Protein AF-A0A6L3A4C7-F1 (afdb_monomer_lite)

Foldseek 3Di:
DDDDDDDDDDDDDDDDDDDDDDDDDDDDDDPDDPPPPPPPPPVFPFDPDFDPLLVQQLVCLLVVFQWKKFKKKKQFPDPLDPDRIWIWIWIHQRLKIKIKTAAPPPQPQAQFLLGARAGQHIKMWMQASQFWIKIDGALALEIEIEHQVFFQPFFDQAQSQAQVALARDGHRGSLCNRNCSVVCVVCPVFFPTWGWADPDQQWIKIKGQTPQRKIKIFTFGVVQSGHTQKIKIWGDDPPPHTWIKMKGFDWDAEPNHIGTQKIFIDTPNHTRMMMGTPDMHHPDPPTHNGDAPCVSNVNAWQRWYHYHDDPPDDQIWTDQRRDTHHPVVSVVCVVVVNGDCPVSVVSVVVQVVDSNYHHQNYPVSVVCSSVSLQDLVSVVSSLVVLCVLLVADPVLSVQLVVQSVVLSVVSVVLCVVCVVVVVVLVVLLVVLVVQLPPPPHDPVSNVVSVVSNVVSVVSVVVSSVVSSCSVPVRSVVSSVVSHDPVSVVVSVVVVPPPDD

pLDDT: mean 76.85, std 19.38, range [28.17, 98.31]

Sequence (500 aa):
MSGAGGRRLEFTGDQDRVERPLTWIPSSGGFEMPVILIVFMAVQESSSSMPVELQRALMNRHSLFTTAVVEWELDSTTPHQSFPVSRFSSQYAGEDYLFVEHPPEDPAVVADRMGKPWAFSEYRKLIKGGGDRWSHVPGSVIGKVQDDSCPDPFHVKDVRSIGLLPGFHEAGSAAELNPIALVSRRLEGTVTYWESTPVSKSVHKVTAHLVDGGRWTWELDPAHDFEPVACESVLPFGESGEFVQRAQTVYEEVDGRRFPAAVEFLAQGVRRSRVNILHAEFDQPHHEQVFSVGEALRMIPGTNIVRGTDQGWSSPRIFDGEQDRAVEDAVALEKSGLLDTREFLSRVIRWESDPKYSLPKSVSDFESQVEVRRSPRLWEEYTRKFIREFDLSRTQTDRAWKHLRSCQKDAYAYLDAQAKAFSDIREQRAKARSTANDAAGPEAQRAEAKAQLSLLDERESALLERIDLIFEKRLKPGFRELLTPAQVEAAAKRASVPSK

Structure (mmCIF, N/CA/C/O backbone):
data_AF-A0A6L3A4C7-F1
#
_entry.id   AF-A0A6L3A4C7-F1
#
loop_
_atom_site.group_PDB
_atom_site.id
_atom_site.type_symbol
_atom_site.label_atom_id
_atom_site.label_alt_id
_atom_site.label_comp_id
_atom_site.label_asym_id
_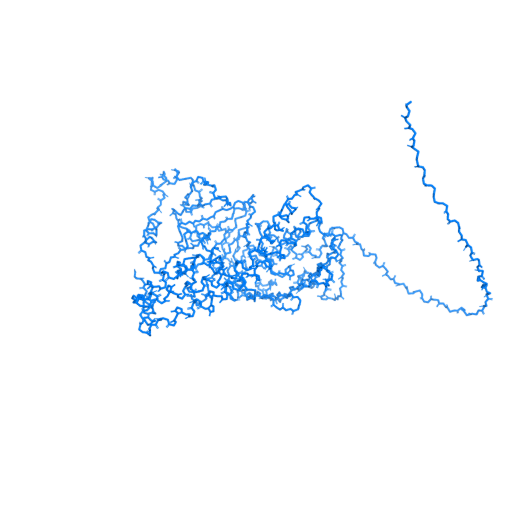atom_site.label_entity_id
_atom_site.label_seq_id
_atom_site.pdbx_PDB_ins_code
_atom_site.Cartn_x
_atom_site.Cartn_y
_atom_site.Cartn_z
_atom_site.occupancy
_atom_site.B_iso_or_equiv
_atom_site.auth_seq_id
_atom_site.auth_comp_id
_atom_site.auth_asym_id
_atom_site.auth_atom_id
_atom_site.pdbx_PDB_model_num
ATOM 1 N N . MET A 1 1 ? 45.120 62.214 -24.909 1.00 36.75 1 MET A N 1
ATOM 2 C CA . MET A 1 1 ? 44.464 61.340 -23.913 1.00 36.75 1 MET A CA 1
ATOM 3 C C . MET A 1 1 ? 43.833 60.200 -24.708 1.00 36.75 1 MET A C 1
ATOM 5 O O . MET A 1 1 ? 42.851 60.445 -25.386 1.00 36.75 1 MET A O 1
ATOM 9 N N . SER A 1 2 ? 44.612 59.161 -25.045 1.00 32.75 2 SER A N 1
ATOM 10 C CA . SER A 1 2 ? 44.878 57.924 -24.260 1.00 32.75 2 SER A CA 1
ATOM 11 C C . SER A 1 2 ? 43.696 56.951 -24.353 1.00 32.75 2 SER A C 1
ATOM 13 O O . SER A 1 2 ? 42.613 57.332 -23.938 1.00 32.75 2 SER A O 1
ATOM 15 N N . GLY A 1 3 ? 43.770 55.709 -24.837 1.00 30.58 3 GLY A N 1
ATOM 16 C CA . GLY A 1 3 ? 44.812 54.796 -25.348 1.00 30.58 3 GLY A CA 1
ATOM 17 C C . GLY A 1 3 ? 44.087 53.448 -25.603 1.00 30.58 3 GLY A C 1
ATOM 18 O O . GLY A 1 3 ? 43.138 53.148 -24.892 1.00 30.58 3 GLY A O 1
ATOM 19 N N . ALA A 1 4 ? 44.244 52.784 -26.751 1.00 38.31 4 ALA A N 1
ATOM 20 C CA . ALA A 1 4 ? 45.216 51.720 -27.054 1.00 38.31 4 ALA A CA 1
ATOM 21 C C . ALA A 1 4 ? 45.050 50.390 -26.268 1.00 38.31 4 ALA A C 1
ATOM 23 O O . ALA A 1 4 ? 45.137 50.374 -25.046 1.00 38.31 4 ALA A O 1
ATOM 24 N N . GLY A 1 5 ? 44.940 49.275 -27.016 1.00 28.17 5 GLY A N 1
ATOM 25 C CA . GLY A 1 5 ? 45.135 47.878 -26.575 1.00 28.17 5 GLY A CA 1
ATOM 26 C C . GLY A 1 5 ? 43.967 46.963 -26.98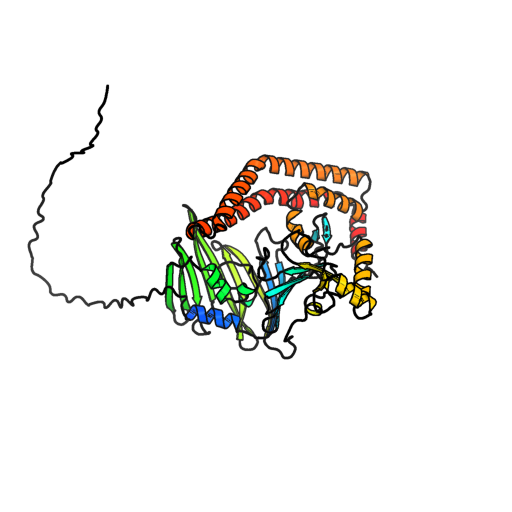7 1.00 28.17 5 GLY A C 1
ATOM 27 O O . GLY A 1 5 ? 42.883 47.104 -26.451 1.00 28.17 5 GLY A O 1
ATOM 28 N N . GLY A 1 6 ? 44.040 46.027 -27.938 1.00 35.00 6 GLY A N 1
ATOM 29 C CA . GLY A 1 6 ? 45.180 45.338 -28.533 1.00 35.00 6 GLY A CA 1
ATOM 30 C C . GLY A 1 6 ? 45.569 44.113 -27.703 1.00 35.00 6 GLY A C 1
ATOM 31 O O . GLY A 1 6 ? 46.325 44.273 -26.753 1.00 35.00 6 GLY A O 1
ATOM 32 N N . ARG A 1 7 ? 45.090 42.912 -28.074 1.00 34.22 7 ARG A N 1
ATOM 33 C CA . ARG A 1 7 ? 45.814 41.636 -27.896 1.00 34.22 7 ARG A CA 1
ATOM 34 C C . ARG A 1 7 ? 45.194 40.497 -28.713 1.00 34.22 7 ARG A C 1
ATOM 36 O O . ARG A 1 7 ? 44.130 39.973 -28.411 1.00 34.22 7 ARG A O 1
ATOM 43 N N . ARG A 1 8 ? 45.944 40.162 -29.760 1.00 35.22 8 ARG A N 1
ATOM 44 C CA . ARG A 1 8 ? 45.992 38.915 -30.520 1.00 35.22 8 ARG A CA 1
ATOM 45 C C . ARG A 1 8 ? 46.765 37.899 -29.667 1.00 35.22 8 ARG A C 1
ATOM 47 O O . ARG A 1 8 ? 47.770 38.282 -29.071 1.00 35.22 8 ARG A O 1
ATOM 54 N N . LEU A 1 9 ? 46.337 36.642 -29.625 1.00 32.72 9 LEU A N 1
ATOM 55 C CA . LEU A 1 9 ? 47.196 35.526 -29.226 1.00 32.72 9 LEU A CA 1
ATOM 56 C C . LEU A 1 9 ? 47.253 34.557 -30.402 1.00 32.72 9 LEU A C 1
ATOM 58 O O . LEU A 1 9 ? 46.334 33.785 -30.652 1.00 32.72 9 LEU A O 1
ATOM 62 N N . GLU A 1 10 ? 48.337 34.696 -31.155 1.00 34.06 10 GLU A N 1
ATOM 63 C CA . GLU A 1 10 ? 48.911 33.640 -31.973 1.00 34.06 10 GLU A CA 1
ATOM 64 C C . GLU A 1 10 ? 49.588 32.647 -31.021 1.00 34.06 10 GLU A C 1
ATOM 66 O O . GLU A 1 10 ? 50.330 33.058 -30.128 1.00 34.06 10 GLU A O 1
ATOM 71 N N . PHE A 1 11 ? 49.353 31.353 -31.223 1.00 30.95 11 PHE A N 1
ATOM 72 C CA . PHE A 1 11 ? 50.280 30.318 -30.785 1.00 30.95 11 PHE A CA 1
ATOM 73 C C . PHE A 1 11 ? 50.744 29.559 -32.022 1.00 30.95 11 PHE A C 1
ATOM 75 O O . PHE A 1 11 ? 50.033 28.746 -32.605 1.00 30.95 11 PHE A O 1
ATOM 82 N N . THR A 1 12 ? 51.949 29.926 -32.436 1.00 36.66 12 THR A N 1
ATOM 83 C CA . THR A 1 12 ? 52.870 29.164 -33.270 1.00 36.66 12 THR A CA 1
ATOM 84 C C . THR A 1 12 ? 53.395 27.966 -32.482 1.00 36.66 12 THR A C 1
ATOM 86 O O . THR A 1 12 ? 53.729 28.111 -31.306 1.00 36.66 12 THR A O 1
ATOM 89 N N . GLY A 1 13 ? 53.529 26.813 -33.130 1.00 31.98 13 GLY A N 1
ATOM 90 C CA . GLY A 1 13 ? 54.112 25.621 -32.518 1.00 31.98 13 GLY A CA 1
ATOM 91 C C . GLY A 1 13 ? 54.190 24.454 -33.490 1.00 31.98 13 GLY A C 1
ATOM 92 O O . GLY A 1 13 ? 53.592 23.414 -33.257 1.00 31.98 13 GLY A O 1
ATOM 93 N N . ASP A 1 14 ? 54.876 24.692 -34.601 1.00 37.72 14 ASP A N 1
ATOM 94 C CA . ASP A 1 14 ? 55.364 23.699 -35.554 1.00 37.72 14 ASP A CA 1
ATOM 95 C C . ASP A 1 14 ? 56.522 22.924 -34.899 1.00 37.72 14 ASP A C 1
ATOM 97 O O . ASP A 1 14 ? 57.416 23.574 -34.354 1.00 37.72 14 ASP A O 1
ATOM 101 N N . GLN A 1 15 ? 56.503 21.584 -34.916 1.00 35.47 15 GLN A N 1
ATOM 102 C CA . GLN A 1 15 ? 57.717 20.751 -34.918 1.00 35.47 15 GLN A CA 1
ATOM 103 C C . GLN A 1 15 ? 57.424 19.261 -35.209 1.00 35.47 15 GLN A C 1
ATOM 105 O O . GLN A 1 15 ? 56.779 18.553 -34.440 1.00 35.47 15 GLN A O 1
ATOM 110 N N . ASP A 1 16 ? 57.990 18.825 -36.337 1.00 37.59 16 ASP A N 1
ATOM 111 C CA . ASP A 1 16 ? 58.673 17.548 -36.575 1.00 37.59 16 ASP A CA 1
ATOM 112 C C . ASP A 1 16 ? 57.877 16.244 -36.764 1.00 37.59 16 ASP A C 1
ATOM 114 O O . ASP A 1 16 ? 57.808 15.337 -35.938 1.00 37.59 16 ASP A O 1
ATOM 118 N N . ARG A 1 17 ? 57.402 16.113 -38.008 1.00 37.06 17 ARG A N 1
ATOM 119 C CA . ARG A 1 17 ? 57.772 15.061 -38.980 1.00 37.06 17 ARG A CA 1
ATOM 120 C C . ARG A 1 17 ? 58.753 13.974 -38.471 1.00 37.06 17 ARG A C 1
ATOM 122 O O . ARG A 1 17 ? 59.953 14.209 -38.358 1.00 37.06 17 ARG A O 1
ATOM 129 N N . VAL A 1 18 ? 58.277 12.729 -38.380 1.00 38.34 18 VAL A N 1
ATOM 130 C CA . VAL A 1 18 ? 59.094 11.533 -38.660 1.00 38.34 18 VAL A CA 1
ATOM 131 C C . VAL A 1 18 ? 58.332 10.649 -39.640 1.00 38.34 18 VAL A C 1
ATOM 133 O O . VAL A 1 18 ? 57.382 9.953 -39.293 1.00 38.34 18 VAL A O 1
ATOM 136 N N . GLU A 1 19 ? 58.773 10.701 -40.891 1.00 37.88 19 GLU A N 1
ATOM 137 C CA . GLU A 1 19 ? 58.417 9.756 -41.940 1.00 37.88 19 GLU A CA 1
ATOM 138 C C . GLU A 1 19 ? 59.095 8.406 -41.654 1.00 37.88 19 GLU A C 1
ATOM 140 O O . GLU A 1 19 ? 60.312 8.330 -41.474 1.00 37.88 19 GLU A O 1
ATOM 145 N N . ARG A 1 20 ? 58.320 7.317 -41.656 1.00 40.19 20 ARG A N 1
ATOM 146 C CA . ARG A 1 20 ? 58.831 5.971 -41.942 1.00 40.19 20 ARG A CA 1
ATOM 147 C C . ARG A 1 20 ? 57.872 5.265 -42.901 1.00 40.19 20 ARG A C 1
ATOM 149 O O . ARG A 1 20 ? 56.713 5.071 -42.538 1.00 40.19 20 ARG A O 1
ATOM 156 N N . PRO A 1 21 ? 58.327 4.852 -44.094 1.00 42.25 21 PRO A N 1
ATOM 157 C CA . PRO A 1 21 ? 57.551 3.987 -44.963 1.00 42.25 21 PRO A CA 1
ATOM 158 C C . PRO A 1 21 ? 57.710 2.538 -44.488 1.00 42.25 21 PRO A C 1
ATOM 160 O O . PRO A 1 21 ? 58.823 2.015 -44.430 1.00 42.25 21 PRO A O 1
ATOM 163 N N . LEU A 1 22 ? 56.602 1.879 -44.152 1.00 36.69 22 LEU A N 1
ATOM 164 C CA . LEU A 1 22 ? 56.572 0.423 -44.066 1.00 36.69 22 LEU A CA 1
ATOM 165 C C . LEU A 1 22 ? 56.342 -0.127 -45.472 1.00 36.69 22 LEU A C 1
ATOM 167 O O . LEU A 1 22 ? 55.260 -0.030 -46.045 1.00 36.69 22 LEU A O 1
ATOM 171 N N . THR A 1 23 ? 57.416 -0.674 -46.024 1.00 36.97 23 THR A N 1
ATOM 172 C CA . THR A 1 23 ? 57.427 -1.570 -47.171 1.00 36.97 23 THR A CA 1
ATOM 173 C C . THR A 1 23 ? 56.610 -2.824 -46.859 1.00 36.97 23 THR A C 1
ATOM 175 O O . THR A 1 23 ? 56.883 -3.523 -45.885 1.00 36.97 23 THR A O 1
ATOM 178 N N . TRP A 1 24 ? 55.636 -3.141 -47.712 1.00 37.81 24 TRP A N 1
ATOM 179 C CA . TRP A 1 24 ? 55.008 -4.461 -47.758 1.00 37.81 24 TRP A CA 1
ATOM 180 C C . TRP A 1 24 ? 55.297 -5.085 -49.124 1.00 37.81 24 TRP A C 1
ATOM 182 O O . TRP A 1 24 ? 54.947 -4.530 -50.164 1.00 37.81 24 TRP A O 1
ATOM 192 N N . ILE A 1 25 ? 56.004 -6.213 -49.103 1.00 46.59 25 ILE A N 1
ATOM 193 C CA . ILE A 1 25 ? 56.299 -7.065 -50.259 1.00 46.59 25 ILE A CA 1
ATOM 194 C C . ILE A 1 25 ? 55.209 -8.145 -50.305 1.00 46.59 25 ILE A C 1
ATOM 196 O O . ILE A 1 25 ? 54.927 -8.736 -49.261 1.00 46.59 25 ILE A O 1
ATOM 200 N N . PRO A 1 26 ? 54.606 -8.449 -51.468 1.00 43.28 26 PRO A N 1
ATOM 201 C CA . PRO A 1 26 ? 53.636 -9.526 -51.576 1.00 43.28 26 PRO A CA 1
ATOM 202 C C . PRO A 1 26 ? 54.371 -10.862 -51.739 1.00 43.28 26 PRO A C 1
ATOM 204 O O . PRO A 1 26 ? 55.125 -11.044 -52.695 1.00 43.28 26 PRO A O 1
ATOM 207 N N . SER A 1 27 ? 54.129 -11.820 -50.844 1.00 39.84 27 SER A N 1
ATOM 208 C CA . SER A 1 27 ? 54.432 -13.229 -51.105 1.00 39.84 27 SER A CA 1
ATOM 209 C C . SER A 1 27 ? 53.140 -14.028 -51.221 1.00 39.84 27 SER A C 1
ATOM 211 O O . SER A 1 27 ? 52.379 -14.193 -50.273 1.00 39.84 27 SER A O 1
ATOM 213 N N . SER A 1 28 ? 52.936 -14.499 -52.442 1.00 43.97 28 SER A N 1
ATOM 214 C CA . SER A 1 28 ? 52.022 -15.534 -52.902 1.00 43.97 28 SER A CA 1
ATOM 215 C C . SER A 1 28 ? 51.975 -16.771 -52.000 1.00 43.97 28 SER A C 1
ATOM 217 O O . SER A 1 28 ? 53.018 -17.366 -51.730 1.00 43.97 28 SER A O 1
ATOM 219 N N . GLY A 1 29 ? 50.769 -17.234 -51.666 1.00 37.44 29 GLY A N 1
ATOM 220 C CA . GLY A 1 29 ? 50.553 -18.602 -51.196 1.00 37.44 29 GLY A CA 1
ATOM 221 C C . GLY A 1 29 ? 49.221 -18.802 -50.478 1.00 37.44 29 GLY A C 1
ATOM 222 O O . GLY A 1 29 ? 49.012 -18.228 -49.420 1.00 37.44 29 GLY A O 1
ATOM 223 N N . GLY A 1 30 ? 48.365 -19.666 -51.031 1.00 35.22 30 GLY A N 1
ATOM 224 C CA . GLY A 1 30 ? 47.284 -20.319 -50.285 1.00 35.22 30 GLY A CA 1
ATOM 225 C C . GLY A 1 30 ? 45.905 -19.678 -50.420 1.00 35.22 30 GLY A C 1
ATOM 226 O O . GLY A 1 30 ? 45.489 -18.884 -49.587 1.00 35.22 30 GLY A O 1
ATOM 227 N N . PHE A 1 31 ? 45.167 -20.082 -51.455 1.00 42.06 31 PHE A N 1
ATOM 228 C CA . PHE A 1 31 ? 43.709 -19.973 -51.491 1.00 42.06 31 PHE A CA 1
ATOM 229 C C . PHE A 1 31 ? 43.128 -20.951 -50.452 1.00 42.06 31 PHE A C 1
ATOM 231 O O . PHE A 1 31 ? 42.919 -22.124 -50.751 1.00 42.06 31 PHE A O 1
ATOM 238 N N . GLU A 1 32 ? 42.875 -20.477 -49.235 1.00 39.34 32 GLU A N 1
ATOM 239 C CA . GLU A 1 32 ? 41.893 -21.085 -48.336 1.00 39.34 32 GLU A CA 1
ATOM 240 C C . GLU A 1 32 ? 40.630 -20.226 -48.395 1.00 39.34 32 GLU A C 1
ATOM 242 O O . GLU A 1 32 ? 40.657 -19.025 -48.127 1.00 39.34 32 GLU A O 1
ATOM 247 N N . MET A 1 33 ? 39.526 -20.829 -48.842 1.00 36.00 33 MET A N 1
ATOM 248 C CA . MET A 1 33 ? 38.228 -20.165 -48.891 1.00 36.00 33 MET A CA 1
ATOM 249 C C . MET A 1 33 ? 37.831 -19.734 -47.474 1.00 36.00 33 MET A C 1
ATOM 251 O O . MET A 1 33 ? 37.711 -20.605 -46.608 1.00 36.00 33 MET A O 1
ATOM 255 N N . PRO A 1 34 ? 37.559 -18.444 -47.212 1.00 43.06 34 PRO A N 1
ATOM 256 C CA . PRO A 1 34 ? 36.887 -18.081 -45.984 1.00 43.06 34 PRO A CA 1
ATOM 257 C C . PRO A 1 34 ? 35.484 -18.681 -46.056 1.00 43.06 34 PRO A C 1
ATOM 259 O O . PRO A 1 34 ? 34.670 -18.312 -46.906 1.00 43.06 34 PRO A O 1
ATOM 262 N N . VAL A 1 35 ? 35.206 -19.629 -45.162 1.00 37.66 35 VAL A N 1
ATOM 263 C CA . VAL A 1 35 ? 33.843 -19.929 -44.737 1.00 37.66 35 VAL A CA 1
ATOM 264 C C . VAL A 1 35 ? 33.276 -18.595 -44.272 1.00 37.66 35 VAL A C 1
ATOM 266 O O . VAL A 1 35 ? 33.633 -18.096 -43.206 1.00 37.66 35 VAL A O 1
ATOM 269 N N . ILE A 1 36 ? 32.462 -17.972 -45.124 1.00 38.06 36 ILE A N 1
ATOM 270 C CA . ILE A 1 36 ? 31.653 -16.816 -44.765 1.00 38.06 36 ILE A CA 1
ATOM 271 C C . ILE A 1 36 ? 30.706 -17.332 -43.689 1.00 38.06 36 ILE A C 1
ATOM 273 O O . ILE A 1 36 ? 29.670 -17.931 -43.972 1.00 38.06 36 ILE A O 1
ATOM 277 N N . LEU A 1 37 ? 31.118 -17.159 -42.435 1.00 35.84 37 LEU A N 1
ATOM 278 C CA . LEU A 1 37 ? 30.239 -17.209 -41.291 1.00 35.84 37 LEU A CA 1
ATOM 279 C C . LEU A 1 37 ? 29.244 -16.074 -41.531 1.00 35.84 37 LEU A C 1
ATOM 281 O O . LEU A 1 37 ? 29.545 -14.906 -41.286 1.00 35.84 37 LEU A O 1
ATOM 285 N N . ILE A 1 38 ? 28.086 -16.407 -42.103 1.00 40.34 38 ILE A N 1
ATOM 286 C CA . ILE A 1 38 ? 26.922 -15.529 -42.104 1.00 40.34 38 ILE A CA 1
ATOM 287 C C . ILE A 1 38 ? 26.521 -15.426 -40.635 1.00 40.34 38 ILE A C 1
ATOM 289 O O . ILE A 1 38 ? 25.692 -16.180 -40.132 1.00 40.34 38 ILE A O 1
ATOM 293 N N . VAL A 1 39 ? 27.184 -14.521 -39.918 1.00 37.41 39 VAL A N 1
ATOM 294 C CA . VAL A 1 39 ? 26.634 -13.937 -38.709 1.00 37.41 39 VAL A CA 1
ATOM 295 C C . VAL A 1 39 ? 25.379 -13.243 -39.206 1.00 37.41 39 VAL A C 1
ATOM 297 O O . VAL A 1 39 ? 25.451 -12.192 -39.841 1.00 37.41 39 VAL A O 1
ATOM 300 N N . PHE A 1 40 ? 24.229 -13.885 -38.998 1.00 38.66 40 PHE A N 1
ATOM 301 C CA . PHE A 1 40 ? 22.955 -13.192 -38.974 1.00 38.66 40 PHE A CA 1
ATOM 302 C C . PHE A 1 40 ? 23.100 -12.115 -37.897 1.00 38.66 40 PHE A C 1
ATOM 304 O O . PHE A 1 40 ? 22.818 -12.346 -36.725 1.00 38.66 40 PHE A O 1
ATOM 311 N N . MET A 1 41 ? 23.591 -10.938 -38.286 1.00 40.62 41 MET A N 1
ATOM 312 C CA . MET A 1 41 ? 23.289 -9.712 -37.577 1.00 40.62 41 MET A CA 1
ATOM 313 C C . MET A 1 41 ? 21.800 -9.504 -37.815 1.00 40.62 41 MET A C 1
ATOM 315 O O . MET A 1 41 ? 21.389 -8.825 -38.753 1.00 40.62 41 MET A O 1
ATOM 319 N N . ALA A 1 42 ? 20.992 -10.208 -37.017 1.00 47.78 42 ALA A N 1
ATOM 320 C CA . ALA A 1 42 ? 19.638 -9.795 -36.743 1.00 47.78 42 ALA A CA 1
ATOM 321 C C . ALA A 1 42 ? 19.782 -8.357 -36.259 1.00 47.78 42 ALA A C 1
ATOM 323 O O . ALA A 1 42 ? 20.296 -8.108 -35.169 1.00 47.78 42 ALA A O 1
ATOM 324 N N . VAL A 1 43 ? 19.470 -7.416 -37.145 1.00 46.38 43 VAL A N 1
ATOM 325 C CA . VAL A 1 43 ? 19.330 -6.013 -36.796 1.00 46.38 43 VAL A CA 1
ATOM 326 C C . VAL A 1 43 ? 18.216 -6.006 -35.760 1.00 46.38 43 VAL A C 1
ATOM 328 O O . VAL A 1 43 ? 17.048 -6.140 -36.110 1.00 46.38 43 VAL A O 1
ATOM 331 N N . GLN A 1 44 ? 18.593 -5.999 -34.481 1.00 56.16 44 GLN A N 1
ATOM 332 C CA . GLN A 1 44 ? 17.663 -5.794 -33.383 1.00 56.16 44 GLN A CA 1
ATOM 333 C C . GLN A 1 44 ? 17.023 -4.438 -33.652 1.00 56.16 44 GLN A C 1
ATOM 335 O O . GLN A 1 44 ? 17.700 -3.410 -33.625 1.00 56.16 44 GLN A O 1
ATOM 340 N N . GLU A 1 45 ? 15.739 -4.449 -33.997 1.00 57.00 45 GLU A N 1
ATOM 341 C CA . GLU A 1 45 ? 14.947 -3.236 -34.123 1.00 57.00 45 GLU A CA 1
ATOM 342 C C . GLU A 1 45 ? 14.885 -2.586 -32.740 1.00 57.00 45 GLU A C 1
ATOM 344 O O . GLU A 1 45 ? 14.076 -2.945 -31.886 1.00 57.00 45 GLU A O 1
ATOM 349 N N . SER A 1 46 ? 15.791 -1.642 -32.495 1.00 61.31 46 SER A N 1
ATOM 350 C CA . SER A 1 46 ? 15.724 -0.762 -31.340 1.00 61.31 46 SER A CA 1
ATOM 351 C C . SER A 1 46 ? 14.486 0.114 -31.512 1.00 61.31 46 SER A C 1
ATOM 353 O O . SER A 1 46 ? 14.498 1.075 -32.285 1.00 61.31 46 SER A O 1
ATOM 355 N N . SER A 1 47 ? 13.397 -0.248 -30.838 1.00 73.38 47 SER A N 1
ATOM 356 C CA . SER A 1 47 ? 12.176 0.554 -30.816 1.00 73.38 47 SER A CA 1
ATOM 357 C C . SER A 1 47 ? 12.168 1.468 -29.590 1.00 73.38 47 SER A C 1
ATOM 359 O O . SER A 1 47 ? 12.693 1.125 -28.528 1.00 73.38 47 SER A O 1
ATOM 361 N N . SER A 1 48 ? 11.590 2.659 -29.743 1.00 78.62 48 SER A N 1
ATOM 362 C CA . SER A 1 48 ? 11.345 3.591 -28.635 1.00 78.62 48 SER A CA 1
ATOM 363 C C . SER A 1 48 ? 10.090 3.228 -27.833 1.00 78.62 48 SER A C 1
ATOM 365 O O . SER A 1 48 ? 9.884 3.737 -26.734 1.00 78.62 48 SER A O 1
ATOM 367 N N . SER A 1 49 ? 9.251 2.336 -28.361 1.00 88.75 49 SER A N 1
ATOM 368 C CA . SER A 1 49 ? 8.031 1.850 -27.720 1.00 88.75 49 SER A CA 1
ATOM 369 C C . SER A 1 49 ? 8.281 0.588 -26.898 1.00 88.75 49 SER A C 1
ATOM 371 O O . SER A 1 49 ? 9.088 -0.254 -27.278 1.00 88.75 49 SER A O 1
ATOM 373 N N . MET A 1 50 ? 7.521 0.412 -25.816 1.00 92.69 50 MET A N 1
ATOM 374 C CA . MET A 1 50 ? 7.523 -0.827 -25.032 1.00 92.69 50 MET A CA 1
ATOM 375 C C . MET A 1 50 ? 7.259 -2.052 -25.935 1.00 92.69 50 MET A C 1
ATOM 377 O O . MET A 1 50 ? 6.295 -2.011 -26.702 1.00 92.69 50 MET A O 1
ATOM 381 N N . PRO A 1 51 ? 8.046 -3.141 -25.858 1.00 95.50 51 PRO A N 1
ATOM 382 C CA . PRO A 1 51 ? 7.819 -4.340 -26.662 1.00 95.50 51 PRO A CA 1
ATOM 383 C C . PRO A 1 51 ? 6.457 -4.984 -26.404 1.00 95.50 51 PRO A C 1
ATOM 385 O O . PRO A 1 51 ? 5.956 -4.981 -25.275 1.00 95.50 51 PRO A O 1
ATOM 388 N N . VAL A 1 52 ? 5.864 -5.558 -27.454 1.00 95.06 52 VAL A N 1
ATOM 389 C CA . VAL A 1 52 ? 4.511 -6.136 -27.414 1.00 95.06 52 VAL A CA 1
ATOM 390 C C . VAL A 1 52 ? 4.399 -7.291 -26.419 1.00 95.06 52 VAL A C 1
ATOM 392 O O . VAL A 1 52 ? 3.349 -7.467 -25.810 1.00 95.06 52 VAL A O 1
ATOM 395 N N . GLU A 1 53 ? 5.478 -8.047 -26.203 1.00 96.00 53 GLU A N 1
ATOM 396 C CA . GLU A 1 53 ? 5.510 -9.150 -25.240 1.00 96.00 53 GLU A CA 1
ATOM 397 C C . GLU A 1 53 ? 5.309 -8.642 -23.811 1.00 96.00 53 GLU A C 1
ATOM 399 O O . GLU A 1 53 ? 4.495 -9.189 -23.070 1.00 96.00 53 GLU A O 1
ATOM 404 N N . LEU A 1 54 ? 5.992 -7.550 -23.444 1.00 95.00 54 LEU A N 1
ATOM 405 C CA . LEU A 1 54 ? 5.821 -6.926 -22.134 1.00 95.00 54 LEU A CA 1
ATOM 406 C C . LEU A 1 54 ? 4.447 -6.258 -22.021 1.00 95.00 54 LEU A C 1
ATOM 408 O O . LEU A 1 54 ? 3.783 -6.425 -21.004 1.00 95.00 54 LEU A O 1
ATOM 412 N N . GLN A 1 55 ? 3.973 -5.567 -23.064 1.00 93.88 55 GLN A N 1
ATOM 413 C CA . GLN A 1 55 ? 2.614 -5.010 -23.061 1.00 93.88 55 GLN A CA 1
ATOM 414 C C . GLN A 1 55 ? 1.565 -6.103 -22.818 1.00 93.88 55 GLN A C 1
ATOM 416 O O . GLN A 1 55 ? 0.690 -5.933 -21.972 1.00 93.88 55 GLN A O 1
ATOM 421 N N . ARG A 1 56 ? 1.688 -7.248 -23.501 1.00 93.69 56 ARG A N 1
ATOM 422 C CA . ARG A 1 56 ? 0.802 -8.405 -23.329 1.00 93.69 56 ARG A CA 1
ATOM 423 C C . ARG A 1 56 ? 0.878 -8.962 -21.911 1.00 93.69 56 ARG A C 1
ATOM 425 O O . ARG A 1 56 ? -0.165 -9.160 -21.300 1.00 93.69 56 ARG A O 1
ATOM 432 N N . ALA A 1 57 ? 2.080 -9.128 -21.361 1.00 93.56 57 ALA A N 1
ATOM 433 C CA . ALA A 1 57 ? 2.276 -9.568 -19.981 1.00 93.56 57 ALA A CA 1
ATOM 434 C C . ALA A 1 57 ? 1.550 -8.658 -18.968 1.00 93.56 57 ALA A C 1
ATOM 436 O O . ALA A 1 57 ? 0.859 -9.136 -18.066 1.00 93.56 57 ALA A O 1
ATOM 437 N N . LEU A 1 58 ? 1.668 -7.336 -19.141 1.00 91.12 58 LEU A N 1
ATOM 438 C CA . LEU A 1 58 ? 1.029 -6.338 -18.278 1.00 91.12 58 LEU A CA 1
ATOM 439 C C . LEU A 1 58 ? -0.497 -6.301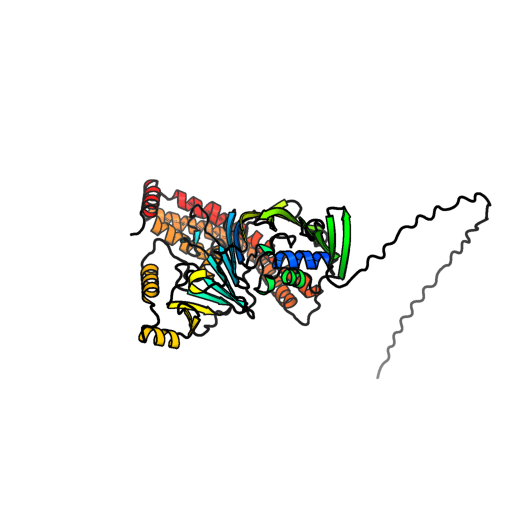 -18.463 1.00 91.12 58 LEU A C 1
ATOM 441 O O . LEU A 1 58 ? -1.227 -6.217 -17.474 1.00 91.12 58 LEU A O 1
ATOM 445 N N . MET A 1 59 ? -0.982 -6.408 -19.706 1.00 90.31 59 MET A N 1
ATOM 446 C CA . MET A 1 59 ? -2.413 -6.511 -20.016 1.00 90.31 59 MET A CA 1
ATOM 447 C C . MET A 1 59 ? -3.030 -7.759 -19.385 1.00 90.31 59 MET A C 1
ATOM 449 O O . MET A 1 59 ? -4.055 -7.644 -18.721 1.00 90.31 59 MET A O 1
ATOM 453 N N . ASN A 1 60 ? -2.376 -8.916 -19.515 1.00 90.06 60 ASN A N 1
ATOM 454 C CA . ASN A 1 60 ? -2.859 -10.180 -18.962 1.00 90.06 60 ASN A CA 1
ATOM 455 C C . ASN A 1 60 ? -3.021 -10.119 -17.443 1.00 90.06 60 ASN A C 1
ATOM 457 O O . ASN A 1 60 ? -4.012 -10.613 -16.915 1.00 90.06 60 ASN A O 1
ATOM 461 N N . ARG A 1 61 ? -2.085 -9.473 -16.729 1.00 88.25 61 ARG A N 1
ATOM 462 C CA . ARG A 1 61 ? -2.222 -9.267 -15.278 1.00 88.25 61 ARG A CA 1
ATOM 463 C C . ARG A 1 61 ? -3.385 -8.358 -14.911 1.00 88.25 61 ARG A C 1
ATOM 465 O O . ARG A 1 61 ? -4.028 -8.590 -13.892 1.00 88.25 61 ARG A O 1
ATOM 472 N N . HIS A 1 62 ? -3.643 -7.327 -15.710 1.00 85.56 62 HIS A N 1
ATOM 473 C CA . HIS A 1 62 ? -4.747 -6.407 -15.463 1.00 85.56 62 HIS A CA 1
ATOM 474 C C . HIS A 1 62 ? -6.108 -7.065 -15.705 1.00 85.56 62 HIS A C 1
ATOM 476 O O . HIS A 1 62 ? -7.010 -6.910 -14.888 1.00 85.56 62 HIS A O 1
ATOM 482 N N . SER A 1 63 ? -6.235 -7.823 -16.797 1.00 88.44 63 SER A N 1
ATOM 483 C CA . SER A 1 63 ? -7.470 -8.496 -17.207 1.00 88.44 63 SER A CA 1
ATOM 484 C C . SER A 1 63 ? -7.622 -9.903 -16.630 1.00 88.44 63 SER A C 1
ATOM 486 O O . SER A 1 63 ? -8.432 -10.678 -17.138 1.00 88.44 63 SER A O 1
ATOM 488 N N . LEU A 1 64 ? -6.817 -10.270 -15.627 1.00 90.88 64 LEU A N 1
ATOM 489 C CA . LEU A 1 64 ? -6.791 -11.637 -15.114 1.00 90.88 64 LEU A CA 1
ATOM 490 C C . LEU A 1 64 ? -8.132 -12.042 -14.507 1.00 90.88 64 LEU A C 1
ATOM 492 O O . LEU A 1 64 ? -8.471 -13.214 -14.556 1.00 90.88 64 LEU A O 1
ATOM 496 N N . PHE A 1 65 ? -8.873 -11.094 -13.941 1.00 94.69 65 PHE A N 1
ATOM 497 C CA . PHE A 1 65 ? -10.184 -11.286 -13.332 1.00 94.69 65 PHE A CA 1
ATOM 498 C C . PHE A 1 65 ? -10.978 -9.977 -13.369 1.00 94.69 65 PHE A C 1
ATOM 500 O O . PHE A 1 65 ? -10.396 -8.894 -13.432 1.00 94.69 65 PHE A O 1
ATOM 507 N N . THR A 1 66 ? -12.307 -10.080 -13.320 1.00 95.19 66 THR A N 1
ATOM 508 C CA . THR A 1 66 ? -13.204 -8.924 -13.137 1.00 95.19 66 THR A CA 1
ATOM 509 C C . THR A 1 66 ? -13.491 -8.705 -11.656 1.00 95.19 66 THR A C 1
ATOM 511 O O . THR A 1 66 ? -13.541 -7.572 -11.184 1.00 95.19 66 THR A O 1
ATOM 514 N N . THR A 1 67 ? -13.645 -9.798 -10.912 1.00 97.56 67 THR A N 1
ATOM 515 C CA . THR A 1 67 ? -13.794 -9.785 -9.459 1.00 97.56 67 THR A CA 1
ATOM 516 C C . THR A 1 67 ? -12.836 -10.779 -8.830 1.00 97.56 67 THR A C 1
ATOM 518 O O . THR A 1 67 ? -12.550 -11.829 -9.407 1.00 97.56 67 THR A O 1
ATOM 521 N N . ALA A 1 68 ? -12.331 -10.467 -7.646 1.00 97.81 68 ALA A N 1
ATOM 522 C CA . ALA A 1 68 ? -11.426 -11.363 -6.944 1.00 97.81 68 ALA A CA 1
ATOM 523 C C . ALA A 1 68 ? -11.409 -11.074 -5.451 1.00 97.81 68 ALA A C 1
ATOM 525 O O . ALA A 1 68 ? -11.636 -9.938 -5.036 1.00 97.81 68 ALA A O 1
ATOM 526 N N . VAL A 1 69 ? -11.062 -12.092 -4.673 1.00 97.69 69 VAL A N 1
ATOM 527 C CA . VAL A 1 69 ? -10.694 -11.976 -3.263 1.00 97.69 69 VAL A CA 1
ATOM 528 C C . VAL A 1 69 ? -9.333 -12.635 -3.103 1.00 97.69 69 VAL A C 1
ATOM 530 O O . VAL A 1 69 ? -9.163 -13.798 -3.456 1.00 97.69 69 VAL A O 1
ATOM 533 N N . VAL A 1 70 ? -8.349 -11.880 -2.621 1.00 97.88 70 VAL A N 1
ATOM 534 C CA . VAL A 1 70 ? -6.971 -12.351 -2.467 1.00 97.88 70 VAL A CA 1
ATOM 535 C C . VAL A 1 70 ? -6.461 -12.005 -1.078 1.00 97.88 70 VAL A C 1
ATOM 537 O O . VAL A 1 70 ? -6.302 -10.833 -0.747 1.00 97.88 70 VAL A O 1
ATOM 540 N N . GLU A 1 71 ? -6.154 -13.024 -0.288 1.00 96.88 71 GLU A N 1
ATOM 541 C CA . GLU A 1 71 ? -5.494 -12.902 1.010 1.00 96.88 71 GLU A CA 1
ATOM 542 C C . GLU A 1 71 ? -3.999 -13.136 0.832 1.00 96.88 71 GLU A C 1
ATOM 544 O O . GLU A 1 71 ? -3.574 -14.104 0.192 1.00 96.88 71 GLU A O 1
ATOM 549 N N . TRP A 1 72 ? -3.177 -12.268 1.406 1.00 95.81 72 TRP A N 1
ATOM 550 C CA . TRP A 1 72 ? -1.734 -12.338 1.234 1.00 95.81 72 TRP A CA 1
ATOM 551 C C . TRP A 1 72 ? -0.976 -11.731 2.407 1.00 95.81 72 TRP A C 1
ATOM 553 O O . TRP A 1 72 ? -1.502 -10.967 3.213 1.00 95.81 72 TRP A O 1
ATOM 563 N N . GLU A 1 73 ? 0.298 -12.079 2.512 1.00 93.75 73 GLU A N 1
ATOM 564 C CA . GLU A 1 73 ? 1.192 -11.555 3.535 1.00 93.75 73 GLU A CA 1
ATOM 565 C C . GLU A 1 73 ? 2.473 -10.989 2.933 1.00 93.75 73 GLU A C 1
ATOM 567 O O . GLU A 1 73 ? 2.927 -11.404 1.866 1.00 93.75 73 GLU A O 1
ATOM 572 N N . LEU A 1 74 ? 3.062 -10.037 3.650 1.00 91.06 74 LEU A N 1
ATOM 573 C CA . LEU A 1 74 ? 4.373 -9.470 3.382 1.00 91.06 74 LEU A CA 1
ATOM 574 C C . LEU A 1 74 ? 5.283 -9.771 4.570 1.00 91.06 74 LEU A C 1
ATOM 576 O O . LEU A 1 74 ? 5.127 -9.167 5.632 1.00 91.06 74 LEU A O 1
ATOM 580 N N . ASP A 1 75 ? 6.237 -10.674 4.371 1.00 90.50 75 ASP A N 1
ATOM 581 C CA . ASP A 1 75 ? 7.394 -10.870 5.247 1.00 90.50 75 ASP A CA 1
ATOM 582 C C . ASP A 1 75 ? 8.469 -9.863 4.828 1.00 90.50 75 ASP A C 1
ATOM 584 O O . ASP A 1 75 ? 8.999 -9.948 3.717 1.00 90.50 75 ASP A O 1
ATOM 588 N N . SER A 1 76 ? 8.771 -8.879 5.674 1.00 83.69 76 SER A N 1
ATOM 589 C CA . SER A 1 76 ? 9.756 -7.840 5.375 1.00 83.69 76 SER A CA 1
ATOM 590 C C . SER A 1 76 ? 10.860 -7.785 6.417 1.00 83.69 76 SER A C 1
ATOM 592 O O . SER A 1 76 ? 10.622 -7.741 7.623 1.00 83.69 76 SER A O 1
ATOM 594 N N . THR A 1 77 ? 12.099 -7.690 5.940 1.00 75.62 77 THR A N 1
ATOM 595 C CA . THR A 1 77 ? 13.280 -7.469 6.783 1.00 75.62 77 THR A CA 1
ATOM 596 C C . THR A 1 77 ? 13.660 -5.990 6.874 1.00 75.62 77 THR A C 1
ATOM 598 O O . THR A 1 77 ? 14.656 -5.649 7.516 1.00 75.62 77 THR A O 1
ATOM 601 N N . THR A 1 78 ? 12.896 -5.085 6.244 1.00 66.06 78 THR A N 1
ATOM 602 C CA . THR A 1 78 ? 13.187 -3.648 6.296 1.00 66.06 78 THR A CA 1
ATOM 603 C C . THR A 1 78 ? 12.882 -3.048 7.677 1.00 66.06 78 THR A C 1
ATOM 605 O O . THR A 1 78 ? 11.789 -3.247 8.208 1.00 66.06 78 THR A O 1
ATOM 608 N N . PRO A 1 79 ? 13.793 -2.235 8.251 1.00 47.38 79 PRO A N 1
ATOM 609 C CA . PRO A 1 79 ? 13.648 -1.684 9.607 1.00 47.38 79 PRO A CA 1
ATOM 610 C C . PRO A 1 79 ? 12.443 -0.752 9.822 1.00 47.38 79 PRO A C 1
ATOM 612 O O . PRO A 1 79 ? 12.190 -0.332 10.949 1.00 47.38 79 PRO A O 1
ATOM 615 N N . HIS A 1 80 ? 11.747 -0.346 8.756 1.00 49.50 80 HIS A N 1
ATOM 616 C CA . HIS A 1 80 ? 10.675 0.657 8.805 1.00 49.50 80 HIS A CA 1
ATOM 617 C C . HIS A 1 80 ? 9.280 0.064 8.949 1.00 49.50 80 HIS A C 1
ATOM 619 O O . HIS A 1 80 ? 8.351 0.810 9.247 1.00 49.50 80 HIS A O 1
ATOM 625 N N . GLN A 1 81 ? 9.120 -1.250 8.779 1.00 54.22 81 GLN A N 1
ATOM 626 C CA . GLN A 1 81 ? 7.829 -1.874 9.027 1.00 54.22 81 GLN A CA 1
ATOM 627 C C . GLN A 1 81 ? 7.623 -2.117 10.520 1.00 54.22 81 GLN A C 1
ATOM 629 O O . GLN A 1 81 ? 8.497 -2.607 11.237 1.00 54.22 81 GLN A O 1
ATOM 634 N N . SER A 1 82 ? 6.431 -1.752 10.992 1.00 50.69 82 SER A N 1
ATOM 635 C CA . SER A 1 82 ? 6.010 -1.935 12.382 1.00 50.69 82 SER A CA 1
ATOM 636 C C . SER A 1 82 ? 6.006 -3.407 12.800 1.00 50.69 82 SER A C 1
ATOM 638 O O . SER A 1 82 ? 6.195 -3.687 13.987 1.00 50.69 82 SER A O 1
ATOM 640 N N . PHE A 1 83 ? 5.843 -4.317 11.831 1.00 63.34 83 PHE A N 1
ATOM 641 C CA . PHE A 1 83 ? 5.766 -5.761 12.023 1.00 63.34 83 PHE A CA 1
ATOM 642 C C . PHE A 1 83 ? 6.622 -6.504 10.991 1.00 63.34 83 PHE A C 1
ATOM 644 O O . PHE A 1 83 ? 6.660 -6.087 9.835 1.00 63.34 83 PHE A O 1
ATOM 651 N N . PRO A 1 84 ? 7.277 -7.612 11.386 1.00 69.94 84 PRO A N 1
ATOM 652 C CA . PRO A 1 84 ? 8.048 -8.442 10.463 1.00 69.94 84 PRO A CA 1
ATOM 653 C C . PRO A 1 84 ? 7.162 -9.145 9.427 1.00 69.94 84 PRO A C 1
ATOM 655 O O . PRO A 1 84 ? 7.604 -9.366 8.307 1.00 69.94 84 PRO A O 1
ATOM 658 N N . VAL A 1 85 ? 5.912 -9.460 9.785 1.00 82.62 85 VAL A N 1
ATOM 659 C CA . VAL A 1 85 ? 4.910 -10.021 8.874 1.00 82.62 85 VAL A CA 1
ATOM 660 C C . VAL A 1 85 ? 3.644 -9.183 8.974 1.00 82.62 85 VAL A C 1
ATOM 662 O O . VAL A 1 85 ? 3.134 -8.963 10.074 1.00 82.62 85 VAL A O 1
ATOM 665 N N . SER A 1 86 ? 3.158 -8.709 7.831 1.00 84.69 86 SER A N 1
ATOM 666 C CA . SER A 1 86 ? 1.898 -7.966 7.708 1.00 84.69 86 SER A CA 1
ATOM 667 C C . SER A 1 86 ? 0.938 -8.740 6.809 1.00 84.69 86 SER A C 1
ATOM 669 O O . SER A 1 86 ? 1.381 -9.286 5.801 1.00 84.69 86 SER A O 1
ATOM 671 N N . ARG A 1 87 ? -0.352 -8.793 7.157 1.00 90.31 87 ARG A N 1
ATOM 672 C CA . ARG A 1 87 ? -1.382 -9.500 6.380 1.00 90.31 87 ARG A CA 1
ATOM 673 C C . ARG A 1 87 ? -2.359 -8.537 5.735 1.00 90.31 87 ARG A C 1
ATOM 675 O O . ARG A 1 87 ? -2.718 -7.520 6.328 1.00 90.31 87 ARG A O 1
ATOM 682 N N . PHE A 1 88 ? -2.809 -8.892 4.542 1.00 92.94 88 PHE A N 1
ATOM 683 C CA . PHE A 1 88 ? -3.641 -8.049 3.706 1.00 92.94 88 PHE A CA 1
ATOM 684 C C . PHE A 1 88 ? -4.708 -8.868 2.981 1.00 92.94 88 PHE A C 1
ATOM 686 O O . PHE A 1 88 ? -4.446 -9.993 2.568 1.00 92.94 88 PHE A O 1
ATOM 693 N N . SER A 1 89 ? -5.856 -8.241 2.749 1.00 95.62 89 SER A N 1
ATOM 694 C CA . SER A 1 89 ? -6.877 -8.686 1.806 1.00 95.62 89 SER A CA 1
ATOM 695 C C . SER A 1 89 ? -6.983 -7.662 0.680 1.00 95.62 89 SER A C 1
ATOM 697 O O . SER A 1 89 ? -7.143 -6.464 0.919 1.00 95.62 89 SER A O 1
ATOM 699 N N . SER A 1 90 ? -6.961 -8.140 -0.555 1.00 95.62 90 SER A N 1
ATOM 700 C CA . SER A 1 90 ? -7.174 -7.376 -1.779 1.00 95.62 90 SER A CA 1
ATOM 701 C C . SER A 1 90 ? -8.428 -7.909 -2.465 1.00 95.62 90 SER A C 1
ATOM 703 O O . SER A 1 90 ? -8.458 -9.067 -2.870 1.00 95.62 90 SER A O 1
ATOM 705 N N . GLN A 1 91 ? -9.461 -7.079 -2.593 1.00 97.00 91 GLN A N 1
ATOM 706 C CA . GLN A 1 91 ? -10.728 -7.454 -3.217 1.00 97.00 91 GLN A CA 1
ATOM 707 C C . GLN A 1 91 ? -11.044 -6.543 -4.396 1.00 97.00 91 GLN A C 1
ATOM 709 O O . GLN A 1 91 ? -10.821 -5.334 -4.332 1.00 97.00 91 GLN A O 1
ATOM 714 N N . TYR A 1 92 ? -11.586 -7.121 -5.458 1.00 96.12 92 TYR A N 1
ATOM 715 C CA . TYR A 1 92 ? -11.854 -6.439 -6.719 1.00 96.12 92 TYR A CA 1
ATOM 716 C C . TYR A 1 92 ? -13.310 -6.638 -7.111 1.00 96.12 92 TYR A C 1
ATOM 718 O O . TYR A 1 92 ? -13.822 -7.755 -7.026 1.00 96.12 92 TYR A O 1
ATOM 726 N N . ALA A 1 93 ? -13.942 -5.556 -7.554 1.00 96.31 93 ALA A N 1
ATOM 727 C CA . ALA A 1 93 ? -15.331 -5.516 -7.985 1.00 96.31 93 ALA A CA 1
ATOM 728 C C . ALA A 1 93 ? -15.428 -4.632 -9.240 1.00 96.31 93 ALA A C 1
ATOM 730 O O . ALA A 1 93 ? -15.697 -3.430 -9.165 1.00 96.31 93 ALA A O 1
ATOM 731 N N . GLY A 1 94 ? -15.089 -5.210 -10.398 1.00 93.00 94 GLY A N 1
ATOM 732 C CA . GLY A 1 94 ? -14.936 -4.467 -11.646 1.00 93.00 94 GLY A CA 1
ATOM 733 C C . GLY A 1 94 ? -13.767 -3.484 -11.571 1.00 93.00 94 GLY A C 1
ATOM 734 O O . GLY A 1 94 ? -12.609 -3.882 -11.452 1.00 93.00 94 GLY A O 1
ATOM 735 N N . GLU A 1 95 ? -14.071 -2.189 -11.644 1.00 90.06 95 GLU A N 1
ATOM 736 C CA . GLU A 1 95 ? -13.075 -1.115 -11.519 1.00 90.06 95 GLU A CA 1
ATOM 737 C C . GLU A 1 95 ? -12.808 -0.706 -10.063 1.00 90.06 95 GLU A C 1
ATOM 739 O O . GLU A 1 95 ? -11.847 0.017 -9.797 1.00 90.06 95 GLU A O 1
ATOM 744 N N . ASP A 1 96 ? -13.633 -1.160 -9.114 1.00 93.62 96 ASP A N 1
ATOM 745 C CA . ASP A 1 96 ? -13.413 -0.869 -7.705 1.00 93.62 96 ASP A CA 1
ATOM 746 C C . ASP A 1 96 ? -12.364 -1.813 -7.100 1.00 93.62 96 ASP A C 1
ATOM 748 O O . ASP A 1 96 ? -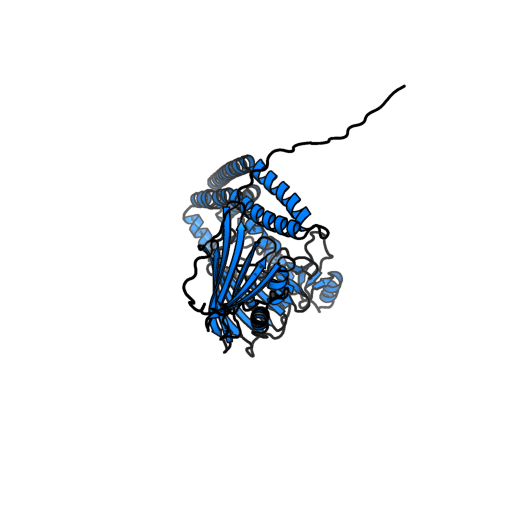12.325 -3.015 -7.382 1.00 93.62 96 ASP A O 1
ATOM 752 N N . TYR A 1 97 ? -11.550 -1.271 -6.196 1.00 93.94 97 TYR A N 1
ATOM 753 C CA . TYR A 1 97 ? -10.525 -2.012 -5.473 1.00 93.94 97 TYR A CA 1
ATOM 754 C C . TYR A 1 97 ? -10.578 -1.721 -3.973 1.00 93.94 97 TYR A C 1
ATOM 756 O O . TYR A 1 97 ? -10.376 -0.586 -3.542 1.00 93.94 97 TYR A O 1
ATOM 764 N N . LEU A 1 98 ? -10.813 -2.756 -3.168 1.00 95.12 98 LEU A N 1
ATOM 765 C CA . LEU A 1 98 ? -10.771 -2.702 -1.713 1.00 95.12 98 LEU A CA 1
ATOM 766 C C . LEU A 1 98 ? -9.492 -3.374 -1.206 1.00 95.12 98 LEU A C 1
ATOM 768 O O . LEU A 1 98 ? -9.281 -4.571 -1.375 1.00 95.12 98 LEU A O 1
ATOM 772 N N . PHE A 1 99 ? -8.666 -2.602 -0.519 1.00 93.94 99 PHE A N 1
ATOM 773 C CA . PHE A 1 99 ? -7.496 -3.070 0.205 1.00 93.94 99 PHE A CA 1
ATOM 774 C C . PHE A 1 99 ? -7.767 -3.027 1.708 1.00 93.94 99 PHE A C 1
ATOM 776 O O . PHE A 1 99 ? -8.217 -2.012 2.244 1.00 93.94 99 PHE A O 1
ATOM 783 N N . VAL A 1 100 ? -7.466 -4.118 2.401 1.00 93.12 100 VAL A N 1
ATOM 784 C CA . VAL A 1 100 ? -7.602 -4.245 3.850 1.00 93.12 100 VAL A CA 1
ATOM 785 C C . VAL A 1 100 ? -6.267 -4.688 4.420 1.00 93.12 100 VAL A C 1
ATOM 787 O O . VAL A 1 100 ? -5.738 -5.720 4.035 1.00 93.12 100 VAL A O 1
ATOM 790 N N . GLU A 1 101 ? -5.722 -3.921 5.352 1.00 89.38 101 GLU A N 1
ATOM 791 C CA . GLU A 1 101 ? -4.586 -4.317 6.174 1.00 89.38 101 GLU A CA 1
ATOM 792 C C . GLU A 1 101 ? -5.103 -4.865 7.503 1.00 89.38 101 GLU A C 1
ATOM 794 O O . GLU A 1 101 ? -5.795 -4.177 8.265 1.00 89.38 101 GLU A O 1
ATOM 799 N N . HIS A 1 102 ? -4.780 -6.127 7.761 1.00 87.44 102 HIS A N 1
ATOM 800 C CA . HIS A 1 102 ? -5.176 -6.826 8.969 1.00 87.44 102 HIS A CA 1
ATOM 801 C C . HIS A 1 102 ? -4.155 -6.585 10.084 1.00 87.44 102 HIS A C 1
ATOM 803 O O . HIS A 1 102 ? -2.952 -6.470 9.828 1.00 87.44 102 HIS A O 1
ATOM 809 N N . PRO A 1 103 ? -4.608 -6.537 11.343 1.00 76.19 103 PRO A N 1
ATOM 810 C CA . PRO A 1 103 ? -3.712 -6.517 12.476 1.00 76.19 103 PRO A CA 1
ATOM 811 C C . PRO A 1 103 ? -2.974 -7.863 12.553 1.00 76.19 103 PRO A C 1
ATOM 813 O O . PRO A 1 103 ? -3.446 -8.872 12.019 1.00 76.19 103 PRO A O 1
ATOM 816 N N . PRO A 1 104 ? -1.828 -7.914 13.244 1.00 70.25 104 PRO A N 1
ATOM 817 C CA . PRO A 1 104 ? -1.149 -9.177 13.506 1.00 70.25 104 PRO A CA 1
ATOM 818 C C . PRO A 1 104 ? -2.070 -10.168 14.253 1.00 70.25 104 PRO A C 1
ATOM 820 O O . PRO A 1 104 ? -2.883 -9.751 15.078 1.00 70.25 104 PRO A O 1
ATOM 823 N N . GLU A 1 105 ? -1.934 -11.476 13.978 1.00 58.84 105 GLU A N 1
ATOM 824 C CA . GLU A 1 105 ? -2.769 -12.547 14.574 1.00 58.84 105 GLU A CA 1
ATOM 825 C C . GLU A 1 105 ? -2.723 -12.586 16.104 1.00 58.84 105 GLU A C 1
ATOM 827 O O . GLU A 1 105 ? -3.717 -12.898 16.759 1.00 58.84 105 GLU A O 1
ATOM 832 N N . ASP A 1 106 ? -1.566 -12.266 16.675 1.00 50.66 106 ASP A N 1
ATOM 833 C CA . ASP A 1 106 ? -1.456 -11.925 18.083 1.00 50.66 106 ASP A CA 1
ATOM 834 C C . ASP A 1 106 ? -1.703 -10.416 18.145 1.00 50.66 106 ASP A C 1
ATOM 836 O O . ASP A 1 106 ? -0.896 -9.695 17.548 1.00 50.66 106 ASP A O 1
ATOM 840 N N . PRO A 1 107 ? -2.792 -9.907 18.765 1.00 44.41 107 PRO A N 1
ATOM 841 C CA . PRO A 1 107 ? -3.055 -8.480 18.866 1.00 44.41 107 PRO A CA 1
ATOM 842 C C . PRO A 1 107 ? -1.984 -7.874 19.767 1.00 44.41 107 PRO A C 1
ATOM 844 O O . PRO A 1 107 ? -2.195 -7.582 20.947 1.00 44.41 107 PRO A O 1
ATOM 847 N N . ALA A 1 108 ? -0.796 -7.701 19.200 1.00 41.12 108 ALA A N 1
ATOM 848 C CA . ALA A 1 108 ? 0.289 -6.947 19.745 1.00 41.12 108 ALA A CA 1
ATOM 849 C C . ALA A 1 108 ? -0.239 -5.528 19.756 1.00 41.12 108 ALA A C 1
ATOM 851 O O . ALA A 1 108 ? -0.158 -4.799 18.775 1.00 41.12 108 ALA A O 1
ATOM 852 N N . VAL A 1 109 ? -0.863 -5.203 20.879 1.00 49.47 109 VAL A N 1
ATOM 853 C CA . VAL A 1 109 ? -1.200 -3.875 21.333 1.00 49.47 109 VAL A CA 1
ATOM 854 C C . VAL A 1 109 ? -0.037 -2.967 20.944 1.00 49.47 109 VAL A C 1
ATOM 856 O O . VAL A 1 109 ? 1.026 -2.975 21.573 1.00 49.47 109 VAL A O 1
ATOM 859 N N . VAL A 1 110 ? -0.210 -2.240 19.845 1.00 48.31 110 VAL A N 1
ATOM 860 C CA . VAL A 1 110 ? 0.821 -1.335 19.355 1.00 48.31 110 VAL A CA 1
ATOM 861 C C . VAL A 1 110 ? 0.762 -0.125 20.263 1.00 48.31 110 VAL A C 1
ATOM 863 O O . VAL A 1 110 ? -0.288 0.220 20.794 1.00 48.31 110 VAL A O 1
ATOM 866 N N . ALA A 1 111 ? 1.891 0.501 20.528 1.00 45.09 111 ALA A N 1
ATOM 867 C CA . ALA A 1 111 ? 1.878 1.744 21.270 1.00 45.09 111 ALA A CA 1
ATOM 868 C C . ALA A 1 111 ? 1.558 2.874 20.282 1.00 45.09 111 ALA A C 1
ATOM 870 O O . ALA A 1 111 ? 2.307 3.051 19.323 1.00 45.09 111 ALA A O 1
ATOM 871 N N . ASP A 1 112 ? 0.480 3.625 20.513 1.00 46.53 112 ASP A N 1
ATOM 872 C CA . ASP A 1 112 ? 0.201 4.837 19.746 1.00 46.53 112 ASP A CA 1
ATOM 873 C C . ASP A 1 112 ? 1.250 5.918 19.963 1.00 46.53 112 ASP A C 1
ATOM 875 O O . ASP A 1 112 ? 2.230 5.751 20.697 1.00 46.53 112 ASP A O 1
ATOM 879 N N . ARG A 1 113 ? 1.016 7.075 19.340 1.00 41.12 113 ARG A N 1
ATOM 880 C CA . ARG A 1 113 ? 1.914 8.211 19.475 1.00 41.12 113 ARG A CA 1
ATOM 881 C C . ARG A 1 113 ? 2.111 8.739 20.899 1.00 41.12 113 ARG A C 1
ATOM 883 O O . ARG A 1 113 ? 3.109 9.368 21.223 1.00 41.12 113 ARG A O 1
ATOM 890 N N . MET A 1 114 ? 1.166 8.422 21.764 1.00 40.56 114 MET A N 1
ATOM 891 C CA . MET A 1 114 ? 1.155 8.742 23.182 1.00 40.56 114 MET A CA 1
ATOM 892 C C . MET A 1 114 ? 1.590 7.537 24.025 1.00 40.56 114 MET A C 1
ATOM 894 O O . MET A 1 114 ? 1.426 7.537 25.247 1.00 40.56 114 MET A O 1
ATOM 898 N N . GLY A 1 115 ? 2.055 6.465 23.387 1.00 41.00 115 GLY A N 1
ATOM 899 C CA . GLY A 1 115 ? 2.409 5.214 24.015 1.00 41.00 115 GLY A CA 1
ATOM 900 C C . GLY A 1 115 ? 1.250 4.360 24.513 1.00 41.00 115 GLY A C 1
ATOM 901 O O . GLY A 1 115 ? 1.447 3.484 25.358 1.00 41.00 115 GLY A O 1
ATOM 902 N N . LYS A 1 116 ? 0.031 4.636 24.050 1.00 45.91 116 LYS A N 1
ATOM 903 C CA . LYS A 1 116 ? -1.161 3.895 24.425 1.00 45.91 116 LYS A CA 1
ATOM 904 C C . LYS A 1 116 ? -1.237 2.558 23.733 1.00 45.91 116 LYS A C 1
ATOM 906 O O . LYS A 1 116 ? -1.145 2.545 22.520 1.00 45.91 116 LYS A O 1
ATOM 911 N N . PRO A 1 117 ? -1.570 1.485 24.485 1.00 41.97 117 PRO A N 1
ATOM 912 C CA . PRO A 1 117 ? -2.286 0.364 23.959 1.00 41.97 117 PRO A CA 1
ATOM 913 C C . PRO A 1 117 ? -3.271 0.738 22.872 1.00 41.97 117 PRO A C 1
ATOM 915 O O . PRO A 1 117 ? -4.289 1.382 23.136 1.00 41.97 117 PRO A O 1
ATOM 918 N N . TRP A 1 118 ? -2.889 0.366 21.664 1.00 48.97 118 TRP A N 1
ATOM 919 C CA . TRP A 1 118 ? -3.577 0.633 20.433 1.00 48.97 118 TRP A CA 1
ATOM 920 C C . TRP A 1 118 ? -3.910 -0.705 19.811 1.00 48.97 118 TRP A C 1
ATOM 922 O O . TRP A 1 118 ? -3.032 -1.491 19.457 1.00 48.97 118 TRP A O 1
ATOM 932 N N . ALA A 1 119 ? -5.203 -0.967 19.734 1.00 53.03 119 ALA A N 1
ATOM 933 C CA . ALA A 1 119 ? -5.737 -2.002 18.884 1.00 53.03 119 ALA A CA 1
ATOM 934 C C . ALA A 1 119 ? -6.336 -1.260 17.693 1.00 53.03 119 ALA A C 1
ATOM 936 O O . ALA A 1 119 ? -7.281 -0.489 17.873 1.00 53.03 119 ALA A O 1
ATOM 937 N N . PHE A 1 120 ? -5.769 -1.431 16.504 1.00 63.12 120 PHE A N 1
ATOM 938 C CA . PHE A 1 120 ? -6.527 -1.151 15.294 1.00 63.12 120 PHE A CA 1
ATOM 939 C C . PHE A 1 120 ? -7.165 -2.467 14.861 1.00 63.12 120 PHE A C 1
ATOM 941 O O . PHE A 1 120 ? -6.548 -3.525 14.965 1.00 63.12 120 PHE A O 1
ATOM 948 N N . SER A 1 121 ? -8.440 -2.402 14.492 1.00 68.06 121 SER A N 1
ATOM 949 C CA . SER A 1 121 ? -9.212 -3.574 14.094 1.00 68.06 121 SER A CA 1
ATOM 950 C C . SER A 1 121 ? -8.740 -4.059 12.736 1.00 68.06 121 SER A C 1
ATOM 952 O O . SER A 1 121 ? -8.358 -5.206 12.633 1.00 68.06 121 SER A O 1
ATOM 954 N N . GLU A 1 122 ? -8.740 -3.175 11.743 1.00 84.94 122 GLU A N 1
ATOM 955 C CA . GLU A 1 122 ? -8.237 -3.326 10.376 1.00 84.94 122 GLU A CA 1
ATOM 956 C C . GLU A 1 122 ? -8.032 -1.906 9.820 1.00 84.94 122 GLU A C 1
ATOM 958 O O . GLU A 1 122 ? -8.648 -0.953 10.306 1.00 84.94 122 GLU A O 1
ATOM 963 N N . TYR A 1 123 ? -7.216 -1.732 8.790 1.00 86.62 123 TYR A N 1
ATOM 964 C CA . TYR A 1 123 ? -7.180 -0.486 8.027 1.00 86.62 123 TYR A CA 1
ATOM 965 C C . TYR A 1 123 ? -7.694 -0.742 6.614 1.00 86.62 123 TYR A C 1
ATOM 967 O O . TYR A 1 123 ? -7.200 -1.625 5.924 1.00 86.62 123 TYR A O 1
ATOM 975 N N . ARG A 1 124 ? -8.730 -0.009 6.196 1.00 92.25 124 ARG A N 1
ATOM 976 C CA . ARG A 1 124 ? -9.435 -0.246 4.933 1.00 92.25 124 ARG A CA 1
ATOM 977 C C . ARG A 1 124 ? -9.249 0.934 3.991 1.00 92.25 124 ARG A C 1
ATOM 979 O O . ARG A 1 124 ? -9.441 2.081 4.398 1.00 92.25 124 ARG A O 1
ATOM 986 N N . LYS A 1 125 ? -8.916 0.648 2.734 1.00 92.12 125 LYS A N 1
ATOM 987 C CA . LYS A 1 125 ? -8.828 1.598 1.622 1.00 92.12 125 LYS A CA 1
ATOM 988 C C . LYS A 1 125 ? -9.700 1.111 0.470 1.00 92.12 125 LYS A C 1
ATOM 990 O O . LYS A 1 125 ? -9.516 -0.008 0.016 1.00 92.12 125 LYS A O 1
ATOM 995 N N . LEU A 1 126 ? -10.603 1.946 -0.023 1.00 93.56 126 LEU A N 1
ATOM 996 C CA . LEU A 1 126 ? -11.435 1.667 -1.190 1.00 93.56 126 LEU A CA 1
ATOM 997 C C . LEU A 1 126 ? -11.104 2.672 -2.289 1.00 93.56 126 LEU A C 1
ATOM 999 O O . LEU A 1 126 ? -11.219 3.876 -2.080 1.00 93.56 126 LEU A O 1
ATOM 1003 N N . ILE A 1 127 ? -10.725 2.178 -3.457 1.00 91.44 127 ILE A N 1
ATOM 1004 C CA . ILE A 1 127 ? -10.536 2.964 -4.671 1.00 91.44 127 ILE A CA 1
ATOM 1005 C C . ILE A 1 127 ? -11.735 2.682 -5.568 1.00 91.44 127 ILE A C 1
ATOM 1007 O O . ILE A 1 127 ? -11.957 1.534 -5.942 1.00 91.44 127 ILE A O 1
ATOM 1011 N N . LYS A 1 128 ? -12.528 3.709 -5.874 1.00 90.62 128 LYS A N 1
ATOM 1012 C CA . LYS A 1 128 ? -13.663 3.596 -6.798 1.00 90.62 128 LYS A CA 1
ATOM 1013 C C . LYS A 1 128 ? -13.184 3.769 -8.239 1.00 90.62 128 LYS A C 1
ATOM 1015 O O . LYS A 1 128 ? -12.258 4.543 -8.472 1.00 90.62 128 LYS A O 1
ATOM 1020 N N . GLY A 1 129 ? -13.869 3.155 -9.207 1.00 81.94 129 GLY A N 1
ATOM 1021 C CA . GLY A 1 129 ? -13.544 3.309 -10.641 1.00 81.94 129 GLY A CA 1
ATOM 1022 C C . GLY A 1 129 ? -13.494 4.766 -11.143 1.00 81.94 129 GLY A C 1
ATOM 1023 O O . GLY A 1 129 ? -12.781 5.084 -12.087 1.00 81.94 129 GLY A O 1
ATOM 1024 N N . GLY A 1 130 ? -14.174 5.690 -10.454 1.00 76.06 130 GLY A N 1
ATOM 1025 C CA . GLY A 1 130 ? -14.127 7.133 -10.726 1.00 76.06 130 GLY A CA 1
ATOM 1026 C C . GLY A 1 130 ? -12.924 7.894 -10.144 1.00 76.06 130 GLY A C 1
ATOM 1027 O O . GLY A 1 130 ? -12.920 9.119 -10.227 1.00 76.06 130 GLY A O 1
ATOM 1028 N N . GLY A 1 131 ? -11.957 7.213 -9.519 1.00 80.56 131 GLY A N 1
ATOM 1029 C CA . GLY A 1 131 ? -10.729 7.818 -8.979 1.00 80.56 131 GLY A CA 1
ATOM 1030 C C . GLY A 1 131 ? -10.788 8.238 -7.507 1.00 80.56 131 GLY A C 1
ATOM 1031 O O . GLY A 1 131 ? -9.756 8.439 -6.866 1.00 80.56 131 GLY A O 1
ATOM 1032 N N . ASP A 1 132 ? -11.983 8.324 -6.918 1.00 87.25 132 ASP A N 1
ATOM 1033 C CA . ASP A 1 132 ? -12.124 8.640 -5.495 1.00 87.25 132 ASP A CA 1
ATOM 1034 C C . ASP A 1 132 ? -11.526 7.527 -4.620 1.00 87.25 132 ASP A C 1
ATOM 1036 O O . ASP A 1 132 ? -11.871 6.344 -4.731 1.00 87.25 132 ASP A O 1
ATOM 1040 N N . ARG A 1 133 ? -10.653 7.931 -3.696 1.00 88.56 133 ARG A N 1
ATOM 1041 C CA . ARG A 1 133 ? -9.949 7.048 -2.766 1.00 88.56 133 ARG A CA 1
ATOM 1042 C C . ARG A 1 133 ? -10.420 7.309 -1.356 1.00 88.56 133 ARG A C 1
ATOM 1044 O O . ARG A 1 133 ? -10.183 8.370 -0.784 1.00 88.56 133 ARG A O 1
ATOM 1051 N N . TRP A 1 134 ? -11.067 6.318 -0.782 1.00 92.06 134 TRP A N 1
ATOM 1052 C CA . TRP A 1 134 ? -11.617 6.360 0.555 1.00 92.06 134 TRP A CA 1
ATOM 1053 C C . TRP A 1 134 ? -10.750 5.537 1.493 1.00 92.06 134 TRP A C 1
ATOM 1055 O O . TRP A 1 134 ? -10.244 4.483 1.120 1.00 92.06 134 TRP A O 1
ATOM 1065 N N . SER A 1 135 ? -10.596 5.983 2.732 1.00 91.31 135 SER A N 1
ATOM 1066 C CA . SER A 1 135 ? -9.919 5.199 3.759 1.00 91.31 135 SER A CA 1
ATOM 1067 C C . SER A 1 135 ? -10.556 5.381 5.126 1.00 91.31 135 SER A C 1
ATOM 1069 O O . SER A 1 135 ? -11.057 6.455 5.471 1.00 91.31 135 SER A O 1
ATOM 1071 N N . HIS A 1 136 ? -10.562 4.301 5.900 1.00 90.94 136 HIS A N 1
ATOM 1072 C CA . HIS A 1 136 ? -11.217 4.252 7.197 1.00 90.94 136 HIS A CA 1
ATOM 1073 C C . HIS A 1 136 ? -10.622 3.140 8.065 1.00 90.94 136 HIS A C 1
ATOM 1075 O O . HIS A 1 136 ? -10.252 2.070 7.580 1.00 90.94 136 HIS A O 1
ATOM 1081 N N . VAL A 1 137 ? -10.566 3.387 9.371 1.00 87.12 137 VAL A N 1
ATOM 1082 C CA . VAL A 1 137 ? -10.301 2.351 10.374 1.00 87.12 137 VAL A CA 1
ATOM 1083 C C . VAL A 1 137 ? -11.640 2.004 11.023 1.00 87.12 137 VAL A C 1
ATOM 1085 O O . VAL A 1 137 ? -12.223 2.885 11.659 1.00 87.12 137 VAL A O 1
ATOM 1088 N N . PRO A 1 138 ? -12.157 0.766 10.906 1.00 85.69 138 PRO A N 1
A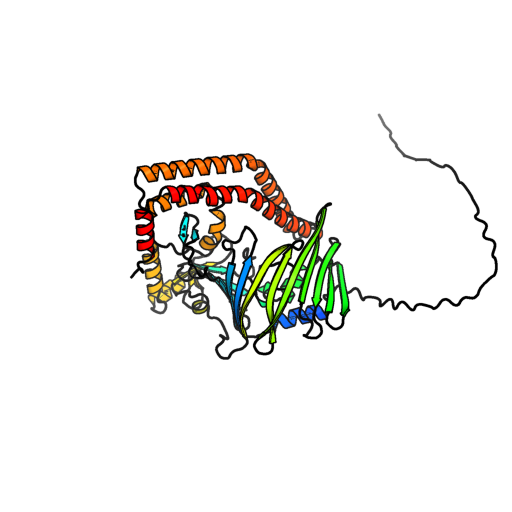TOM 1089 C CA . PRO A 1 138 ? -13.443 0.398 11.483 1.00 85.69 138 PRO A CA 1
ATOM 1090 C C . PRO A 1 138 ? -13.514 0.705 12.982 1.00 85.69 138 PRO A C 1
ATOM 1092 O O . PRO A 1 138 ? -12.690 0.245 13.775 1.00 85.69 138 PRO A O 1
ATOM 1095 N N . GLY A 1 139 ? -14.523 1.490 13.360 1.00 80.00 139 GLY A N 1
ATOM 1096 C CA . GLY A 1 139 ? -14.702 1.998 14.723 1.00 80.00 139 GLY A CA 1
ATOM 1097 C C . GLY A 1 139 ? -14.206 3.432 14.931 1.00 80.00 139 GLY A C 1
ATOM 1098 O O . GLY A 1 139 ? -14.544 4.029 15.951 1.00 80.00 139 GLY A O 1
ATOM 1099 N N . SER A 1 140 ? -13.463 4.003 13.979 1.00 81.94 140 SER A N 1
ATOM 1100 C CA . SER A 1 140 ? -13.136 5.427 13.982 1.00 81.94 140 SER A CA 1
ATOM 1101 C C . SER A 1 140 ? -14.377 6.282 13.713 1.00 81.94 140 SER A C 1
ATOM 1103 O O . SER A 1 140 ? -15.367 5.834 13.135 1.00 81.94 140 SER A O 1
ATOM 1105 N N . VAL A 1 141 ? -14.312 7.534 14.159 1.00 84.06 141 VAL A N 1
ATOM 1106 C CA . VAL A 1 141 ? -15.339 8.563 13.932 1.00 84.06 141 VAL A CA 1
ATOM 1107 C C . VAL A 1 141 ? -14.975 9.475 12.756 1.00 84.06 141 VAL A C 1
ATOM 1109 O O . VAL A 1 141 ? -15.712 10.418 12.461 1.00 84.06 141 VAL A O 1
ATOM 1112 N N . ILE A 1 142 ? -13.839 9.203 12.099 1.00 86.06 142 ILE A N 1
ATOM 1113 C CA . ILE A 1 142 ? -13.330 9.947 10.948 1.00 86.06 142 ILE A CA 1
ATOM 1114 C C . ILE A 1 142 ? -12.974 8.978 9.814 1.00 86.06 142 ILE A C 1
ATOM 1116 O O . ILE A 1 142 ? -12.159 8.072 9.986 1.00 86.06 142 ILE A O 1
ATOM 1120 N N . GLY A 1 143 ? -13.543 9.220 8.638 1.00 89.88 143 GLY A N 1
ATOM 1121 C CA . GLY A 1 143 ? -13.099 8.688 7.354 1.00 89.88 143 GLY A CA 1
ATOM 1122 C C . GLY A 1 143 ? -12.349 9.753 6.553 1.00 89.88 143 GLY A C 1
ATOM 1123 O O . GLY A 1 143 ? -12.463 10.956 6.806 1.00 89.88 143 GLY A O 1
ATOM 1124 N N . LYS A 1 144 ? -11.561 9.316 5.575 1.00 88.75 144 LYS A N 1
ATOM 1125 C CA . LYS A 1 144 ? -10.798 10.203 4.693 1.00 88.75 144 LYS A CA 1
ATOM 1126 C C . LYS A 1 144 ? -11.125 9.896 3.240 1.00 88.75 144 LYS A C 1
ATOM 1128 O O . LYS A 1 144 ? -11.234 8.728 2.875 1.00 88.75 144 LYS A O 1
ATOM 1133 N N . VAL A 1 145 ? -11.233 10.944 2.431 1.00 89.44 145 VAL A N 1
ATOM 1134 C CA . VAL A 1 145 ? -11.422 10.868 0.981 1.00 89.44 145 VAL A CA 1
ATOM 1135 C C . VAL A 1 145 ? -10.348 11.695 0.286 1.00 89.44 145 VAL A C 1
ATOM 1137 O O . VAL A 1 145 ? -10.060 12.826 0.676 1.00 89.44 145 VAL A O 1
ATOM 1140 N N . GLN A 1 146 ? -9.738 11.137 -0.747 1.00 84.69 146 GLN A N 1
ATOM 1141 C CA . GLN A 1 146 ? -8.782 11.813 -1.614 1.00 84.69 146 GLN A CA 1
ATOM 1142 C C . GLN A 1 146 ? -9.267 11.678 -3.054 1.00 84.69 146 GLN A C 1
ATOM 1144 O O . GLN A 1 146 ? -9.562 10.573 -3.503 1.00 84.69 146 GLN A O 1
ATOM 1149 N N . ASP A 1 147 ? -9.333 12.798 -3.765 1.00 80.31 147 ASP A N 1
ATOM 1150 C CA . ASP A 1 147 ? -9.536 12.793 -5.213 1.00 80.31 147 ASP A CA 1
ATOM 1151 C C . ASP A 1 147 ? -8.228 12.450 -5.946 1.00 80.31 147 ASP A C 1
ATOM 1153 O O . ASP A 1 147 ? -7.149 12.420 -5.345 1.00 80.31 147 ASP A O 1
ATOM 1157 N N . ASP A 1 148 ? -8.310 12.196 -7.251 1.00 67.69 148 ASP A N 1
ATOM 1158 C CA . ASP A 1 148 ? -7.155 11.884 -8.106 1.00 67.69 148 ASP A CA 1
ATOM 1159 C C . ASP A 1 148 ? -6.180 13.054 -8.304 1.00 67.69 148 ASP A C 1
ATOM 1161 O O . ASP A 1 148 ? -5.014 12.841 -8.643 1.00 67.69 148 ASP A O 1
ATOM 1165 N N . SER A 1 149 ? -6.630 14.295 -8.094 1.00 64.44 149 SER A N 1
ATOM 1166 C CA . SER A 1 149 ? -5.793 15.488 -8.276 1.00 64.44 149 SER A CA 1
ATOM 1167 C C . SER A 1 149 ? -4.772 15.658 -7.152 1.00 64.44 149 SER A C 1
ATOM 1169 O O . SER A 1 149 ? -3.725 16.285 -7.323 1.00 64.44 149 SER A O 1
ATOM 1171 N N . CYS A 1 150 ? -5.065 15.061 -6.002 1.00 57.59 150 CYS A N 1
ATOM 1172 C CA . CYS A 1 150 ? -4.203 15.050 -4.849 1.00 57.59 150 CYS A CA 1
ATOM 1173 C C . CYS A 1 150 ? -3.206 13.883 -4.977 1.00 57.59 150 CYS A C 1
ATOM 1175 O O . CYS A 1 150 ? -3.630 12.724 -4.926 1.00 57.59 150 CYS A O 1
ATOM 1177 N N . PRO A 1 151 ? -1.889 14.121 -5.154 1.00 53.53 151 PRO A N 1
ATOM 1178 C CA . PRO A 1 151 ? -0.922 13.031 -5.096 1.00 53.53 151 PRO A CA 1
ATOM 1179 C C . PRO A 1 151 ? -1.093 12.367 -3.736 1.00 53.53 151 PRO A C 1
ATOM 1181 O O . PRO A 1 151 ? -0.993 13.045 -2.715 1.00 53.53 151 PRO A O 1
ATOM 1184 N N . ASP A 1 152 ? -1.424 11.077 -3.714 1.00 52.91 152 ASP A N 1
ATOM 1185 C CA . ASP A 1 152 ? -1.535 10.398 -2.433 1.00 52.91 152 ASP A CA 1
ATOM 1186 C C . ASP A 1 152 ? -0.108 10.229 -1.930 1.00 52.91 152 ASP A C 1
ATOM 1188 O O . ASP A 1 152 ? 0.700 9.572 -2.592 1.00 52.91 152 ASP A O 1
ATOM 1192 N N . PRO A 1 153 ? 0.257 10.873 -0.808 1.00 43.53 153 PRO A N 1
ATOM 1193 C CA . PRO A 1 153 ? 1.561 10.626 -0.218 1.00 43.53 153 PRO A CA 1
ATOM 1194 C C . PRO A 1 153 ? 1.683 9.171 0.253 1.00 43.53 153 PRO A C 1
ATOM 1196 O O . PRO A 1 153 ? 2.778 8.747 0.614 1.00 43.53 153 PRO A O 1
ATOM 1199 N N . PHE A 1 154 ? 0.579 8.417 0.260 1.00 51.78 154 PHE A N 1
ATOM 1200 C CA . PHE A 1 154 ? 0.522 7.049 0.719 1.00 51.78 154 PHE A CA 1
ATOM 1201 C C . PHE A 1 154 ? 0.180 6.111 -0.418 1.00 51.78 154 PHE A C 1
ATOM 1203 O O . PHE A 1 154 ? -0.727 6.316 -1.213 1.00 51.78 154 PHE A O 1
ATOM 1210 N N . HIS A 1 155 ? 0.914 5.023 -0.477 1.00 62.66 155 HIS A N 1
ATOM 1211 C CA . HIS A 1 155 ? 0.781 4.092 -1.560 1.00 62.66 155 HIS A CA 1
ATOM 1212 C C . HIS A 1 155 ? -0.227 2.978 -1.213 1.00 62.66 155 HIS A C 1
ATOM 1214 O O . HIS A 1 155 ? -0.441 2.635 -0.045 1.00 62.66 155 HIS A O 1
ATOM 1220 N N . VAL A 1 156 ? -0.887 2.414 -2.220 1.00 61.12 156 VAL A N 1
ATOM 1221 C CA . VAL A 1 156 ? -1.716 1.212 -2.121 1.00 61.12 156 VAL A CA 1
ATOM 1222 C C . VAL A 1 156 ? -0.947 0.043 -2.721 1.00 61.12 156 VAL A C 1
ATOM 1224 O O . VAL A 1 156 ? -0.277 0.170 -3.742 1.00 61.12 156 VAL A O 1
ATOM 1227 N N . LYS A 1 157 ? -1.005 -1.112 -2.067 1.00 79.44 157 LYS A N 1
ATOM 1228 C CA . LYS A 1 157 ? -0.373 -2.335 -2.561 1.00 79.44 157 LYS A CA 1
ATOM 1229 C C . LYS A 1 157 ? -1.401 -3.064 -3.425 1.00 79.44 157 LYS A C 1
ATOM 1231 O O . LYS A 1 157 ? -2.426 -3.475 -2.893 1.00 79.44 157 LYS A O 1
ATOM 1236 N N . ASP A 1 158 ? -1.178 -3.174 -4.733 1.00 85.88 158 ASP A N 1
ATOM 1237 C CA . ASP A 1 158 ? -2.046 -3.934 -5.651 1.00 85.88 158 ASP A CA 1
ATOM 1238 C C . ASP A 1 158 ? -1.408 -5.294 -5.946 1.00 85.88 158 ASP A C 1
ATOM 1240 O O . ASP A 1 158 ? -0.309 -5.346 -6.506 1.00 85.88 158 ASP A O 1
ATOM 1244 N N . VAL A 1 159 ? -2.095 -6.390 -5.609 1.00 88.31 159 VAL A N 1
ATOM 1245 C CA . VAL A 1 159 ? -1.562 -7.748 -5.792 1.00 88.31 159 VAL A CA 1
ATOM 1246 C C . VAL A 1 159 ? -1.302 -8.094 -7.265 1.00 88.31 159 VAL A C 1
ATOM 1248 O O . VAL A 1 159 ? -0.370 -8.839 -7.570 1.00 88.31 159 VAL A O 1
ATOM 1251 N N . ARG A 1 160 ? -2.031 -7.476 -8.207 1.00 87.88 160 ARG A N 1
ATOM 1252 C CA . ARG A 1 160 ? -1.821 -7.656 -9.657 1.00 87.88 160 ARG A CA 1
ATOM 1253 C C . ARG A 1 160 ? -0.469 -7.123 -10.121 1.00 87.88 160 ARG A C 1
ATOM 1255 O O . ARG A 1 160 ? 0.056 -7.585 -11.131 1.00 87.88 160 ARG A O 1
ATOM 1262 N N . SER A 1 161 ? 0.084 -6.156 -9.388 1.00 85.50 161 SER A N 1
ATOM 1263 C CA . SER A 1 161 ? 1.349 -5.498 -9.721 1.00 85.50 161 SER A CA 1
ATOM 1264 C C . SER A 1 161 ? 2.586 -6.206 -9.152 1.00 85.50 161 SER A C 1
ATOM 1266 O O . SER A 1 161 ? 3.716 -5.915 -9.552 1.00 85.50 161 SER A O 1
ATOM 1268 N N . ILE A 1 162 ? 2.397 -7.148 -8.223 1.00 87.06 162 ILE A N 1
ATOM 1269 C CA . ILE A 1 162 ? 3.501 -7.795 -7.513 1.00 87.06 162 ILE A CA 1
ATOM 1270 C C . ILE A 1 162 ? 4.270 -8.709 -8.477 1.00 87.06 162 ILE A C 1
ATOM 1272 O O . ILE A 1 162 ? 3.690 -9.522 -9.199 1.00 87.06 162 ILE A O 1
ATOM 1276 N N . GLY A 1 163 ? 5.597 -8.554 -8.492 1.00 87.75 163 GLY A N 1
ATOM 1277 C CA . GLY A 1 163 ? 6.497 -9.285 -9.390 1.00 87.75 163 GLY A CA 1
ATOM 1278 C C . GLY A 1 163 ? 6.694 -8.637 -10.765 1.00 87.75 163 GLY A C 1
ATOM 1279 O O . GLY A 1 163 ? 7.503 -9.129 -11.547 1.00 87.75 163 GLY A O 1
ATOM 1280 N N . LEU A 1 164 ? 6.009 -7.524 -11.060 1.00 89.44 164 LEU A N 1
ATOM 1281 C CA . LEU A 1 164 ? 6.208 -6.758 -12.301 1.00 89.44 164 LEU A CA 1
ATOM 1282 C C . LEU A 1 164 ? 7.368 -5.764 -12.223 1.00 89.44 164 LEU A C 1
ATOM 1284 O O . LEU A 1 164 ? 7.868 -5.315 -13.254 1.00 89.44 164 LEU A O 1
ATOM 1288 N N . LEU A 1 165 ? 7.764 -5.406 -11.004 1.00 88.94 165 LEU A N 1
ATOM 1289 C CA . LEU A 1 165 ? 8.824 -4.456 -10.704 1.00 88.94 165 LEU A CA 1
ATOM 1290 C C . LEU A 1 165 ? 9.918 -5.135 -9.867 1.00 88.94 165 LEU A C 1
ATOM 1292 O O . LEU A 1 165 ? 9.617 -6.064 -9.115 1.00 88.94 165 LEU A O 1
ATOM 1296 N N . PRO A 1 166 ? 11.174 -4.668 -9.956 1.00 83.69 166 PRO A N 1
ATOM 1297 C CA . PRO A 1 166 ? 12.324 -5.334 -9.341 1.00 83.69 166 PRO A CA 1
ATOM 1298 C C . PRO A 1 166 ? 12.415 -5.136 -7.818 1.00 83.69 166 PRO A C 1
ATOM 1300 O O . PRO A 1 166 ? 13.104 -5.895 -7.137 1.00 83.69 166 PRO A O 1
ATOM 1303 N N . GLY A 1 167 ? 11.715 -4.140 -7.269 1.00 79.44 167 GLY A N 1
ATOM 1304 C CA . GLY A 1 167 ? 11.549 -3.920 -5.834 1.00 79.44 167 GLY A CA 1
ATOM 1305 C C . GLY A 1 167 ? 10.095 -4.076 -5.393 1.00 79.44 167 GLY A C 1
ATOM 1306 O O . GLY A 1 167 ? 9.169 -3.972 -6.202 1.00 79.44 167 GLY A O 1
ATOM 1307 N N . PHE A 1 168 ? 9.882 -4.301 -4.092 1.00 64.62 168 PHE A N 1
ATOM 1308 C CA . PHE A 1 168 ? 8.544 -4.193 -3.520 1.00 64.62 168 PHE A CA 1
ATOM 1309 C C . PHE A 1 168 ? 8.176 -2.714 -3.499 1.00 64.62 168 PHE A C 1
ATOM 1311 O O . PHE A 1 168 ? 8.663 -1.948 -2.664 1.00 64.62 168 PHE A O 1
ATOM 1318 N N . HIS A 1 169 ? 7.371 -2.315 -4.475 1.00 63.22 169 HIS A N 1
ATOM 1319 C CA . HIS A 1 169 ? 6.900 -0.954 -4.599 1.00 63.22 169 HIS A CA 1
ATOM 1320 C C . HIS A 1 169 ? 5.441 -0.866 -4.216 1.00 63.22 169 HIS A C 1
ATOM 1322 O O . HIS A 1 169 ? 4.636 -1.781 -4.359 1.00 63.22 169 HIS A O 1
ATOM 1328 N N . GLU A 1 170 ? 5.141 0.307 -3.721 1.00 55.03 170 GLU A N 1
ATOM 1329 C CA . GLU A 1 170 ? 3.867 0.699 -3.198 1.00 55.03 170 GLU A CA 1
ATOM 1330 C C . GLU A 1 170 ? 3.298 1.632 -4.306 1.00 55.03 170 GLU A C 1
ATOM 1332 O O . GLU A 1 170 ? 4.002 2.530 -4.781 1.00 55.03 170 GLU A O 1
ATOM 1337 N N . ALA A 1 171 ? 2.080 1.387 -4.812 1.00 52.06 171 ALA A N 1
ATOM 1338 C CA . ALA A 1 171 ? 1.487 2.166 -5.911 1.00 52.06 171 ALA A CA 1
ATOM 1339 C C . ALA A 1 171 ? 0.928 3.500 -5.385 1.00 52.06 171 ALA A C 1
ATOM 1341 O O . ALA A 1 171 ? 0.086 3.511 -4.502 1.00 52.06 171 ALA A O 1
ATOM 1342 N N . GLY A 1 172 ? 1.390 4.647 -5.878 1.00 45.69 172 GLY A N 1
ATOM 1343 C CA . GLY A 1 172 ? 1.050 5.982 -5.358 1.00 45.69 172 GLY A CA 1
ATOM 1344 C C . GLY A 1 172 ? -0.255 6.600 -5.866 1.00 45.69 172 GLY A C 1
ATOM 1345 O O . GLY A 1 172 ? -0.613 7.695 -5.438 1.00 45.69 172 GLY A O 1
ATOM 1346 N N . SER A 1 173 ? -0.974 5.964 -6.797 1.00 54.00 173 SER A N 1
ATOM 1347 C CA . SER A 1 173 ? -2.242 6.510 -7.314 1.00 54.00 173 SER A CA 1
ATOM 1348 C C . SER A 1 173 ? -3.198 5.438 -7.834 1.00 54.00 173 SER A C 1
ATOM 1350 O O . SER A 1 173 ? -2.771 4.325 -8.130 1.00 54.00 173 SER A O 1
ATOM 1352 N N . ALA A 1 174 ? -4.485 5.783 -7.981 1.00 54.75 174 ALA A N 1
ATOM 1353 C CA . ALA A 1 174 ? -5.489 4.909 -8.597 1.00 54.75 174 ALA A CA 1
ATOM 1354 C C . ALA A 1 174 ? -5.094 4.511 -10.031 1.00 54.75 174 ALA A C 1
ATOM 1356 O O . ALA A 1 174 ? -5.217 3.350 -10.410 1.00 54.75 174 ALA A O 1
ATOM 1357 N N . ALA A 1 175 ? -4.499 5.439 -10.789 1.00 54.34 175 ALA A N 1
ATOM 1358 C CA . ALA A 1 175 ? -3.933 5.159 -12.108 1.00 54.34 175 ALA A CA 1
ATOM 1359 C C . ALA A 1 175 ? -2.842 4.069 -12.074 1.00 54.34 175 ALA A C 1
ATOM 1361 O O . ALA A 1 175 ? -2.706 3.305 -13.023 1.00 54.34 175 ALA A O 1
ATOM 1362 N N . GLU A 1 176 ? -2.091 3.951 -10.976 1.00 62.12 176 GLU A N 1
ATOM 1363 C CA . GLU A 1 176 ? -1.043 2.935 -10.802 1.00 62.12 176 GLU A CA 1
ATOM 1364 C C . GLU A 1 176 ? -1.582 1.550 -10.404 1.00 62.12 176 GLU A C 1
ATOM 1366 O O . GLU A 1 176 ? -0.809 0.595 -10.365 1.00 62.12 176 GLU A O 1
ATOM 1371 N N . LEU A 1 177 ? -2.898 1.403 -10.191 1.00 63.75 177 LEU A N 1
ATOM 1372 C CA . LEU A 1 177 ? -3.552 0.088 -10.145 1.00 63.75 177 LEU A CA 1
ATOM 1373 C C . LEU A 1 177 ? -3.597 -0.587 -11.522 1.00 63.75 177 LEU A C 1
ATOM 1375 O O . LEU A 1 177 ? -3.847 -1.787 -11.621 1.00 63.75 177 LEU A O 1
ATOM 1379 N N . ASN A 1 178 ? -3.377 0.169 -12.601 1.00 76.19 178 ASN A N 1
ATOM 1380 C CA . ASN A 1 178 ? -3.148 -0.406 -13.915 1.00 76.19 178 ASN A CA 1
ATOM 1381 C C . ASN A 1 178 ? -1.649 -0.754 -14.053 1.00 76.19 178 ASN A C 1
ATOM 1383 O O . ASN A 1 178 ? -0.819 0.160 -14.104 1.00 76.19 178 ASN A O 1
ATOM 1387 N N . PRO A 1 179 ? -1.278 -2.046 -14.167 1.00 74.00 179 PRO A N 1
ATOM 1388 C CA . PRO A 1 179 ? 0.106 -2.485 -14.354 1.00 74.00 179 PRO A CA 1
ATOM 1389 C C . PRO A 1 179 ? 0.860 -1.777 -15.484 1.00 74.00 179 PRO A C 1
ATOM 1391 O O . PRO A 1 179 ? 2.047 -1.477 -15.352 1.00 74.00 179 PRO A O 1
ATOM 1394 N N . ILE A 1 180 ? 0.171 -1.483 -16.590 1.00 79.00 180 ILE A N 1
ATOM 1395 C CA . ILE A 1 180 ? 0.750 -0.790 -17.743 1.00 79.00 180 ILE A CA 1
ATOM 1396 C C . ILE A 1 180 ? 1.076 0.646 -17.370 1.00 79.00 180 ILE A C 1
ATOM 1398 O O . ILE A 1 180 ? 2.187 1.098 -17.635 1.00 79.00 180 ILE A O 1
ATOM 1402 N N . ALA A 1 181 ? 0.137 1.358 -16.747 1.00 75.50 181 ALA A N 1
ATOM 1403 C CA . ALA A 1 181 ? 0.364 2.727 -16.302 1.00 75.50 181 ALA A CA 1
ATOM 1404 C C . ALA A 1 181 ? 1.477 2.791 -15.246 1.00 75.50 181 ALA A C 1
ATOM 1406 O O . ALA A 1 181 ? 2.318 3.683 -15.314 1.00 75.50 181 ALA A O 1
ATOM 1407 N N . LEU A 1 182 ? 1.544 1.818 -14.332 1.00 75.38 182 LEU A N 1
ATOM 1408 C CA . LEU A 1 182 ? 2.606 1.715 -13.331 1.00 75.38 182 LEU A CA 1
ATOM 1409 C C . LEU A 1 182 ? 3.992 1.591 -13.979 1.00 75.38 182 LEU A C 1
ATOM 1411 O O . LEU A 1 182 ? 4.879 2.392 -13.682 1.00 75.38 182 LEU A O 1
ATOM 1415 N N . VAL A 1 183 ? 4.185 0.616 -14.872 1.00 77.81 183 VAL A N 1
ATOM 1416 C CA . VAL A 1 183 ? 5.475 0.417 -15.556 1.00 77.81 183 VAL A CA 1
ATOM 1417 C C . VAL A 1 183 ? 5.784 1.596 -16.475 1.00 77.81 183 VAL A C 1
ATOM 1419 O O . VAL A 1 183 ? 6.893 2.125 -16.437 1.00 77.81 183 VAL A O 1
ATOM 1422 N N . SER A 1 184 ? 4.799 2.059 -17.249 1.00 81.25 184 SER A N 1
ATOM 1423 C CA . SER A 1 184 ? 4.984 3.163 -18.194 1.00 81.25 184 SER A CA 1
ATOM 1424 C C . SER A 1 184 ? 5.382 4.442 -17.475 1.00 81.25 184 SER A C 1
ATOM 1426 O O . SER A 1 184 ? 6.386 5.027 -17.839 1.00 81.25 184 SER A O 1
ATOM 1428 N N . ARG A 1 185 ? 4.687 4.838 -16.401 1.00 78.50 185 ARG A N 1
ATOM 1429 C CA . ARG A 1 185 ? 4.995 6.059 -15.635 1.00 78.50 185 ARG A CA 1
ATOM 1430 C C . ARG A 1 185 ? 6.361 6.004 -14.952 1.00 78.50 185 ARG A C 1
ATOM 1432 O O . ARG A 1 185 ? 7.004 7.032 -14.769 1.00 78.50 185 ARG A O 1
ATOM 1439 N N . ARG A 1 186 ? 6.811 4.814 -14.541 1.00 78.50 186 ARG A N 1
ATOM 1440 C CA . ARG A 1 186 ? 8.149 4.621 -13.950 1.00 78.50 186 ARG A CA 1
ATOM 1441 C C . ARG A 1 186 ? 9.265 4.746 -14.984 1.00 78.50 186 ARG A C 1
ATOM 1443 O O . ARG A 1 186 ? 10.369 5.151 -14.630 1.00 78.50 186 ARG A O 1
ATOM 1450 N N . LEU A 1 187 ? 8.965 4.398 -16.228 1.00 83.69 187 LEU A N 1
ATOM 1451 C CA . LEU A 1 187 ? 9.909 4.377 -17.341 1.00 83.69 187 LEU A CA 1
ATOM 1452 C C . LEU A 1 187 ? 9.764 5.580 -18.287 1.00 83.69 187 LEU A C 1
ATOM 1454 O O . LEU A 1 187 ? 10.578 5.769 -19.191 1.00 83.69 187 LEU A O 1
ATOM 1458 N N . GLU A 1 188 ? 8.732 6.396 -18.089 1.00 83.00 188 GLU A N 1
ATOM 1459 C CA . GLU A 1 188 ? 8.433 7.560 -18.911 1.00 83.00 188 GLU A CA 1
ATOM 1460 C C . GLU A 1 188 ? 9.606 8.538 -18.865 1.00 83.00 188 GLU A C 1
ATOM 1462 O O . GLU A 1 188 ? 10.069 8.911 -17.788 1.00 83.00 188 GLU A O 1
ATOM 1467 N N . GLY A 1 189 ? 10.123 8.866 -20.052 1.00 82.56 189 GLY A N 1
ATOM 1468 C CA . GLY A 1 189 ? 11.273 9.750 -20.247 1.00 82.56 189 GLY A CA 1
ATOM 1469 C C . GLY A 1 189 ? 12.607 9.250 -19.673 1.00 82.56 189 GLY A C 1
ATOM 1470 O O . GLY A 1 189 ? 13.624 9.932 -19.789 1.00 82.56 189 GLY A O 1
ATOM 1471 N N . THR A 1 190 ? 12.651 8.031 -19.121 1.00 87.12 190 THR A N 1
ATOM 1472 C CA . THR A 1 190 ? 13.889 7.413 -18.623 1.00 87.12 190 THR A CA 1
ATOM 1473 C C . THR A 1 190 ? 14.435 6.323 -19.535 1.00 87.12 190 THR A C 1
ATOM 1475 O O . THR A 1 190 ? 15.589 5.950 -19.360 1.00 87.12 190 THR A O 1
ATOM 1478 N N . VAL A 1 191 ? 13.675 5.825 -20.516 1.00 90.88 191 VAL A N 1
ATOM 1479 C CA . VAL A 1 191 ? 14.131 4.770 -21.441 1.00 90.88 191 VAL A CA 1
ATOM 1480 C C . VAL A 1 191 ? 14.747 5.356 -22.709 1.00 90.88 191 VAL A C 1
ATOM 1482 O O . VAL A 1 191 ? 14.110 6.118 -23.431 1.00 90.88 191 VAL A O 1
ATOM 1485 N N . THR A 1 192 ? 15.974 4.935 -23.014 1.00 90.81 192 THR A N 1
ATOM 1486 C CA . THR A 1 192 ? 16.686 5.254 -24.258 1.00 90.81 192 THR A CA 1
ATOM 1487 C C . THR A 1 192 ? 16.216 4.365 -25.406 1.00 90.81 192 THR A C 1
ATOM 1489 O O . THR A 1 192 ? 15.902 4.854 -26.489 1.00 90.81 192 THR A O 1
ATOM 1492 N N . TYR A 1 193 ? 16.185 3.049 -25.184 1.00 93.44 193 TYR A N 1
ATOM 1493 C CA . TYR A 1 193 ? 15.694 2.071 -26.152 1.00 93.44 193 TYR A CA 1
ATOM 1494 C C . TYR A 1 193 ? 15.285 0.771 -25.461 1.00 93.44 193 TYR A C 1
ATOM 1496 O O . TYR A 1 193 ? 15.681 0.490 -24.324 1.00 93.44 193 TYR A O 1
ATOM 1504 N N . TRP A 1 194 ? 14.509 -0.032 -26.181 1.00 95.50 194 TRP A N 1
ATOM 1505 C CA . TRP A 1 194 ? 14.094 -1.357 -25.750 1.00 95.50 194 TRP A CA 1
ATOM 1506 C C . TRP A 1 194 ? 14.816 -2.453 -26.525 1.00 95.50 194 TRP A C 1
ATOM 1508 O O . TRP A 1 194 ? 15.059 -2.339 -27.726 1.00 95.50 194 TRP A O 1
ATOM 1518 N N . GLU A 1 195 ? 15.101 -3.542 -25.827 1.00 95.88 195 GLU A N 1
ATOM 1519 C CA . GLU A 1 195 ? 15.615 -4.785 -26.377 1.00 95.88 195 GLU A CA 1
ATOM 1520 C C . GLU A 1 195 ? 14.631 -5.917 -26.057 1.00 95.88 195 GLU A C 1
ATOM 1522 O O . GLU A 1 195 ? 14.182 -6.051 -24.920 1.00 95.88 195 GLU A O 1
ATOM 1527 N N . SER A 1 196 ? 14.294 -6.738 -27.050 1.00 96.19 196 SER A N 1
ATOM 1528 C CA . SER A 1 196 ? 13.404 -7.895 -26.903 1.00 96.19 196 SER A CA 1
ATOM 1529 C C . SER A 1 196 ? 14.067 -9.094 -27.574 1.00 96.19 196 SER A C 1
ATOM 1531 O O . SER A 1 196 ? 14.307 -9.073 -28.782 1.00 96.19 196 SER A O 1
ATOM 1533 N N . THR A 1 197 ? 14.419 -10.112 -26.788 1.00 95.94 197 THR A N 1
ATOM 1534 C CA . THR A 1 197 ? 15.267 -11.219 -27.246 1.00 95.94 197 THR A CA 1
ATOM 1535 C C . THR A 1 197 ? 14.769 -12.557 -26.695 1.00 95.94 197 THR A C 1
ATOM 1537 O O . THR A 1 197 ? 14.752 -12.747 -25.474 1.00 95.94 197 THR A O 1
ATOM 1540 N N . PRO A 1 198 ? 14.425 -13.537 -27.551 1.00 96.25 198 PRO A N 1
ATOM 1541 C CA . PRO A 1 198 ? 14.165 -14.898 -27.098 1.00 96.25 198 PRO A CA 1
ATOM 1542 C C . PRO A 1 198 ? 15.478 -15.541 -26.625 1.00 96.25 198 PRO A C 1
ATOM 1544 O O . PRO A 1 198 ? 16.429 -15.667 -27.395 1.00 96.25 198 PRO A O 1
ATOM 1547 N N . VAL A 1 199 ? 15.546 -15.947 -25.354 1.00 95.88 199 VAL A N 1
ATOM 1548 C CA . VAL A 1 199 ? 16.751 -16.555 -24.754 1.00 95.88 199 VAL A CA 1
ATOM 1549 C C . VAL A 1 199 ? 16.688 -18.078 -24.839 1.00 95.88 199 VAL A C 1
ATOM 1551 O O . VAL A 1 199 ? 17.690 -18.746 -25.090 1.00 95.88 199 VAL A O 1
ATOM 1554 N N . SER A 1 200 ? 15.502 -18.646 -24.637 1.00 95.00 200 SER A N 1
ATOM 1555 C CA . SER A 1 200 ? 15.244 -20.080 -24.738 1.00 95.00 200 SER A CA 1
ATOM 1556 C C . SER A 1 200 ? 13.779 -20.328 -25.115 1.00 95.00 200 SER A C 1
ATOM 1558 O O . SER A 1 200 ? 13.004 -19.394 -25.298 1.00 95.00 200 SER A O 1
ATOM 1560 N N . LYS A 1 201 ? 13.365 -21.599 -25.203 1.00 93.06 201 LYS A N 1
ATOM 1561 C CA . LYS A 1 201 ? 11.948 -21.951 -25.412 1.00 93.06 201 LYS A CA 1
ATOM 1562 C C . LYS A 1 201 ? 11.034 -21.526 -24.257 1.00 93.06 201 LYS A C 1
ATOM 1564 O O . LYS A 1 201 ? 9.832 -21.435 -24.462 1.00 93.06 201 LYS A O 1
ATOM 1569 N N . SER A 1 202 ? 11.588 -21.324 -23.063 1.00 93.94 202 SER A N 1
ATOM 1570 C CA . SER A 1 202 ? 10.839 -21.022 -21.840 1.00 93.94 202 SER A CA 1
ATOM 1571 C C . SER A 1 202 ? 11.123 -19.626 -21.288 1.00 93.94 202 SER A C 1
ATOM 1573 O O . SER A 1 202 ? 10.579 -19.272 -20.251 1.00 93.94 202 SER A O 1
ATOM 1575 N N . VAL A 1 203 ? 12.009 -18.855 -21.930 1.00 96.94 203 VAL A N 1
ATOM 1576 C CA . VAL A 1 203 ? 12.402 -17.522 -21.466 1.00 96.94 203 VAL A CA 1
ATOM 1577 C C . VAL A 1 203 ? 12.549 -16.580 -22.652 1.00 96.94 203 VAL A C 1
ATOM 1579 O O . VAL A 1 203 ? 13.386 -16.785 -23.536 1.00 96.94 203 VAL A O 1
ATOM 1582 N N . HIS A 1 204 ? 11.781 -15.499 -22.614 1.00 98.12 204 HIS A N 1
ATOM 1583 C CA . HIS A 1 204 ? 11.914 -14.340 -23.482 1.00 98.12 204 HIS A CA 1
ATOM 1584 C C . HIS A 1 204 ? 12.298 -13.134 -22.638 1.00 98.12 204 HIS A C 1
ATOM 1586 O O . HIS A 1 204 ? 11.651 -12.833 -21.641 1.00 98.12 204 HIS A O 1
ATOM 1592 N N . LYS A 1 205 ? 13.382 -12.459 -23.004 1.00 98.12 205 LYS A N 1
ATOM 1593 C CA . LYS A 1 205 ? 13.935 -11.358 -22.223 1.00 98.12 205 LYS A CA 1
ATOM 1594 C C . LYS A 1 205 ? 13.542 -10.034 -22.857 1.00 98.12 205 LYS A C 1
ATOM 1596 O O . LYS A 1 205 ? 13.859 -9.799 -24.020 1.00 98.12 205 LYS A O 1
ATOM 1601 N N . VAL A 1 206 ? 12.910 -9.160 -22.083 1.00 97.81 206 VAL A N 1
ATOM 1602 C CA . VAL A 1 206 ? 12.681 -7.761 -22.461 1.00 97.81 206 VAL A CA 1
ATOM 1603 C C . VAL A 1 206 ? 13.550 -6.881 -21.576 1.00 97.81 206 VAL A C 1
ATOM 1605 O O . VAL A 1 206 ? 13.525 -7.032 -20.362 1.00 97.81 206 VAL A O 1
ATOM 1608 N N . THR A 1 207 ? 14.333 -5.978 -22.159 1.00 97.25 207 THR A N 1
ATOM 1609 C CA . THR A 1 207 ? 15.209 -5.059 -21.424 1.00 97.25 207 THR A CA 1
ATOM 1610 C C . THR A 1 207 ? 14.914 -3.619 -21.830 1.00 97.25 207 THR A C 1
ATOM 1612 O O . THR A 1 207 ? 14.982 -3.277 -23.007 1.00 97.25 207 THR A O 1
ATOM 1615 N N . ALA A 1 208 ? 14.600 -2.771 -20.855 1.00 96.44 208 ALA A N 1
ATOM 1616 C CA . ALA A 1 208 ? 14.597 -1.323 -21.004 1.00 96.44 208 ALA A CA 1
ATOM 1617 C C . ALA A 1 208 ? 15.987 -0.792 -20.648 1.00 96.44 208 ALA A C 1
ATOM 1619 O O . ALA A 1 208 ? 16.449 -0.986 -19.520 1.00 96.44 208 ALA A O 1
ATOM 1620 N N . HIS A 1 209 ? 16.648 -0.122 -21.587 1.00 95.00 209 HIS A N 1
ATOM 1621 C CA . HIS A 1 209 ? 17.928 0.544 -21.345 1.00 95.00 209 HIS A CA 1
ATOM 1622 C C . HIS A 1 209 ? 17.670 1.999 -20.980 1.00 95.00 209 HIS A C 1
ATOM 1624 O O . HIS A 1 209 ? 17.030 2.723 -21.743 1.00 95.00 209 HIS A O 1
ATOM 1630 N N . LEU A 1 210 ? 18.133 2.422 -19.808 1.00 93.06 210 LEU A N 1
ATOM 1631 C CA . LEU A 1 210 ? 17.802 3.718 -19.229 1.00 93.06 210 LEU A CA 1
ATOM 1632 C C . LEU A 1 210 ? 18.788 4.810 -19.670 1.00 93.06 210 LEU A C 1
ATOM 1634 O O . LEU A 1 210 ? 19.924 4.534 -20.053 1.00 93.06 210 LEU A O 1
ATOM 1638 N N . VAL A 1 211 ? 18.351 6.068 -19.626 1.00 88.56 211 VAL A N 1
ATOM 1639 C CA . VAL A 1 211 ? 19.143 7.255 -20.001 1.00 88.56 211 VAL A CA 1
ATOM 1640 C C . VAL A 1 211 ? 20.356 7.443 -19.085 1.00 88.56 211 VAL A C 1
ATOM 1642 O O . VAL A 1 211 ? 21.387 7.946 -19.524 1.00 88.56 211 VAL A O 1
ATOM 1645 N N . ASP A 1 212 ? 20.264 7.007 -17.829 1.00 88.06 212 ASP A N 1
ATOM 1646 C CA . ASP A 1 212 ? 21.356 7.072 -16.852 1.00 88.06 212 ASP A CA 1
ATOM 1647 C C . ASP A 1 212 ? 22.390 5.938 -17.004 1.00 88.06 212 ASP A C 1
ATOM 1649 O O . ASP A 1 212 ? 23.380 5.907 -16.278 1.00 88.06 212 ASP A O 1
ATOM 1653 N N . GLY A 1 213 ? 22.200 5.025 -17.963 1.00 90.25 213 GLY A N 1
ATOM 1654 C CA . GLY A 1 213 ? 23.046 3.844 -18.159 1.00 90.25 213 GLY A CA 1
ATOM 1655 C C . GLY A 1 213 ? 22.614 2.627 -17.338 1.00 90.25 213 GLY A C 1
ATOM 1656 O O . GLY A 1 213 ? 23.233 1.567 -17.453 1.00 90.25 213 GLY A O 1
ATOM 1657 N N . GLY A 1 214 ? 21.551 2.746 -16.538 1.00 93.88 214 GLY A N 1
ATOM 1658 C CA . GLY A 1 214 ? 20.897 1.611 -15.904 1.00 93.88 214 GLY A CA 1
ATOM 1659 C C . GLY A 1 214 ? 20.108 0.759 -16.897 1.00 93.88 214 GLY A C 1
ATOM 1660 O O . GLY A 1 214 ? 19.922 1.102 -18.066 1.00 93.88 214 GLY A O 1
ATOM 1661 N N . ARG A 1 215 ? 19.604 -0.379 -16.427 1.00 95.50 215 ARG A N 1
ATOM 1662 C CA . ARG A 1 215 ? 18.703 -1.237 -17.201 1.00 95.50 215 ARG A CA 1
ATOM 1663 C C . ARG A 1 215 ? 17.689 -1.930 -16.317 1.00 95.50 215 ARG A C 1
ATOM 1665 O O . ARG A 1 215 ? 18.001 -2.318 -15.192 1.00 95.50 215 ARG A O 1
ATOM 1672 N N . TRP A 1 216 ? 16.492 -2.122 -16.849 1.00 96.38 216 TRP A N 1
ATOM 1673 C CA . TRP A 1 216 ? 15.455 -2.961 -16.256 1.00 96.38 216 TRP A CA 1
ATOM 1674 C C . TRP A 1 216 ? 15.185 -4.130 -17.187 1.00 96.38 216 TRP A C 1
ATOM 1676 O O . TRP A 1 216 ? 15.060 -3.950 -18.390 1.00 96.38 216 TRP A O 1
ATOM 1686 N N . THR A 1 217 ? 15.144 -5.334 -16.644 1.00 97.62 217 THR A N 1
ATOM 1687 C CA . THR A 1 217 ? 15.040 -6.584 -17.385 1.00 97.62 217 THR A CA 1
ATOM 1688 C C . THR A 1 217 ? 13.860 -7.382 -16.864 1.00 97.62 217 THR A C 1
ATOM 1690 O O . THR A 1 217 ? 13.780 -7.645 -15.670 1.00 97.62 217 THR A O 1
ATOM 1693 N N . TRP A 1 218 ? 13.003 -7.847 -17.763 1.00 98.12 218 TRP A N 1
ATOM 1694 C CA . TRP A 1 218 ? 11.963 -8.826 -17.487 1.00 98.12 218 TRP A CA 1
ATOM 1695 C C . TRP A 1 218 ? 12.315 -10.147 -18.163 1.00 98.12 218 TRP A C 1
ATOM 1697 O O . TRP A 1 218 ? 12.598 -10.188 -19.362 1.00 98.12 218 TRP A O 1
ATOM 1707 N N . GLU A 1 219 ? 12.281 -11.226 -17.391 1.00 98.31 219 GLU A N 1
ATOM 1708 C CA . GLU A 1 219 ? 12.277 -12.594 -17.899 1.00 98.31 219 GLU A CA 1
ATOM 1709 C C . GLU A 1 219 ? 10.811 -13.033 -17.993 1.00 98.31 219 GLU A C 1
ATOM 1711 O O . GLU A 1 219 ? 10.121 -13.133 -16.977 1.00 98.31 219 GLU A O 1
ATOM 1716 N N . LEU A 1 220 ? 10.328 -13.235 -19.216 1.00 98.12 220 LEU A N 1
ATOM 1717 C CA . LEU A 1 220 ? 8.942 -13.561 -19.543 1.00 98.12 220 LEU A CA 1
ATOM 1718 C C . LEU A 1 220 ? 8.841 -15.022 -19.987 1.00 98.12 220 LEU A C 1
ATOM 1720 O O . LEU A 1 220 ? 9.734 -15.514 -20.676 1.00 98.12 220 LEU A O 1
ATOM 1724 N N . ASP A 1 221 ? 7.752 -15.699 -19.637 1.00 97.56 221 ASP A N 1
ATOM 1725 C CA . ASP A 1 221 ? 7.475 -17.094 -19.995 1.00 97.56 221 ASP A CA 1
ATOM 1726 C C . ASP A 1 221 ? 6.551 -17.176 -21.228 1.00 97.56 221 ASP A C 1
ATOM 1728 O O . ASP A 1 221 ? 5.336 -16.993 -21.104 1.00 97.56 221 ASP A O 1
ATOM 1732 N N . PRO A 1 222 ? 7.072 -17.458 -22.440 1.00 96.94 222 PRO A N 1
ATOM 1733 C CA . PRO A 1 222 ? 6.270 -17.417 -23.666 1.00 96.94 222 PRO A CA 1
ATOM 1734 C C . PRO A 1 222 ? 5.198 -18.505 -23.736 1.00 96.94 222 PRO A C 1
ATOM 1736 O O . PRO A 1 222 ? 4.252 -18.373 -24.509 1.00 96.94 222 PRO A O 1
ATOM 1739 N N . ALA A 1 223 ? 5.346 -19.588 -22.964 1.00 95.88 223 ALA A N 1
ATOM 1740 C CA . ALA A 1 223 ? 4.371 -20.675 -22.935 1.00 95.88 223 ALA A CA 1
ATOM 1741 C C . ALA A 1 223 ? 3.089 -20.289 -22.181 1.00 95.88 223 ALA A C 1
ATOM 1743 O O . ALA A 1 223 ? 2.056 -20.924 -22.378 1.00 95.88 223 ALA A O 1
ATOM 1744 N N . HIS A 1 224 ? 3.153 -19.237 -21.363 1.00 94.88 224 HIS A N 1
ATOM 1745 C CA . HIS A 1 224 ? 2.057 -18.751 -20.530 1.00 94.88 224 HIS A CA 1
ATOM 1746 C C . HIS A 1 224 ? 1.829 -17.263 -20.798 1.00 94.88 224 HIS A C 1
ATOM 1748 O O . HIS A 1 224 ? 1.938 -16.423 -19.911 1.00 94.88 224 HIS A O 1
ATOM 1754 N N . ASP A 1 225 ? 1.613 -16.935 -22.074 1.00 94.12 225 ASP A N 1
ATOM 1755 C CA . ASP A 1 225 ? 1.317 -15.582 -22.547 1.00 94.12 225 ASP A CA 1
ATOM 1756 C C . ASP A 1 225 ? 2.278 -14.492 -22.028 1.00 94.12 225 ASP A C 1
ATOM 1758 O O . ASP A 1 225 ? 1.872 -13.361 -21.754 1.00 94.12 225 ASP A O 1
ATOM 1762 N N . PHE A 1 226 ? 3.570 -14.825 -21.946 1.00 96.06 226 PHE A N 1
ATOM 1763 C CA . PHE A 1 226 ? 4.647 -13.926 -21.524 1.00 96.06 226 PHE A CA 1
ATOM 1764 C C . PHE A 1 226 ? 4.553 -13.455 -20.069 1.00 96.06 226 PHE A C 1
ATOM 1766 O O . PHE A 1 226 ? 5.044 -12.381 -19.734 1.00 96.06 226 PHE A O 1
ATOM 1773 N N . GLU A 1 227 ? 3.976 -14.248 -19.169 1.00 94.88 227 GLU A N 1
ATOM 1774 C CA . GLU A 1 227 ? 3.986 -13.928 -17.741 1.00 94.88 227 GLU A CA 1
ATOM 1775 C C . GLU A 1 227 ? 5.409 -13.697 -17.190 1.00 94.88 227 GLU A C 1
ATOM 1777 O O . GLU A 1 227 ? 6.323 -14.475 -17.477 1.00 94.88 227 GLU A O 1
ATOM 1782 N N . PRO A 1 228 ? 5.626 -12.653 -16.370 1.00 95.50 228 PRO A N 1
ATOM 1783 C CA . PRO A 1 228 ? 6.951 -12.324 -15.859 1.00 95.50 228 PRO A CA 1
ATOM 1784 C C . PRO A 1 228 ? 7.354 -13.253 -14.713 1.00 95.50 228 PRO A C 1
ATOM 1786 O O . PRO A 1 228 ? 6.750 -13.231 -13.640 1.00 95.50 228 PRO A O 1
ATOM 1789 N N . VAL A 1 229 ? 8.400 -14.048 -14.916 1.00 97.31 229 VAL A N 1
ATOM 1790 C CA . VAL A 1 229 ? 8.962 -14.955 -13.897 1.00 97.31 229 VAL A CA 1
ATOM 1791 C C . VAL A 1 229 ? 10.051 -14.287 -13.062 1.00 97.31 229 VAL A C 1
ATOM 1793 O O . VAL A 1 229 ? 10.257 -14.647 -11.902 1.00 97.31 229 VAL A O 1
ATOM 1796 N N . ALA A 1 230 ? 10.711 -13.269 -13.613 1.00 97.56 230 ALA A N 1
ATOM 1797 C CA . ALA A 1 230 ? 11.617 -12.409 -12.869 1.00 97.56 230 ALA A CA 1
ATOM 1798 C C . ALA A 1 230 ? 11.642 -10.994 -13.450 1.00 97.56 230 ALA A C 1
ATOM 1800 O O . ALA A 1 230 ? 11.463 -10.789 -14.652 1.00 97.56 230 ALA A O 1
ATOM 1801 N N . CYS A 1 231 ? 11.921 -10.024 -12.587 1.00 97.06 231 CYS A N 1
ATOM 1802 C CA . CYS A 1 231 ? 12.207 -8.649 -12.970 1.00 97.06 231 CYS A CA 1
ATOM 1803 C C . CYS A 1 231 ? 13.471 -8.192 -12.241 1.00 97.06 231 CYS A C 1
ATOM 1805 O O . CYS A 1 231 ? 13.583 -8.381 -11.035 1.00 97.06 231 CYS A O 1
ATOM 1807 N N . GLU A 1 232 ? 14.432 -7.610 -12.946 1.00 97.00 232 GLU A N 1
ATOM 1808 C CA . GLU A 1 232 ? 15.710 -7.166 -12.391 1.00 97.00 232 GLU A CA 1
ATOM 1809 C C . GLU A 1 232 ? 16.003 -5.734 -12.832 1.00 97.00 232 GLU A C 1
ATOM 1811 O O . GLU A 1 232 ? 15.901 -5.418 -14.014 1.00 97.00 232 GLU A O 1
ATOM 1816 N N . SER A 1 233 ? 16.403 -4.869 -11.903 1.00 95.25 233 SER A N 1
ATOM 1817 C CA . SER A 1 233 ? 17.001 -3.576 -12.229 1.00 95.25 233 SER A CA 1
ATOM 1818 C C . SER A 1 233 ? 18.462 -3.564 -11.843 1.00 95.25 233 SER A C 1
ATOM 1820 O O . SER A 1 233 ? 18.814 -3.917 -10.717 1.00 95.25 233 SER A O 1
ATOM 1822 N N . VAL A 1 234 ? 19.281 -3.062 -12.756 1.00 95.00 234 VAL A N 1
ATOM 1823 C CA . VAL A 1 234 ? 20.685 -2.740 -12.538 1.00 95.00 234 VAL A CA 1
ATOM 1824 C C . VAL A 1 234 ? 20.813 -1.237 -12.725 1.00 95.00 234 VAL A C 1
ATOM 1826 O O . VAL A 1 234 ? 20.681 -0.741 -13.841 1.00 95.00 234 VAL A O 1
ATOM 1829 N N . LEU A 1 235 ? 20.996 -0.509 -11.629 1.00 90.75 235 LEU A N 1
ATOM 1830 C CA . LEU A 1 235 ? 21.112 0.946 -11.630 1.00 90.75 235 LEU A CA 1
ATOM 1831 C C . LEU A 1 235 ? 22.565 1.353 -11.362 1.00 90.75 235 LEU A C 1
ATOM 1833 O O . LEU A 1 235 ? 23.222 0.724 -10.530 1.00 90.75 235 LEU A O 1
ATOM 1837 N N . PRO A 1 236 ? 23.092 2.393 -12.017 1.00 86.62 236 PRO A N 1
ATOM 1838 C CA . PRO A 1 236 ? 24.404 2.927 -11.675 1.00 86.62 236 PRO A CA 1
ATOM 1839 C C . PRO A 1 236 ? 24.378 3.505 -10.251 1.00 86.62 236 PRO A C 1
ATOM 1841 O O . PRO A 1 236 ? 23.454 4.230 -9.882 1.00 86.62 236 PRO A O 1
ATOM 1844 N N . PHE A 1 237 ? 25.388 3.194 -9.432 1.00 80.25 237 PHE A N 1
ATOM 1845 C CA . PHE A 1 237 ? 25.456 3.643 -8.039 1.00 80.25 237 PHE A CA 1
ATOM 1846 C C . PHE A 1 237 ? 26.823 4.253 -7.701 1.00 80.25 237 PHE A C 1
ATOM 1848 O O . PHE A 1 237 ? 27.720 3.595 -7.163 1.00 80.25 237 PHE A O 1
ATOM 1855 N N . GLY A 1 238 ? 26.965 5.548 -8.011 1.00 74.12 238 GLY A N 1
ATOM 1856 C CA . GLY A 1 238 ? 28.178 6.335 -7.767 1.00 74.12 238 GLY A CA 1
ATOM 1857 C C . GLY A 1 238 ? 29.433 5.751 -8.429 1.00 74.12 238 GLY A C 1
ATOM 1858 O O . GLY A 1 238 ? 29.359 5.024 -9.414 1.00 74.12 238 GLY A O 1
ATOM 1859 N N . GLU A 1 239 ? 30.605 6.038 -7.858 1.00 68.75 239 GLU A N 1
ATOM 1860 C CA . GLU A 1 239 ? 31.886 5.431 -8.275 1.00 68.75 239 GLU A CA 1
ATOM 1861 C C . GLU A 1 239 ? 32.004 3.951 -7.848 1.00 68.75 239 GLU A C 1
ATOM 1863 O O . GLU A 1 239 ? 32.950 3.258 -8.215 1.00 68.75 239 GLU A O 1
ATOM 1868 N N . SER A 1 240 ? 31.052 3.473 -7.040 1.00 55.50 240 SER A N 1
ATOM 1869 C CA . SER A 1 240 ? 31.131 2.227 -6.274 1.00 55.50 240 SER A CA 1
ATOM 1870 C C . SER A 1 240 ? 30.572 0.978 -6.969 1.00 55.50 240 SER A C 1
ATOM 1872 O O . SER A 1 240 ? 30.720 -0.112 -6.418 1.00 55.50 240 SER A O 1
ATOM 1874 N N . GLY A 1 241 ? 29.967 1.100 -8.157 1.00 81.00 241 GLY A N 1
ATOM 1875 C CA . GLY A 1 241 ? 29.488 -0.037 -8.957 1.00 81.00 241 GLY A CA 1
ATOM 1876 C C . GLY A 1 241 ? 27.989 0.004 -9.267 1.00 81.00 241 GLY A C 1
ATOM 1877 O O . GLY A 1 241 ? 27.395 1.072 -9.395 1.00 81.00 241 GLY A O 1
ATOM 1878 N N . GLU A 1 242 ? 27.384 -1.172 -9.429 1.00 90.88 242 GLU A N 1
ATOM 1879 C CA . GLU A 1 242 ? 25.979 -1.337 -9.811 1.00 90.88 242 GLU A CA 1
ATOM 1880 C C . GLU A 1 242 ? 25.096 -1.649 -8.589 1.00 90.88 242 GLU A C 1
ATOM 1882 O O . GLU A 1 242 ? 25.430 -2.487 -7.744 1.00 90.88 242 GLU A O 1
ATOM 1887 N N . PHE A 1 243 ? 23.931 -1.003 -8.506 1.00 88.19 243 PHE A N 1
ATOM 1888 C CA . PHE A 1 243 ? 22.868 -1.364 -7.580 1.00 88.19 243 PHE A CA 1
ATOM 1889 C C . PHE A 1 243 ? 21.883 -2.338 -8.226 1.00 88.19 243 PHE A C 1
ATOM 1891 O O . PHE A 1 243 ? 21.170 -1.969 -9.157 1.00 88.19 243 PHE A O 1
ATOM 1898 N N . VAL A 1 244 ? 21.835 -3.574 -7.722 1.00 93.12 244 VAL A N 1
ATOM 1899 C CA . VAL A 1 244 ? 20.972 -4.628 -8.272 1.00 93.12 244 VAL A CA 1
ATOM 1900 C C . VAL A 1 244 ? 19.781 -4.887 -7.357 1.00 93.12 244 VAL A C 1
ATOM 1902 O O . VAL A 1 244 ? 19.953 -5.203 -6.175 1.00 93.12 244 VAL A O 1
ATOM 1905 N N . GLN A 1 245 ? 18.577 -4.816 -7.919 1.00 94.12 245 GLN A N 1
ATOM 1906 C CA . GLN A 1 245 ? 17.344 -5.305 -7.297 1.00 94.12 245 GLN A CA 1
ATOM 1907 C C . GLN A 1 245 ? 16.705 -6.350 -8.196 1.00 94.12 245 GLN A C 1
ATOM 1909 O O . GLN A 1 245 ? 16.778 -6.240 -9.418 1.00 94.12 245 GLN A O 1
ATOM 1914 N N . ARG A 1 246 ? 16.079 -7.359 -7.597 1.00 95.75 246 ARG A N 1
ATOM 1915 C CA . ARG A 1 246 ? 15.438 -8.442 -8.335 1.00 95.75 246 ARG A CA 1
ATOM 1916 C C . ARG A 1 246 ? 14.169 -8.902 -7.637 1.00 95.75 246 ARG A C 1
ATOM 1918 O O . ARG A 1 246 ? 14.203 -9.201 -6.449 1.00 95.75 246 ARG A O 1
ATOM 1925 N N . ALA A 1 247 ? 13.096 -9.046 -8.397 1.00 96.38 247 ALA A N 1
ATOM 1926 C CA . ALA A 1 247 ? 11.907 -9.790 -8.025 1.00 96.38 247 ALA A CA 1
ATOM 1927 C C . ALA A 1 247 ? 11.919 -11.158 -8.717 1.00 96.38 247 ALA A C 1
ATOM 1929 O O . ALA A 1 247 ? 12.236 -11.257 -9.906 1.00 96.38 247 ALA A O 1
ATOM 1930 N N . GLN A 1 248 ? 11.577 -12.210 -7.980 1.00 97.62 248 GLN A N 1
ATOM 1931 C CA . GLN A 1 248 ? 11.400 -13.567 -8.497 1.00 97.62 248 GLN A CA 1
ATOM 1932 C C . GLN A 1 248 ? 9.996 -14.050 -8.161 1.00 97.62 248 GLN A C 1
ATOM 1934 O O . GLN A 1 248 ? 9.616 -14.054 -6.991 1.00 97.62 248 GLN A O 1
ATOM 1939 N N . THR A 1 249 ? 9.242 -14.457 -9.178 1.00 97.25 249 THR A N 1
ATOM 1940 C CA . THR A 1 249 ? 7.831 -14.823 -9.045 1.00 97.25 249 THR A CA 1
ATOM 1941 C C . THR A 1 249 ? 7.663 -16.325 -9.203 1.00 97.25 249 THR A C 1
ATOM 1943 O O . THR A 1 249 ? 8.046 -16.908 -10.217 1.00 97.25 249 THR A O 1
ATOM 1946 N N . VAL A 1 250 ? 7.044 -16.949 -8.207 1.00 97.44 250 VAL A N 1
ATOM 1947 C CA . VAL A 1 250 ? 6.545 -18.321 -8.280 1.00 97.44 250 VAL A CA 1
ATOM 1948 C C . VAL A 1 250 ? 5.053 -18.253 -8.554 1.00 97.44 250 VAL A C 1
ATOM 1950 O O . VAL A 1 250 ? 4.339 -17.504 -7.891 1.00 97.44 250 VAL A O 1
ATOM 1953 N N . TYR A 1 251 ? 4.594 -19.038 -9.521 1.00 96.94 251 TYR A N 1
ATOM 1954 C CA . TYR A 1 251 ? 3.200 -19.088 -9.942 1.00 96.94 251 TYR A CA 1
ATOM 1955 C C . TYR A 1 251 ? 2.547 -20.413 -9.567 1.00 96.94 251 TYR A C 1
ATOM 1957 O O . TYR A 1 251 ? 3.212 -21.450 -9.544 1.00 96.94 251 TYR A O 1
ATOM 1965 N N . GLU A 1 252 ? 1.235 -20.371 -9.386 1.00 97.31 252 GLU A N 1
ATOM 1966 C CA . GLU A 1 252 ? 0.352 -21.530 -9.294 1.00 97.31 252 GLU A CA 1
ATOM 1967 C C . GLU A 1 252 ? -0.912 -21.307 -10.134 1.00 97.31 252 GLU A C 1
ATOM 1969 O O . GLU A 1 252 ? -1.114 -20.228 -10.694 1.00 97.31 252 GLU A O 1
ATOM 1974 N N . GLU A 1 253 ? -1.735 -22.344 -10.266 1.00 96.88 253 GLU A N 1
ATOM 1975 C CA . GLU A 1 253 ? -3.025 -22.257 -10.948 1.00 96.88 253 GLU A CA 1
ATOM 1976 C C . GLU A 1 253 ? -4.138 -22.020 -9.920 1.00 96.88 253 GLU A C 1
ATOM 1978 O O . GLU A 1 253 ? -4.289 -22.790 -8.974 1.00 96.88 253 GLU A O 1
ATOM 1983 N N . VAL A 1 254 ? -4.921 -20.963 -10.128 1.00 97.00 254 VAL A N 1
ATOM 1984 C CA . VAL A 1 254 ? -6.072 -20.559 -9.317 1.00 97.00 254 VAL A CA 1
ATOM 1985 C C . VAL A 1 254 ? -7.248 -20.349 -10.263 1.00 97.00 254 VAL A C 1
ATOM 1987 O O . VAL A 1 254 ? -7.152 -19.561 -11.203 1.00 97.00 254 VAL A O 1
ATOM 1990 N N . ASP A 1 255 ? -8.341 -21.084 -10.056 1.00 96.00 255 ASP A N 1
ATOM 1991 C CA . ASP A 1 255 ? -9.548 -21.017 -10.896 1.00 96.00 255 ASP A CA 1
ATOM 1992 C C . ASP A 1 255 ? -9.260 -21.115 -12.412 1.00 96.00 255 ASP A C 1
ATOM 1994 O O . ASP A 1 255 ? -9.840 -20.408 -13.239 1.00 96.00 255 ASP A O 1
ATOM 1998 N N . GLY A 1 256 ? -8.328 -21.999 -12.793 1.00 94.88 256 GLY A N 1
ATOM 1999 C CA . GLY A 1 256 ? -7.935 -22.228 -14.189 1.00 94.88 256 GLY A CA 1
ATOM 2000 C C . GLY A 1 256 ? -7.031 -21.145 -14.786 1.00 94.88 256 GLY A C 1
ATOM 2001 O O . GLY A 1 256 ? -6.831 -21.113 -16.001 1.00 94.88 256 GLY A O 1
ATOM 2002 N N . ARG A 1 257 ? -6.508 -20.233 -13.961 1.00 95.00 257 ARG A N 1
ATOM 2003 C CA . ARG A 1 257 ? -5.647 -19.120 -14.376 1.00 95.00 257 ARG A CA 1
ATOM 2004 C C . ARG A 1 257 ? -4.348 -19.143 -13.593 1.00 95.00 257 ARG A C 1
ATOM 2006 O O . ARG A 1 257 ? -4.328 -19.465 -12.410 1.00 95.00 257 ARG A O 1
ATOM 2013 N N . ARG A 1 258 ? -3.247 -18.777 -14.241 1.00 94.44 258 ARG A N 1
ATOM 2014 C CA . ARG A 1 258 ? -1.948 -18.713 -13.578 1.00 94.44 258 ARG A CA 1
ATOM 2015 C C . ARG A 1 258 ? -1.829 -17.399 -12.800 1.00 94.44 258 ARG A C 1
ATOM 2017 O O . ARG A 1 258 ? -2.113 -16.320 -13.313 1.00 94.44 258 ARG A O 1
ATOM 2024 N N . PHE A 1 259 ? -1.466 -17.493 -11.526 1.00 95.69 259 PHE A N 1
ATOM 2025 C CA . PHE A 1 259 ? -1.375 -16.356 -10.608 1.00 95.69 259 PHE A CA 1
ATOM 2026 C C . PHE A 1 259 ? -0.163 -16.512 -9.682 1.00 95.69 259 PHE A C 1
ATOM 2028 O O . PHE A 1 259 ? 0.250 -17.644 -9.419 1.00 95.69 259 PHE A O 1
ATOM 2035 N N . PRO A 1 260 ? 0.475 -15.422 -9.211 1.00 95.69 260 PRO A N 1
ATOM 2036 C CA . PRO A 1 260 ? 1.563 -15.537 -8.252 1.00 95.69 260 PRO A CA 1
ATOM 2037 C C . PRO A 1 260 ? 1.117 -16.273 -7.001 1.00 95.69 260 PRO A C 1
ATOM 2039 O O . PRO A 1 260 ? 0.144 -15.881 -6.378 1.00 95.69 260 PRO A O 1
ATOM 2042 N N . ALA A 1 261 ? 1.885 -17.275 -6.604 1.00 97.19 261 ALA A N 1
ATOM 2043 C CA . ALA A 1 261 ? 1.811 -17.879 -5.282 1.00 97.19 261 ALA A CA 1
ATOM 2044 C C . ALA A 1 261 ? 2.748 -17.147 -4.309 1.00 97.19 261 ALA A C 1
ATOM 2046 O O . ALA A 1 261 ? 2.438 -16.940 -3.138 1.00 97.19 261 ALA A O 1
ATOM 2047 N N . ALA A 1 262 ? 3.923 -16.729 -4.794 1.00 97.31 262 ALA A N 1
ATOM 2048 C CA . ALA A 1 262 ? 4.892 -15.987 -3.999 1.00 97.31 262 ALA A CA 1
ATOM 2049 C C . ALA A 1 262 ? 5.777 -15.095 -4.870 1.00 97.31 262 ALA A C 1
ATOM 2051 O O . ALA A 1 262 ? 6.085 -15.435 -6.013 1.00 97.31 262 ALA A O 1
ATOM 2052 N N . VAL A 1 263 ? 6.241 -13.982 -4.301 1.00 96.81 263 VAL A N 1
ATOM 2053 C CA . VAL A 1 263 ? 7.243 -13.112 -4.925 1.00 96.81 263 VAL A CA 1
ATOM 2054 C C . VAL A 1 263 ? 8.329 -12.768 -3.923 1.00 96.81 263 VAL A C 1
ATOM 2056 O O . VAL A 1 263 ? 8.055 -12.210 -2.862 1.00 96.81 263 VAL A O 1
ATOM 2059 N N . GLU A 1 264 ? 9.572 -13.090 -4.257 1.00 96.44 264 GLU A N 1
ATOM 2060 C CA . GLU A 1 264 ? 10.741 -12.761 -3.447 1.00 96.44 264 GLU A CA 1
ATOM 2061 C C . GLU A 1 264 ? 11.459 -11.538 -4.016 1.00 96.44 264 GLU A C 1
ATOM 2063 O O . GLU A 1 264 ? 11.815 -11.513 -5.194 1.00 96.44 264 GLU A O 1
ATOM 2068 N N . PHE A 1 265 ? 11.685 -10.532 -3.170 1.00 94.31 265 PHE A N 1
ATOM 2069 C CA . PHE A 1 265 ? 12.396 -9.309 -3.519 1.00 94.31 265 PHE A CA 1
ATOM 2070 C C . PHE A 1 265 ? 13.786 -9.310 -2.888 1.00 94.31 265 PHE A C 1
ATOM 2072 O O . PHE A 1 265 ? 13.959 -9.344 -1.663 1.00 94.31 265 PHE A O 1
ATOM 2079 N N . LEU A 1 266 ? 14.790 -9.237 -3.748 1.00 93.62 266 LEU A N 1
ATOM 2080 C CA . LEU A 1 266 ? 16.205 -9.255 -3.427 1.00 93.62 266 LEU A CA 1
ATOM 2081 C C . LEU A 1 266 ? 16.800 -7.877 -3.725 1.00 93.62 266 LEU A C 1
ATOM 2083 O O . LEU A 1 266 ? 16.510 -7.273 -4.755 1.00 93.62 266 LEU A O 1
ATOM 2087 N N . ALA A 1 267 ? 17.687 -7.399 -2.861 1.00 91.31 267 ALA A N 1
ATOM 2088 C CA . ALA A 1 267 ? 18.568 -6.276 -3.165 1.00 91.31 267 ALA A CA 1
ATOM 2089 C C . ALA A 1 267 ? 20.003 -6.703 -2.873 1.00 91.31 267 ALA A C 1
ATOM 2091 O O . ALA A 1 267 ? 20.294 -7.149 -1.761 1.00 91.31 267 ALA A O 1
ATOM 2092 N N . GLN A 1 268 ? 20.883 -6.591 -3.869 1.00 89.88 268 GLN A N 1
ATOM 2093 C CA . GLN A 1 268 ? 22.265 -7.080 -3.797 1.00 89.88 268 GLN A CA 1
ATOM 2094 C C . GLN A 1 268 ? 22.351 -8.564 -3.399 1.00 89.88 268 GLN A C 1
ATOM 2096 O O . GLN A 1 268 ? 23.163 -8.961 -2.568 1.00 89.88 268 GLN A O 1
ATOM 2101 N N . GLY A 1 269 ? 21.439 -9.385 -3.934 1.00 91.44 269 GLY A N 1
ATOM 2102 C CA . GLY A 1 269 ? 21.339 -10.814 -3.614 1.00 91.44 269 GLY A CA 1
ATOM 2103 C C . GLY A 1 269 ? 20.798 -11.135 -2.214 1.00 91.44 269 GLY A C 1
ATOM 2104 O O . GLY A 1 269 ? 20.646 -12.306 -1.880 1.00 91.44 269 GLY A O 1
ATOM 2105 N N . VAL A 1 270 ? 20.476 -10.128 -1.395 1.00 90.69 270 VAL A N 1
ATOM 2106 C CA . VAL A 1 270 ? 19.923 -10.311 -0.047 1.00 90.69 270 VAL A CA 1
ATOM 2107 C C . VAL A 1 270 ? 18.412 -10.110 -0.066 1.00 90.69 270 VAL A C 1
ATOM 2109 O O . VAL A 1 270 ? 17.925 -9.082 -0.539 1.00 90.69 270 VAL A O 1
ATOM 2112 N N . ARG A 1 271 ? 17.668 -11.060 0.509 1.00 92.00 271 ARG A N 1
ATOM 2113 C CA . ARG A 1 271 ? 16.209 -10.980 0.661 1.00 92.00 271 ARG A CA 1
ATOM 2114 C C . ARG A 1 271 ? 15.792 -9.793 1.527 1.00 92.00 271 ARG A C 1
ATOM 2116 O O . ARG A 1 271 ? 16.110 -9.731 2.717 1.00 92.00 271 ARG A O 1
ATOM 2123 N N . ARG A 1 272 ? 15.042 -8.867 0.929 1.00 88.75 272 ARG A N 1
ATOM 2124 C CA . ARG A 1 272 ? 14.465 -7.689 1.597 1.00 88.75 272 ARG A CA 1
ATOM 2125 C C . ARG A 1 272 ? 13.026 -7.915 2.004 1.00 88.75 272 ARG A C 1
ATOM 2127 O O . ARG A 1 272 ? 12.642 -7.544 3.108 1.00 88.75 272 ARG A O 1
ATOM 2134 N N . SER A 1 273 ? 12.259 -8.550 1.135 1.00 91.25 273 SER A N 1
ATOM 2135 C CA . SER A 1 273 ? 10.884 -8.898 1.434 1.00 91.25 273 SER A CA 1
ATOM 2136 C C . SER A 1 273 ? 10.431 -10.095 0.618 1.00 91.25 273 SER A C 1
ATOM 2138 O O . SER A 1 273 ? 11.047 -10.469 -0.383 1.00 91.25 273 SER A O 1
ATOM 2140 N N . ARG A 1 274 ? 9.349 -10.711 1.071 1.00 94.25 274 ARG A N 1
ATOM 2141 C CA . ARG A 1 274 ? 8.665 -11.790 0.385 1.00 94.25 274 ARG A CA 1
ATOM 2142 C C . ARG A 1 274 ? 7.168 -11.591 0.534 1.00 94.25 274 ARG A C 1
ATOM 2144 O O . ARG A 1 274 ? 6.674 -11.405 1.641 1.00 94.25 274 ARG A O 1
ATOM 2151 N N . VAL A 1 275 ? 6.471 -11.632 -0.589 1.00 95.00 275 VAL A N 1
ATOM 2152 C CA . VAL A 1 275 ? 5.016 -11.699 -0.634 1.00 95.00 275 VAL A CA 1
ATOM 2153 C C . VAL A 1 275 ? 4.616 -13.157 -0.773 1.00 95.00 275 VAL A C 1
ATOM 2155 O O . VAL A 1 275 ? 5.158 -13.843 -1.638 1.00 95.00 275 VAL A O 1
ATOM 2158 N N . ASN A 1 276 ? 3.671 -13.615 0.042 1.00 96.25 276 ASN A N 1
ATOM 2159 C CA . ASN A 1 276 ? 3.034 -14.919 -0.128 1.00 96.25 276 ASN A CA 1
ATOM 2160 C C . ASN A 1 276 ? 1.529 -14.716 -0.301 1.00 96.25 276 ASN A C 1
ATOM 2162 O O . ASN A 1 276 ? 0.910 -14.013 0.499 1.00 96.25 276 ASN A O 1
ATOM 2166 N N . ILE A 1 277 ? 0.952 -15.330 -1.329 1.00 96.94 277 ILE A N 1
ATOM 2167 C CA . ILE A 1 277 ? -0.495 -15.430 -1.476 1.00 96.94 277 ILE A CA 1
ATOM 2168 C C . ILE A 1 277 ? -0.949 -16.600 -0.609 1.00 96.94 277 ILE A C 1
ATOM 2170 O O . ILE A 1 277 ? -0.422 -17.705 -0.702 1.00 96.94 277 ILE A O 1
ATOM 2174 N N . LEU A 1 278 ? -1.869 -16.316 0.304 1.00 96.31 278 LEU A N 1
ATOM 2175 C CA . LEU A 1 278 ? -2.407 -17.286 1.252 1.00 96.31 278 LEU A CA 1
ATOM 2176 C C . LEU A 1 278 ? -3.669 -17.941 0.695 1.00 96.31 278 LEU A C 1
ATOM 2178 O O . LEU A 1 278 ? -3.927 -19.116 0.947 1.00 96.31 278 LEU A O 1
ATOM 2182 N N . HIS A 1 279 ? -4.458 -17.162 -0.040 1.00 97.75 279 HIS A N 1
ATOM 2183 C CA . HIS A 1 279 ? -5.691 -17.595 -0.670 1.00 97.75 279 HIS A CA 1
ATOM 2184 C C . HIS A 1 279 ? -6.043 -16.641 -1.815 1.00 97.75 279 HIS A C 1
ATOM 2186 O O . HIS A 1 279 ? -5.814 -15.436 -1.709 1.00 97.75 279 HIS A O 1
ATOM 2192 N N . ALA A 1 280 ? -6.604 -17.174 -2.896 1.00 98.12 280 ALA A N 1
ATOM 2193 C CA . ALA A 1 280 ? -7.119 -16.395 -4.009 1.00 98.12 280 ALA A CA 1
ATOM 2194 C C . ALA A 1 280 ? -8.332 -17.106 -4.624 1.00 98.12 280 ALA A C 1
ATOM 2196 O O . ALA A 1 280 ? -8.306 -18.322 -4.805 1.00 98.12 280 ALA A O 1
ATOM 2197 N N . GLU A 1 281 ? -9.360 -16.333 -4.958 1.00 98.12 281 GLU A N 1
ATOM 2198 C CA . GLU A 1 281 ? -10.548 -16.756 -5.706 1.00 98.12 281 GLU A CA 1
ATOM 2199 C C . GLU A 1 281 ? -10.858 -15.703 -6.771 1.00 98.12 281 GLU A C 1
ATOM 2201 O O . GLU A 1 281 ? -10.789 -14.499 -6.495 1.00 98.12 281 GLU A O 1
ATOM 2206 N N . PHE A 1 282 ? -11.233 -16.132 -7.979 1.00 98.00 282 PHE A N 1
ATOM 2207 C CA . PHE A 1 282 ? -11.512 -15.261 -9.125 1.00 98.00 282 PHE A CA 1
ATOM 2208 C C . PHE A 1 282 ? -12.913 -15.484 -9.692 1.00 98.00 282 PHE A C 1
ATOM 2210 O O . PHE A 1 282 ? -13.349 -16.613 -9.885 1.00 98.00 282 PHE A O 1
ATOM 2217 N N . ASP A 1 283 ? -13.603 -14.387 -10.015 1.00 97.62 283 ASP A N 1
ATOM 2218 C CA . ASP A 1 283 ? -14.879 -14.374 -10.746 1.00 97.62 283 ASP A CA 1
ATOM 2219 C C . ASP A 1 283 ? -15.963 -15.316 -10.195 1.00 97.62 283 ASP A C 1
ATOM 2221 O O . ASP A 1 283 ? -16.776 -15.864 -10.944 1.00 97.62 283 ASP A O 1
ATOM 2225 N N . GLN A 1 284 ? -15.997 -15.491 -8.874 1.00 97.56 284 GLN A N 1
ATOM 2226 C CA . GLN A 1 284 ? -16.976 -16.350 -8.229 1.00 97.56 284 GLN A CA 1
ATOM 2227 C C . GLN A 1 284 ? -18.353 -15.669 -8.165 1.00 97.56 284 GLN A C 1
ATOM 2229 O O . GLN A 1 284 ? -18.437 -14.450 -7.996 1.00 97.56 284 GLN A O 1
ATOM 2234 N N . PRO A 1 285 ? -19.464 -16.430 -8.226 1.00 97.19 285 PRO A N 1
ATOM 2235 C CA . PRO A 1 285 ? -20.814 -15.860 -8.189 1.00 97.19 285 PRO A CA 1
ATOM 2236 C C . PRO A 1 285 ? -21.143 -15.077 -6.911 1.00 97.19 285 PRO A C 1
ATOM 2238 O O . PRO A 1 285 ? -22.056 -14.255 -6.924 1.00 97.19 285 PRO A O 1
ATOM 2241 N N . HIS A 1 286 ? -20.444 -15.355 -5.805 1.00 96.50 286 HIS A N 1
ATOM 2242 C CA . HIS A 1 286 ? -20.605 -14.651 -4.529 1.00 96.50 286 HIS A CA 1
ATOM 2243 C C . HIS A 1 286 ? -19.744 -13.394 -4.405 1.00 96.50 286 HIS A C 1
ATOM 2245 O O . HIS A 1 286 ? -19.866 -12.695 -3.403 1.00 96.50 286 HIS A O 1
ATOM 2251 N N . HIS A 1 287 ? -18.866 -13.109 -5.370 1.00 97.38 287 HIS A N 1
ATOM 2252 C CA . HIS A 1 287 ? -18.075 -11.888 -5.341 1.00 97.38 287 HIS A CA 1
ATOM 2253 C C . HIS A 1 287 ? -18.948 -10.659 -5.578 1.00 97.38 287 HIS A C 1
ATOM 2255 O O . HIS A 1 287 ? -19.808 -10.634 -6.467 1.00 97.38 287 HIS A O 1
ATOM 2261 N N . GLU A 1 288 ? -18.659 -9.609 -4.814 1.00 96.25 288 GLU A N 1
ATOM 2262 C CA . GLU A 1 288 ? -19.256 -8.299 -5.021 1.00 96.25 288 GLU A CA 1
ATOM 2263 C C . GLU A 1 288 ? -18.915 -7.771 -6.414 1.00 96.25 288 GLU A C 1
ATOM 2265 O O . GLU A 1 288 ? -17.771 -7.824 -6.864 1.00 96.25 288 GLU A O 1
ATOM 2270 N N . GLN A 1 289 ? -19.928 -7.248 -7.099 1.00 96.00 289 GLN A N 1
ATOM 2271 C CA . GLN A 1 289 ? -19.762 -6.676 -8.438 1.00 96.00 289 GLN A CA 1
ATOM 2272 C C . GLN A 1 289 ? -19.467 -5.175 -8.386 1.00 96.00 289 GLN A C 1
ATOM 2274 O O . GLN A 1 289 ? -18.881 -4.635 -9.319 1.00 96.00 289 GLN A O 1
ATOM 2279 N N . VAL A 1 290 ? -19.862 -4.509 -7.295 1.00 95.25 290 VAL A N 1
ATOM 2280 C CA . VAL A 1 290 ? -19.584 -3.097 -7.003 1.00 95.25 290 VAL A CA 1
ATOM 2281 C C . VAL A 1 290 ? -19.463 -2.941 -5.490 1.00 95.25 290 VAL A C 1
ATOM 2283 O O . VAL A 1 290 ? -20.288 -3.475 -4.755 1.00 95.25 290 VAL A O 1
ATOM 2286 N N . PHE A 1 291 ? -18.495 -2.161 -5.010 1.00 95.62 291 PHE A N 1
ATOM 2287 C CA . PHE A 1 291 ? -18.386 -1.881 -3.578 1.00 95.62 291 PHE A CA 1
ATOM 2288 C C . PHE A 1 291 ? -19.208 -0.652 -3.177 1.00 95.62 291 PHE A C 1
ATOM 2290 O O . PHE A 1 291 ? -19.000 0.452 -3.703 1.00 95.62 291 PHE A O 1
ATOM 2297 N N . SER A 1 292 ? -20.095 -0.812 -2.189 1.00 95.12 292 SER A N 1
ATOM 2298 C CA . SER A 1 292 ? -20.649 0.329 -1.454 1.00 95.12 292 SER A CA 1
ATOM 2299 C C . SER A 1 292 ? -19.598 0.861 -0.477 1.00 95.12 292 SER A C 1
ATOM 2301 O O . SER A 1 292 ? -18.883 0.096 0.174 1.00 95.12 292 SER A O 1
ATOM 2303 N N . VAL A 1 293 ? -19.475 2.185 -0.369 1.00 94.94 293 VAL A N 1
ATOM 2304 C CA . VAL A 1 293 ? -18.465 2.813 0.499 1.00 94.94 293 VAL A CA 1
ATOM 2305 C C . VAL A 1 293 ? -18.677 2.407 1.961 1.00 94.94 293 VAL A C 1
ATOM 2307 O O . VAL A 1 293 ? -17.715 2.073 2.656 1.00 94.94 293 VAL A O 1
ATOM 2310 N N . GLY A 1 294 ? -19.931 2.407 2.422 1.00 94.81 294 GLY A N 1
ATOM 2311 C CA . GLY A 1 294 ? -20.288 2.111 3.808 1.00 94.81 294 GLY A CA 1
ATOM 2312 C C . GLY A 1 294 ? -19.945 0.680 4.206 1.00 94.81 294 GLY A C 1
ATOM 2313 O O . GLY A 1 294 ? -19.251 0.468 5.203 1.00 94.81 294 GLY A O 1
ATOM 2314 N N . GLU A 1 295 ? -20.360 -0.301 3.404 1.00 95.06 295 GLU A N 1
ATOM 2315 C CA . GLU A 1 295 ? -20.136 -1.718 3.709 1.00 95.06 295 GLU A CA 1
ATOM 2316 C C . GLU A 1 295 ? -18.663 -2.095 3.536 1.00 95.06 295 GLU A C 1
ATOM 2318 O O . GLU A 1 295 ? -18.060 -2.667 4.450 1.00 95.06 295 GLU A O 1
ATOM 2323 N N . ALA A 1 296 ? -18.043 -1.696 2.419 1.00 95.38 296 ALA A N 1
ATOM 2324 C CA . ALA A 1 296 ? -16.652 -2.029 2.120 1.00 95.38 296 ALA A CA 1
ATOM 2325 C C . ALA A 1 296 ? -15.681 -1.452 3.158 1.00 95.38 296 ALA A C 1
ATOM 2327 O O . ALA A 1 296 ? -14.739 -2.129 3.571 1.00 95.38 296 ALA A O 1
ATOM 2328 N N . LEU A 1 297 ? -15.916 -0.231 3.648 1.00 94.44 297 LEU A N 1
ATOM 2329 C CA . LEU A 1 297 ? -15.063 0.410 4.657 1.00 94.44 297 LEU A CA 1
ATOM 2330 C C . LEU A 1 297 ? -15.530 0.182 6.097 1.00 94.44 297 LEU A C 1
ATOM 2332 O O . LEU A 1 297 ? -14.862 0.639 7.033 1.00 94.44 297 LEU A O 1
ATOM 2336 N N . ARG A 1 298 ? -16.660 -0.510 6.293 1.00 93.62 298 ARG A N 1
ATOM 2337 C CA . ARG A 1 298 ? -17.344 -0.646 7.592 1.00 93.62 298 ARG A CA 1
ATOM 2338 C C . ARG A 1 298 ? -17.551 0.715 8.268 1.00 93.62 298 ARG A C 1
ATOM 2340 O O . ARG A 1 298 ? -17.311 0.884 9.470 1.00 93.62 298 ARG A O 1
ATOM 2347 N N . MET A 1 299 ? -17.919 1.703 7.463 1.00 93.38 299 MET A N 1
ATOM 2348 C CA . MET A 1 299 ? -18.176 3.068 7.895 1.00 93.38 299 MET A CA 1
ATOM 2349 C C . MET A 1 299 ? -19.665 3.223 8.188 1.00 93.38 299 MET A C 1
ATOM 2351 O O . MET A 1 299 ? -20.504 2.741 7.435 1.00 93.38 299 MET A O 1
ATOM 2355 N N . ILE A 1 300 ? -19.988 3.875 9.301 1.00 93.56 300 ILE A N 1
ATOM 2356 C CA . ILE A 1 300 ? -21.375 4.055 9.733 1.00 93.56 300 ILE A CA 1
ATOM 2357 C C . ILE A 1 300 ? -21.874 5.461 9.389 1.00 93.56 300 ILE A C 1
ATOM 2359 O O . ILE A 1 300 ? -21.069 6.399 9.352 1.00 93.56 300 ILE A O 1
ATOM 2363 N N . PRO A 1 301 ? -23.186 5.640 9.170 1.00 95.44 301 PRO A N 1
ATOM 2364 C CA . PRO A 1 301 ? -23.758 6.965 8.989 1.00 95.44 301 PRO A CA 1
ATOM 2365 C C . PRO A 1 301 ? -23.438 7.886 10.177 1.00 95.44 301 PRO A C 1
ATOM 2367 O O . PRO A 1 301 ? -23.461 7.472 11.338 1.00 95.44 301 PRO A O 1
ATOM 2370 N N . GLY A 1 302 ? -23.110 9.142 9.883 1.00 91.69 302 GLY A N 1
ATOM 2371 C CA . GLY A 1 302 ? -22.641 10.126 10.860 1.00 91.69 302 GLY A CA 1
ATOM 2372 C C . GLY A 1 302 ? -21.117 10.266 10.945 1.00 91.69 302 GLY A C 1
ATOM 2373 O O . GLY A 1 302 ? -20.649 11.257 11.502 1.00 91.69 302 GLY A O 1
ATOM 2374 N N . THR A 1 303 ? -20.329 9.342 10.375 1.00 92.31 303 THR A N 1
ATOM 2375 C CA . THR A 1 303 ? -18.859 9.454 10.357 1.00 92.31 303 THR A CA 1
ATOM 2376 C C . THR A 1 303 ? -18.410 10.762 9.700 1.00 92.31 303 THR A C 1
ATOM 2378 O O . THR A 1 303 ? -18.851 11.098 8.603 1.00 92.31 303 THR A O 1
ATOM 2381 N N . ASN A 1 304 ? -17.502 11.497 10.348 1.00 90.38 304 ASN A N 1
ATOM 2382 C CA . ASN A 1 304 ? -16.950 12.727 9.780 1.00 90.38 304 ASN A CA 1
ATOM 2383 C C . ASN A 1 304 ? -15.996 12.400 8.631 1.00 90.38 304 ASN A C 1
ATOM 2385 O O . ASN A 1 304 ? -15.190 11.480 8.743 1.00 90.38 304 ASN A O 1
ATOM 2389 N N . ILE A 1 305 ? -16.033 13.178 7.555 1.00 90.75 305 ILE A N 1
ATOM 2390 C CA . ILE A 1 305 ? -15.211 12.961 6.367 1.00 90.75 305 ILE A CA 1
ATOM 2391 C C . ILE A 1 305 ? -14.267 14.135 6.151 1.00 90.75 305 ILE A C 1
ATOM 2393 O O . ILE A 1 305 ? -14.681 15.293 6.123 1.00 90.75 305 ILE A O 1
ATOM 2397 N N . VAL A 1 306 ? -12.989 13.810 5.971 1.00 86.19 306 VAL A N 1
ATOM 2398 C CA . VAL A 1 306 ? -11.933 14.765 5.623 1.00 86.19 306 VAL A CA 1
ATOM 2399 C C . VAL A 1 306 ? -11.552 14.571 4.157 1.00 86.19 306 VAL A C 1
ATOM 2401 O O . VAL A 1 306 ? -11.155 13.470 3.776 1.00 86.19 306 VAL A O 1
ATOM 2404 N N . ARG A 1 307 ? -11.649 15.633 3.344 1.00 83.75 307 ARG A N 1
ATOM 2405 C CA . ARG A 1 307 ? -11.196 15.645 1.940 1.00 83.75 307 ARG A CA 1
ATOM 2406 C C . ARG A 1 307 ? -9.846 16.363 1.785 1.00 83.75 307 ARG A C 1
ATOM 2408 O O . ARG A 1 307 ? -9.722 17.491 2.259 1.00 83.75 307 ARG A O 1
ATOM 2415 N N . GLY A 1 308 ? -8.891 15.742 1.076 1.00 69.56 308 GLY A N 1
ATOM 2416 C CA . GLY A 1 308 ? -7.615 16.348 0.629 1.00 69.56 308 GLY A CA 1
ATOM 2417 C C . GLY A 1 308 ? -6.367 16.080 1.499 1.00 69.56 308 GLY A C 1
ATOM 2418 O O . GLY A 1 308 ? -6.425 15.353 2.493 1.00 69.56 308 GLY A O 1
ATOM 2419 N N . THR A 1 309 ? -5.214 16.645 1.099 1.00 54.12 309 THR A N 1
ATOM 2420 C CA . THR A 1 309 ? -3.935 16.652 1.861 1.00 54.12 309 THR A CA 1
ATOM 2421 C C . THR A 1 309 ? -3.788 17.836 2.802 1.00 54.12 309 THR A C 1
ATOM 2423 O O . THR A 1 309 ? -2.990 17.786 3.740 1.00 54.12 309 THR A O 1
ATOM 2426 N N . ASP A 1 310 ? -4.516 18.914 2.537 1.00 43.25 310 ASP A N 1
ATOM 2427 C CA . ASP A 1 310 ? -4.287 20.168 3.223 1.00 43.25 310 ASP A CA 1
ATOM 2428 C C . ASP A 1 310 ? -5.017 20.166 4.559 1.00 43.25 310 ASP A C 1
ATOM 2430 O O . ASP A 1 310 ? -6.223 19.973 4.654 1.00 43.25 310 ASP A O 1
ATOM 2434 N N . GLN A 1 311 ? -4.270 20.494 5.609 1.00 43.50 311 GLN A N 1
ATOM 2435 C CA . GLN A 1 311 ? -4.799 20.899 6.913 1.00 43.50 311 GLN A CA 1
ATOM 2436 C C . GLN A 1 311 ? -5.673 22.173 6.835 1.00 43.50 311 GLN A C 1
ATOM 2438 O O . GLN A 1 311 ? -6.117 22.687 7.864 1.00 43.50 311 GLN A O 1
ATOM 2443 N N . GLY A 1 312 ? -5.905 22.715 5.633 1.00 44.56 312 GLY A N 1
ATOM 2444 C CA . GLY A 1 312 ? -6.941 23.697 5.371 1.00 44.56 312 GLY A CA 1
ATOM 2445 C C . GLY A 1 312 ? -8.288 23.010 5.506 1.00 44.56 312 GLY A C 1
ATOM 2446 O O . GLY A 1 312 ? -8.587 22.085 4.763 1.00 44.56 312 GLY A O 1
ATOM 2447 N N . TRP A 1 313 ? -9.070 23.444 6.488 1.00 44.00 313 TRP A N 1
ATOM 2448 C CA . TRP A 1 313 ? -10.390 22.915 6.794 1.00 44.00 313 TRP A CA 1
ATOM 2449 C C . TRP A 1 313 ? -11.277 23.012 5.545 1.00 44.00 313 TRP A C 1
ATOM 2451 O O . TRP A 1 313 ? -11.925 24.034 5.319 1.00 44.00 313 TRP A O 1
ATOM 2461 N N . SER A 1 314 ? -11.303 21.963 4.717 1.00 57.28 314 SER A N 1
ATOM 2462 C CA . SER A 1 314 ? -12.417 21.751 3.807 1.00 57.28 314 SER A CA 1
ATOM 2463 C C . SER A 1 314 ? -13.677 21.724 4.671 1.00 57.28 314 SER A C 1
ATOM 2465 O O . SER A 1 314 ? -13.640 21.247 5.811 1.00 57.28 314 SER A O 1
ATOM 2467 N N . SER A 1 315 ? -14.759 22.341 4.185 1.00 66.50 315 SER A N 1
ATOM 2468 C CA . SER A 1 315 ? -16.015 22.406 4.934 1.00 66.50 315 SER A CA 1
ATOM 2469 C C . SER A 1 315 ? -16.333 21.017 5.481 1.00 66.50 315 SER A C 1
ATOM 2471 O O . SER A 1 315 ? -16.289 20.069 4.693 1.00 66.50 315 SER A O 1
ATOM 2473 N N . PRO A 1 316 ? -16.583 20.873 6.795 1.00 77.38 316 PRO A N 1
ATOM 2474 C CA . PRO A 1 316 ? -16.758 19.565 7.405 1.00 77.38 316 PRO A CA 1
ATOM 2475 C C . PRO A 1 316 ? -17.840 18.790 6.653 1.00 77.38 316 PRO A C 1
ATOM 2477 O O . PRO A 1 316 ? -18.853 19.360 6.234 1.00 77.38 316 PRO A O 1
ATOM 2480 N N . ARG A 1 317 ? -17.592 17.497 6.437 1.00 91.12 317 ARG A N 1
ATOM 2481 C CA . ARG A 1 317 ? -18.500 16.604 5.718 1.00 91.12 317 ARG A CA 1
ATOM 2482 C C . ARG A 1 317 ? -18.882 15.427 6.596 1.00 91.12 317 ARG A C 1
ATOM 2484 O O . ARG A 1 317 ? -18.116 15.031 7.471 1.00 91.12 317 ARG A O 1
ATOM 2491 N N . ILE A 1 318 ? -20.065 14.879 6.362 1.00 92.31 318 ILE A N 1
ATOM 2492 C CA . ILE A 1 318 ? -20.608 13.738 7.099 1.00 92.31 318 ILE A CA 1
ATOM 2493 C C . ILE A 1 318 ? -20.961 12.649 6.097 1.00 92.31 318 ILE A C 1
ATOM 2495 O O . ILE A 1 318 ? -21.593 12.918 5.078 1.00 92.31 318 ILE A O 1
ATOM 2499 N N . PHE A 1 319 ? -20.554 11.423 6.391 1.00 95.25 319 PHE A N 1
ATOM 2500 C CA . PHE A 1 319 ? -20.973 10.248 5.650 1.00 95.25 319 PHE A CA 1
ATOM 2501 C C . PHE A 1 319 ? -22.420 9.900 5.990 1.00 95.25 319 PHE A C 1
ATOM 2503 O O . PHE A 1 319 ? -22.751 9.721 7.162 1.00 95.25 319 PHE A O 1
ATOM 2510 N N . ASP A 1 320 ? -23.282 9.800 4.985 1.00 93.69 320 ASP A N 1
ATOM 2511 C CA . ASP A 1 320 ? -24.708 9.514 5.183 1.00 93.69 320 ASP A CA 1
ATOM 2512 C C . ASP A 1 320 ? -25.057 8.016 5.134 1.00 93.69 320 ASP A C 1
ATOM 2514 O O . ASP A 1 320 ? -26.204 7.653 5.378 1.00 93.69 320 ASP A O 1
ATOM 2518 N N . GLY A 1 321 ? -24.077 7.153 4.853 1.00 91.19 321 GLY A N 1
ATOM 2519 C CA . GLY A 1 321 ? -24.272 5.723 4.600 1.00 91.19 321 GLY A CA 1
ATOM 2520 C C . GLY A 1 321 ? -23.894 5.309 3.177 1.00 91.19 321 GLY A C 1
ATOM 2521 O O . GLY A 1 321 ? -23.494 4.166 2.968 1.00 91.19 321 GLY A O 1
ATOM 2522 N N . GLU A 1 322 ? -23.923 6.245 2.228 1.00 89.44 322 GLU A N 1
ATOM 2523 C CA . GLU A 1 322 ? -23.607 5.991 0.818 1.00 89.44 322 GLU A CA 1
ATOM 2524 C C . GLU A 1 322 ? -22.516 6.927 0.291 1.00 89.44 322 GLU A C 1
ATOM 2526 O O . GLU A 1 322 ? -21.607 6.492 -0.417 1.00 89.44 322 GLU A O 1
ATOM 2531 N N . GLN A 1 323 ? -22.568 8.204 0.669 1.00 91.69 323 G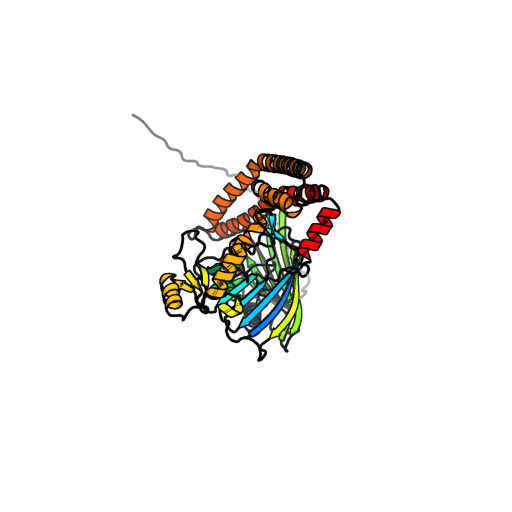LN A N 1
ATOM 2532 C CA . GLN A 1 323 ? -21.681 9.257 0.184 1.00 91.69 323 GLN A CA 1
ATOM 2533 C C . GLN A 1 323 ? -21.358 10.272 1.282 1.00 91.69 323 GLN A C 1
ATOM 2535 O O . GLN A 1 323 ? -21.955 10.296 2.359 1.00 91.69 323 GLN A O 1
ATOM 2540 N N . ASP A 1 324 ? -20.391 11.146 1.025 1.00 92.38 324 ASP A N 1
ATOM 2541 C CA . ASP A 1 324 ? -20.074 12.244 1.924 1.00 92.38 324 ASP A CA 1
ATOM 2542 C C . ASP A 1 324 ? -20.871 13.504 1.553 1.00 92.38 324 ASP A C 1
ATOM 2544 O O . ASP A 1 324 ? -20.850 13.985 0.418 1.00 92.38 324 ASP A O 1
ATOM 2548 N N . ARG A 1 325 ? -21.563 14.089 2.529 1.00 92.50 325 ARG A N 1
ATOM 2549 C CA . ARG A 1 325 ? -22.398 15.287 2.371 1.00 92.50 325 ARG A CA 1
ATOM 2550 C C . ARG A 1 325 ? -21.851 16.474 3.139 1.00 92.50 325 ARG A C 1
ATOM 2552 O O . ARG A 1 325 ? -21.113 16.304 4.103 1.00 92.50 325 ARG A O 1
ATOM 2559 N N . ALA A 1 326 ? -22.254 17.679 2.740 1.00 91.19 326 ALA A N 1
ATOM 2560 C CA . ALA A 1 326 ? -22.063 18.853 3.584 1.00 91.19 326 ALA A CA 1
ATOM 2561 C C . ALA A 1 326 ? -22.816 18.670 4.914 1.00 91.19 326 ALA A C 1
ATOM 2563 O O . ALA A 1 326 ? -23.870 18.027 4.955 1.00 91.19 326 ALA A O 1
ATOM 2564 N N . VAL A 1 327 ? -22.279 19.224 6.003 1.00 88.88 327 VAL A N 1
ATOM 2565 C CA . VAL A 1 327 ? -22.886 19.109 7.341 1.00 88.88 327 VAL A CA 1
ATOM 2566 C C . VAL A 1 327 ? -24.324 19.619 7.356 1.00 88.88 327 VAL A C 1
ATOM 2568 O O . VAL A 1 327 ? -25.179 19.002 7.985 1.00 88.88 327 VAL A O 1
ATOM 2571 N N . GLU A 1 328 ? -24.620 20.706 6.647 1.00 90.50 328 GLU A N 1
ATOM 2572 C CA . GLU A 1 328 ? -25.961 21.291 6.596 1.00 90.50 328 GLU A CA 1
ATOM 2573 C C . GLU A 1 328 ? -26.987 20.309 6.015 1.00 90.50 328 GLU A C 1
ATOM 2575 O O . GLU A 1 328 ? -28.076 20.149 6.573 1.00 90.50 328 GLU A O 1
ATOM 2580 N N . ASP A 1 329 ? -26.612 19.602 4.946 1.00 92.12 329 ASP A N 1
ATOM 2581 C CA . ASP A 1 329 ? -27.456 18.595 4.300 1.00 92.12 329 ASP A CA 1
ATOM 2582 C C . ASP A 1 329 ? -27.642 17.372 5.202 1.00 92.12 329 ASP A C 1
ATOM 2584 O O . ASP A 1 329 ? -28.754 16.868 5.354 1.00 92.12 329 ASP A O 1
ATOM 2588 N N . ALA A 1 330 ? -26.568 16.911 5.848 1.00 90.88 330 ALA A N 1
ATOM 2589 C CA . ALA A 1 330 ? -26.628 15.787 6.777 1.00 90.88 330 ALA A CA 1
ATOM 2590 C C . ALA A 1 330 ? -27.525 16.094 7.990 1.00 90.88 330 ALA A C 1
ATOM 2592 O O . ALA A 1 330 ? -28.358 15.270 8.362 1.00 90.88 330 ALA A O 1
ATOM 2593 N N . VAL A 1 331 ? -27.438 17.303 8.554 1.00 89.56 331 VAL A N 1
ATOM 2594 C CA . VAL A 1 331 ? -28.318 17.756 9.647 1.00 89.56 331 VAL A CA 1
ATOM 2595 C C . VAL A 1 331 ? -29.775 17.849 9.188 1.00 89.56 331 VAL A C 1
ATOM 2597 O O . VAL A 1 331 ? -30.688 17.543 9.958 1.00 89.56 331 VAL A O 1
ATOM 2600 N N . ALA A 1 332 ? -30.028 18.274 7.948 1.00 91.38 332 ALA A N 1
ATOM 2601 C CA . ALA A 1 332 ? -31.379 18.276 7.394 1.00 91.38 332 ALA A CA 1
ATOM 2602 C C . ALA A 1 332 ? -31.939 16.847 7.267 1.00 91.38 332 ALA A C 1
ATOM 2604 O O . ALA A 1 332 ? -33.079 16.603 7.673 1.00 91.38 332 ALA A O 1
ATOM 2605 N N . LEU A 1 333 ? -31.128 15.898 6.786 1.00 92.44 333 LEU A N 1
ATOM 2606 C CA . LEU A 1 333 ? -31.500 14.483 6.697 1.00 92.44 333 LEU A CA 1
ATOM 2607 C C . LEU A 1 333 ? -31.762 13.872 8.077 1.00 92.44 333 LEU A C 1
ATOM 2609 O O . LEU A 1 333 ? -32.785 13.212 8.261 1.00 92.44 333 LEU A O 1
ATOM 2613 N N . GLU A 1 334 ? -30.913 14.161 9.062 1.00 91.38 334 GLU A N 1
ATOM 2614 C CA . GLU A 1 334 ? -31.082 13.706 10.446 1.00 91.38 334 GLU A CA 1
ATOM 2615 C C . GLU A 1 334 ? -32.391 14.234 11.049 1.00 91.38 334 GLU A C 1
ATOM 2617 O O . GLU A 1 334 ? -33.201 13.462 11.563 1.00 91.38 334 GLU A O 1
ATOM 2622 N N . LYS A 1 335 ? -32.676 15.537 10.902 1.00 92.38 335 LYS A N 1
ATOM 2623 C CA . LYS A 1 335 ? -33.937 16.146 11.370 1.00 92.38 335 LYS A CA 1
ATOM 2624 C C . LYS A 1 335 ? -35.173 15.562 10.693 1.00 92.38 335 LYS A C 1
ATOM 2626 O O . LYS A 1 335 ? -36.239 15.529 11.304 1.00 92.38 335 LYS A O 1
ATOM 2631 N N . SER A 1 336 ? -35.042 15.129 9.441 1.00 92.62 336 SER A N 1
ATOM 2632 C CA . SER A 1 336 ? -36.118 14.466 8.701 1.00 92.62 336 SER A CA 1
ATOM 2633 C C . SER A 1 336 ? -36.275 12.975 9.037 1.00 92.62 336 SER A C 1
ATOM 2635 O O . SER A 1 336 ? -37.233 12.356 8.583 1.00 92.62 336 SER A O 1
ATOM 2637 N N . GLY A 1 337 ? -35.366 12.397 9.832 1.00 91.06 337 GLY A N 1
ATOM 2638 C CA . GLY A 1 337 ? -35.352 10.972 10.174 1.00 91.06 337 GLY A CA 1
ATOM 2639 C C . GLY A 1 337 ? -34.812 10.057 9.069 1.00 91.06 337 GLY A C 1
ATOM 2640 O O . GLY A 1 337 ? -34.952 8.843 9.175 1.00 91.06 337 GLY A O 1
ATOM 2641 N N . LEU A 1 338 ? -34.208 10.624 8.019 1.00 91.25 338 LEU A N 1
ATOM 2642 C CA . LEU A 1 338 ? -33.621 9.887 6.892 1.00 91.25 338 LEU A CA 1
ATOM 2643 C C . LEU A 1 338 ? -32.149 9.511 7.117 1.00 91.25 338 LEU A C 1
ATOM 2645 O O . LEU A 1 338 ? -31.614 8.696 6.375 1.00 91.25 338 LEU A O 1
ATOM 2649 N N . LEU A 1 339 ? -31.506 10.089 8.133 1.00 91.44 339 LEU A N 1
ATOM 2650 C CA . LEU A 1 339 ? -30.151 9.753 8.563 1.00 91.44 339 LEU A CA 1
ATOM 2651 C C . LEU A 1 339 ? -30.171 9.374 10.047 1.00 91.44 339 LEU A C 1
ATOM 2653 O O . LEU A 1 339 ? -30.565 10.187 10.882 1.00 91.44 339 LEU A O 1
ATOM 2657 N N . ASP A 1 340 ? -29.734 8.157 10.378 1.00 91.50 340 ASP A N 1
ATOM 2658 C CA . ASP A 1 340 ? -29.609 7.694 11.765 1.00 91.50 340 ASP A CA 1
ATOM 2659 C C . ASP A 1 340 ? -28.150 7.755 12.233 1.00 91.50 340 ASP A C 1
ATOM 2661 O O . ASP A 1 340 ? -27.330 6.905 11.898 1.00 91.50 340 ASP A O 1
ATOM 2665 N N . THR A 1 341 ? -27.831 8.766 13.039 1.00 89.25 341 THR A N 1
ATOM 2666 C CA . THR A 1 341 ? -26.492 8.997 13.606 1.00 89.25 341 THR A CA 1
ATOM 2667 C C . THR A 1 341 ? -26.330 8.389 15.004 1.00 89.25 341 THR A C 1
ATOM 2669 O O . THR A 1 341 ? -25.284 8.559 15.635 1.00 89.25 341 THR A O 1
ATOM 2672 N N . ARG A 1 342 ? -27.340 7.685 15.542 1.00 88.81 342 ARG A N 1
ATOM 2673 C CA . ARG A 1 342 ? -27.332 7.234 16.948 1.00 88.81 342 ARG A CA 1
ATOM 2674 C C . ARG A 1 342 ? -26.177 6.294 17.254 1.00 88.81 342 ARG A C 1
ATOM 2676 O O . ARG A 1 342 ? -25.555 6.419 18.310 1.00 88.81 342 ARG A O 1
ATOM 2683 N N . GLU A 1 343 ? -25.869 5.378 16.337 1.00 86.44 343 GLU A N 1
ATOM 2684 C CA . GLU A 1 343 ? -24.714 4.495 16.492 1.00 86.44 343 GLU A CA 1
ATOM 2685 C C . GLU A 1 343 ? -23.415 5.310 16.534 1.00 86.44 343 GLU A C 1
ATOM 2687 O O . GLU A 1 343 ? -22.603 5.122 17.442 1.00 86.44 343 GLU A O 1
ATOM 2692 N N . PHE A 1 344 ? -23.253 6.273 15.627 1.00 86.31 344 PHE A N 1
ATOM 2693 C CA . PHE A 1 344 ? -22.097 7.164 15.600 1.00 86.31 344 PHE A CA 1
ATOM 2694 C C . PHE A 1 344 ? -21.943 7.945 16.908 1.00 86.31 344 PHE A C 1
ATOM 2696 O O . PHE A 1 344 ? -20.882 7.893 17.531 1.00 86.31 344 PHE A O 1
ATOM 2703 N N . LEU A 1 345 ? -23.009 8.589 17.387 1.00 83.31 345 LEU A N 1
ATOM 2704 C CA . LEU A 1 345 ? -22.990 9.333 18.647 1.00 83.31 345 LEU A CA 1
ATOM 2705 C C . LEU A 1 345 ? -22.646 8.426 19.833 1.00 83.31 345 LEU A C 1
ATOM 2707 O O . LEU A 1 345 ? -21.848 8.804 20.691 1.00 83.31 345 LEU A O 1
ATOM 2711 N N . SER A 1 346 ? -23.180 7.201 19.861 1.00 82.12 346 SER A N 1
ATOM 2712 C CA . SER A 1 346 ? -22.838 6.222 20.897 1.00 82.12 346 SER A CA 1
ATOM 2713 C C . SER A 1 346 ? -21.349 5.852 20.876 1.00 82.12 346 SER A C 1
ATOM 2715 O O . SER A 1 346 ? -20.734 5.726 21.939 1.00 82.12 346 SER A O 1
ATOM 2717 N N . ARG A 1 347 ? -20.740 5.750 19.684 1.00 78.00 347 ARG A N 1
ATOM 2718 C CA . ARG A 1 347 ? -19.303 5.494 19.522 1.00 78.00 347 ARG A CA 1
ATOM 2719 C C . ARG A 1 347 ? -18.464 6.684 19.963 1.00 78.00 347 ARG A C 1
ATOM 2721 O O . ARG A 1 347 ? -17.497 6.463 20.682 1.00 78.00 347 ARG A O 1
ATOM 2728 N N . VAL A 1 348 ? -18.844 7.915 19.612 1.00 75.06 348 VAL A N 1
ATOM 2729 C CA . VAL A 1 348 ? -18.164 9.138 20.084 1.00 75.06 348 VAL A CA 1
ATOM 2730 C C . VAL A 1 348 ? -18.155 9.181 21.615 1.00 75.06 348 VAL A C 1
ATOM 2732 O O . VAL A 1 348 ? -17.093 9.317 22.218 1.00 75.06 348 VAL A O 1
ATOM 2735 N N . ILE A 1 349 ? -19.311 8.963 22.250 1.00 74.56 349 ILE A N 1
ATOM 2736 C CA . ILE A 1 349 ? -19.444 8.976 23.716 1.00 74.56 349 ILE A CA 1
ATOM 2737 C C . ILE A 1 349 ? -18.609 7.859 24.360 1.00 74.56 349 ILE A C 1
ATOM 2739 O O . ILE A 1 349 ? -17.888 8.104 25.331 1.00 74.56 349 ILE A O 1
ATOM 2743 N N . ARG A 1 350 ? -18.674 6.626 23.835 1.00 70.56 350 ARG A N 1
ATOM 2744 C CA . ARG A 1 350 ? -17.877 5.490 24.337 1.00 70.56 350 ARG A CA 1
ATOM 2745 C C . ARG A 1 350 ? -16.376 5.743 24.170 1.00 70.56 350 ARG A C 1
ATOM 2747 O O . ARG A 1 350 ? -15.595 5.430 25.062 1.00 70.56 350 ARG A O 1
ATOM 2754 N N . TRP A 1 351 ? -15.978 6.337 23.052 1.00 64.06 351 TRP A N 1
ATOM 2755 C CA . TRP A 1 351 ? -14.589 6.660 22.752 1.00 64.06 351 TRP A CA 1
ATOM 2756 C C . TRP A 1 351 ? -14.017 7.726 23.698 1.00 64.06 351 TRP A C 1
ATOM 2758 O O . TRP A 1 351 ? -12.887 7.589 24.166 1.00 64.06 351 TRP A O 1
ATOM 2768 N N . GLU A 1 352 ? -14.798 8.749 24.052 1.00 62.41 352 GLU A N 1
ATOM 2769 C CA . GLU A 1 352 ? -14.389 9.741 25.056 1.00 62.41 352 GLU A CA 1
ATOM 2770 C C . GLU A 1 352 ? -14.284 9.156 26.475 1.00 62.41 352 GLU A C 1
ATOM 2772 O O . GLU A 1 352 ? -13.561 9.697 27.315 1.00 62.41 352 GLU A O 1
ATOM 2777 N N . SER A 1 353 ? -14.979 8.046 26.747 1.00 56.22 353 SER A N 1
ATOM 2778 C CA . SER A 1 353 ? -15.142 7.488 28.093 1.00 56.22 353 SER A CA 1
ATOM 2779 C C . SER A 1 353 ? -14.340 6.213 28.392 1.00 56.22 353 SER A C 1
ATOM 2781 O O . SER A 1 353 ? -14.169 5.908 29.574 1.00 56.22 353 SER A O 1
ATOM 2783 N N . ASP A 1 354 ? -13.793 5.499 27.396 1.00 53.56 354 ASP A N 1
ATOM 2784 C CA . ASP A 1 354 ? -13.002 4.271 27.608 1.00 53.56 354 ASP A CA 1
ATOM 2785 C C . ASP A 1 354 ? -11.476 4.488 27.424 1.00 53.56 354 ASP A C 1
ATOM 2787 O O . ASP A 1 354 ? -10.959 4.530 26.305 1.00 53.56 354 ASP A O 1
ATOM 2791 N N . PRO A 1 355 ? -10.694 4.603 28.518 1.00 51.44 355 PRO A N 1
ATOM 2792 C CA . PRO A 1 355 ? -9.244 4.794 28.458 1.00 51.44 355 PRO A CA 1
ATOM 2793 C C . PRO A 1 355 ? -8.442 3.509 28.178 1.00 51.44 355 PRO A C 1
ATOM 2795 O O . PRO A 1 355 ? -7.212 3.588 28.050 1.00 51.44 355 PRO A O 1
ATOM 2798 N N . LYS A 1 356 ? -9.089 2.334 28.128 1.00 45.38 356 LYS A N 1
ATOM 2799 C CA . LYS A 1 356 ? -8.420 1.025 28.056 1.00 45.38 356 LYS A CA 1
ATOM 2800 C C . LYS A 1 356 ? -7.892 0.715 26.650 1.00 45.38 356 LYS A C 1
ATOM 2802 O O . LYS A 1 356 ? -6.822 0.119 26.538 1.00 45.38 356 LYS A O 1
ATOM 2807 N N . TYR A 1 357 ? -8.560 1.215 25.608 1.00 49.75 357 TYR A N 1
ATOM 2808 C CA . TYR A 1 357 ? -8.147 1.118 24.203 1.00 49.75 357 TYR A CA 1
ATOM 2809 C C . TYR A 1 357 ? -8.546 2.396 23.464 1.00 49.75 357 TYR A C 1
ATOM 2811 O O . TYR A 1 357 ? -9.727 2.709 23.360 1.00 49.75 357 TYR A O 1
ATOM 2819 N N . SER A 1 358 ? -7.582 3.153 22.943 1.00 52.81 358 SER A N 1
ATOM 2820 C CA . SER A 1 358 ? -7.901 4.306 22.096 1.00 52.81 358 SER A CA 1
ATOM 2821 C C . SER A 1 358 ? -7.905 3.868 20.639 1.00 52.81 358 SER A C 1
ATOM 2823 O O . SER A 1 358 ? -6.838 3.636 20.091 1.00 52.81 358 SER A O 1
ATOM 2825 N N . LEU A 1 359 ? -9.072 3.766 20.003 1.00 56.06 359 LEU A N 1
ATOM 2826 C CA . LEU A 1 359 ? -9.146 3.670 18.539 1.00 56.06 359 LEU A CA 1
ATOM 2827 C C . LEU A 1 359 ? -8.556 4.949 17.911 1.00 56.06 359 LEU A C 1
ATOM 2829 O O . LEU A 1 359 ? -8.652 6.019 18.533 1.00 56.06 359 LEU A O 1
ATOM 2833 N N . PRO A 1 360 ? -7.930 4.870 16.720 1.00 57.59 360 PRO A N 1
ATOM 2834 C CA . PRO A 1 360 ? -7.369 6.051 16.072 1.00 57.59 360 PRO A CA 1
ATOM 2835 C C . PRO A 1 360 ? -8.468 7.079 15.795 1.00 57.59 360 PRO A C 1
ATOM 2837 O O . PRO A 1 360 ? -9.532 6.736 15.266 1.00 57.59 360 PRO A O 1
ATOM 2840 N N . LYS A 1 361 ? -8.218 8.347 16.160 1.00 59.59 361 LYS A N 1
ATOM 2841 C CA . LYS A 1 361 ? -9.196 9.420 15.925 1.00 59.59 361 LYS A CA 1
ATOM 2842 C C . LYS A 1 361 ? -9.362 9.674 14.442 1.00 59.59 361 LYS A C 1
ATOM 2844 O O . LYS A 1 361 ? -10.449 10.028 14.020 1.00 59.59 361 LYS A O 1
ATOM 2849 N N . SER A 1 362 ? -8.283 9.502 13.685 1.00 62.97 362 SER A N 1
ATOM 2850 C CA . SER A 1 362 ? -8.228 9.650 12.238 1.00 62.97 362 SER A CA 1
ATOM 2851 C C . SER A 1 362 ? -7.281 8.625 11.620 1.00 62.97 362 SER A C 1
ATOM 2853 O O . SER A 1 362 ? -6.445 8.033 12.302 1.00 62.97 362 SER A O 1
ATOM 2855 N N . VAL A 1 363 ? -7.366 8.474 10.300 1.00 56.88 363 VAL A N 1
ATOM 2856 C CA . VAL A 1 363 ? -6.400 7.707 9.498 1.00 56.88 363 VAL A CA 1
ATOM 2857 C C . VAL A 1 363 ? -4.958 8.189 9.743 1.00 56.88 363 VAL A C 1
ATOM 2859 O O . VAL A 1 363 ? -4.052 7.381 9.900 1.00 56.88 363 VAL A O 1
ATOM 2862 N N . SER A 1 364 ? -4.745 9.495 9.918 1.00 60.19 364 SER A N 1
ATOM 2863 C CA . SER A 1 364 ? -3.412 10.056 10.188 1.00 60.19 364 SER A CA 1
ATOM 2864 C C . SER A 1 364 ? -2.846 9.691 11.565 1.00 60.19 364 SER A C 1
ATOM 2866 O O . SER A 1 364 ? -1.631 9.600 11.725 1.00 60.19 364 SER A O 1
ATOM 2868 N N . ASP A 1 365 ? -3.695 9.439 12.571 1.00 56.19 365 ASP A N 1
ATOM 2869 C CA . ASP A 1 365 ? -3.223 8.907 13.857 1.00 56.19 365 ASP A CA 1
ATOM 2870 C C . ASP A 1 365 ? -2.652 7.491 13.690 1.00 56.19 365 ASP A C 1
ATOM 2872 O O . ASP A 1 365 ? -1.713 7.131 14.406 1.00 56.19 365 ASP A O 1
ATOM 2876 N N . PHE A 1 366 ? -3.182 6.710 12.737 1.00 53.28 366 PHE A N 1
ATOM 2877 C CA . PHE A 1 366 ? -2.647 5.392 12.412 1.00 53.28 366 PHE A CA 1
ATOM 2878 C C . PHE A 1 366 ? -1.257 5.461 11.787 1.00 53.28 366 PHE A C 1
ATOM 2880 O O . PHE A 1 366 ? -0.340 4.758 12.207 1.00 53.28 366 PHE A O 1
ATOM 2887 N N . GLU A 1 367 ? -1.070 6.406 10.880 1.00 52.25 367 GLU A N 1
ATOM 2888 C CA . GLU A 1 367 ? 0.194 6.639 10.185 1.00 52.25 367 GLU A CA 1
ATOM 2889 C C . GLU A 1 367 ? 1.281 7.219 11.130 1.00 52.25 367 GLU A C 1
ATOM 2891 O O . GLU A 1 367 ? 2.462 6.895 11.009 1.00 52.25 367 GLU A O 1
ATOM 2896 N N . SER A 1 368 ? 0.894 8.006 12.146 1.00 48.59 368 SER A N 1
ATOM 2897 C CA . SER A 1 368 ? 1.809 8.710 13.073 1.00 48.59 368 SER A CA 1
ATOM 2898 C C . SER A 1 368 ? 2.591 7.837 14.073 1.00 48.59 368 SER A C 1
ATOM 2900 O O . SER A 1 368 ? 3.469 8.329 14.785 1.00 48.59 368 SER A O 1
ATOM 2902 N N . GLN A 1 369 ? 2.315 6.535 14.173 1.00 48.81 369 GLN A N 1
ATOM 2903 C CA . GLN A 1 369 ? 2.962 5.670 15.175 1.00 48.81 369 GLN A CA 1
ATOM 2904 C C . GLN A 1 369 ? 4.450 5.435 14.933 1.00 48.81 369 GLN A C 1
ATOM 2906 O O . GLN A 1 369 ? 5.224 5.250 15.877 1.00 48.81 369 GLN A O 1
ATOM 2911 N N . VAL A 1 370 ? 4.860 5.499 13.669 1.00 45.22 370 VAL A N 1
ATOM 2912 C CA . VAL A 1 370 ? 6.266 5.443 13.268 1.00 45.22 370 VAL A CA 1
ATOM 2913 C C . VAL A 1 370 ? 7.030 6.671 13.794 1.00 45.22 370 VAL A C 1
ATOM 2915 O O . VAL A 1 370 ? 8.197 6.557 14.170 1.00 45.22 370 VAL A O 1
ATOM 2918 N N . GLU A 1 371 ? 6.377 7.832 13.925 1.00 43.50 371 GLU A N 1
ATOM 2919 C CA . GLU A 1 371 ? 7.015 9.087 14.361 1.00 43.50 371 GLU A CA 1
ATOM 2920 C C . GLU A 1 371 ? 7.363 9.116 15.858 1.00 43.50 371 GLU A C 1
ATOM 2922 O O . GLU A 1 371 ? 8.243 9.859 16.296 1.00 43.50 371 GLU A O 1
ATOM 2927 N N . VAL A 1 372 ? 6.710 8.290 16.671 1.00 40.78 372 VAL A N 1
ATOM 2928 C CA . VAL A 1 372 ? 6.793 8.390 18.142 1.00 40.78 372 VAL A CA 1
ATOM 2929 C C . VAL A 1 372 ? 7.943 7.630 18.730 1.00 40.78 372 VAL A C 1
ATOM 2931 O O . VAL A 1 372 ? 8.574 8.099 19.680 1.00 40.78 372 VAL A O 1
ATOM 2934 N N . ARG A 1 373 ? 8.290 6.510 18.100 1.00 48.16 373 ARG A N 1
ATOM 2935 C CA . ARG A 1 373 ? 9.571 5.848 18.349 1.00 48.16 373 ARG A CA 1
ATOM 2936 C C . ARG A 1 373 ? 10.728 6.833 18.125 1.00 48.16 373 ARG A C 1
ATOM 2938 O O . ARG A 1 373 ? 11.646 6.898 18.939 1.00 48.16 373 ARG A O 1
ATOM 2945 N N . ARG A 1 374 ? 10.585 7.707 17.123 1.00 53.97 374 ARG A N 1
ATOM 2946 C CA . ARG A 1 374 ? 11.620 8.613 16.609 1.00 53.97 374 ARG A CA 1
ATOM 2947 C C . ARG A 1 374 ? 11.653 10.005 17.255 1.00 53.97 374 ARG A C 1
ATOM 2949 O O . ARG A 1 374 ? 12.574 10.770 16.977 1.00 53.97 374 ARG A O 1
ATOM 2956 N N . SER A 1 375 ? 10.710 10.339 18.145 1.00 55.28 375 SER A N 1
ATOM 2957 C CA . SER A 1 375 ? 10.627 11.655 18.802 1.00 55.28 375 SER A CA 1
ATOM 2958 C C . SER A 1 375 ? 10.726 11.559 20.333 1.00 55.28 375 SER A C 1
ATOM 2960 O O . SER A 1 375 ? 9.731 11.272 21.005 1.00 55.28 375 SER A O 1
ATOM 2962 N N . PRO A 1 376 ? 11.888 11.889 20.937 1.00 56.56 376 PRO A N 1
ATOM 2963 C CA . PRO A 1 376 ? 12.081 11.822 22.391 1.00 56.56 376 PRO A CA 1
ATOM 2964 C C . PRO A 1 376 ? 11.127 12.701 23.213 1.00 56.56 376 PRO A C 1
ATOM 2966 O O . PRO A 1 376 ? 10.924 12.453 24.404 1.00 56.56 376 PRO A O 1
ATOM 2969 N N . ARG A 1 377 ? 10.516 13.721 22.594 1.00 49.47 377 ARG A N 1
ATOM 2970 C CA . ARG A 1 377 ? 9.483 14.569 23.217 1.00 49.47 377 ARG A CA 1
ATOM 2971 C C . ARG A 1 377 ? 8.187 13.801 23.490 1.00 49.47 377 ARG A C 1
ATOM 2973 O O . ARG A 1 377 ? 7.534 14.073 24.491 1.00 49.47 377 ARG A O 1
ATOM 2980 N N . LEU A 1 378 ? 7.852 12.817 22.655 1.00 55.44 378 LEU A N 1
ATOM 2981 C CA . LEU A 1 378 ? 6.620 12.024 22.762 1.00 55.44 378 LEU A CA 1
ATOM 2982 C C . LEU A 1 378 ? 6.756 10.851 23.757 1.00 55.44 378 LEU A C 1
ATOM 2984 O O . LEU A 1 378 ? 5.770 10.265 24.201 1.00 55.44 378 LEU A O 1
ATOM 2988 N N . TRP A 1 379 ? 7.973 10.550 24.226 1.00 75.56 379 TRP A N 1
ATOM 2989 C CA . TRP A 1 379 ? 8.212 9.500 25.230 1.00 75.56 379 TRP A CA 1
ATOM 2990 C C . TRP A 1 379 ? 7.640 9.831 26.623 1.00 75.56 379 TRP A C 1
ATOM 2992 O O . TRP A 1 379 ? 7.381 8.926 27.425 1.00 75.56 379 TRP A O 1
ATOM 3002 N N . GLU A 1 380 ? 7.415 11.112 26.936 1.00 68.00 380 GLU A N 1
ATOM 3003 C CA . GLU A 1 380 ? 6.743 11.531 28.178 1.00 68.00 380 GLU A CA 1
ATOM 3004 C C . GLU A 1 380 ? 5.311 11.024 28.258 1.00 68.00 380 GLU A C 1
ATOM 3006 O O . GLU A 1 380 ? 4.839 10.636 29.328 1.00 68.00 380 GLU A O 1
ATOM 3011 N N . GLU A 1 381 ? 4.623 11.001 27.126 1.00 63.03 381 GLU A N 1
ATOM 3012 C CA . GLU A 1 381 ? 3.237 10.568 27.037 1.00 63.03 381 GLU A CA 1
ATOM 3013 C C . GLU A 1 381 ? 3.146 9.057 27.236 1.00 63.03 381 GLU A C 1
ATOM 3015 O O . GLU A 1 381 ? 2.366 8.603 28.084 1.00 63.03 381 GLU A O 1
ATOM 3020 N N . TYR A 1 382 ? 4.059 8.314 26.597 1.00 72.00 382 TYR A N 1
ATOM 3021 C CA . TYR A 1 382 ? 4.254 6.881 26.831 1.00 72.00 382 TYR A CA 1
ATOM 3022 C C . TYR A 1 382 ? 4.499 6.580 28.316 1.00 72.00 382 TYR A C 1
ATOM 3024 O O . TYR A 1 382 ? 3.855 5.709 28.905 1.00 72.00 382 TYR A O 1
ATOM 3032 N N . THR A 1 383 ? 5.351 7.366 28.977 1.00 75.50 383 THR A N 1
ATOM 3033 C CA . THR A 1 383 ? 5.672 7.196 30.405 1.00 75.50 383 THR A CA 1
ATOM 3034 C C . THR A 1 383 ? 4.484 7.489 31.319 1.00 75.50 383 THR A C 1
ATOM 3036 O O . THR A 1 383 ? 4.186 6.695 32.214 1.00 75.50 383 THR A O 1
ATOM 3039 N N . ARG A 1 384 ? 3.752 8.591 31.083 1.00 64.06 384 ARG A N 1
ATOM 3040 C CA . ARG A 1 384 ? 2.516 8.918 31.826 1.00 64.06 384 ARG A CA 1
ATOM 3041 C C . ARG A 1 384 ? 1.491 7.809 31.716 1.00 64.06 384 ARG A C 1
ATOM 3043 O O . ARG A 1 384 ? 0.721 7.590 32.652 1.00 64.06 384 ARG A O 1
ATOM 3050 N N . LYS A 1 385 ? 1.419 7.145 30.564 1.00 65.81 385 LYS A N 1
ATOM 3051 C CA . LYS A 1 385 ? 0.514 6.020 30.418 1.00 65.81 385 LYS A CA 1
ATOM 3052 C C . LYS A 1 385 ? 1.003 4.800 31.176 1.00 65.81 385 LYS A C 1
ATOM 3054 O O . LYS A 1 385 ? 0.222 4.270 31.955 1.00 65.81 385 LYS A O 1
ATOM 3059 N N . PHE A 1 386 ? 2.262 4.414 31.008 1.00 80.31 386 PHE A N 1
ATOM 3060 C CA . PHE A 1 386 ? 2.835 3.269 31.709 1.00 80.31 386 PHE A CA 1
ATOM 3061 C C . PHE A 1 386 ? 2.601 3.351 33.229 1.00 80.31 386 PHE A C 1
ATOM 3063 O O . PHE A 1 386 ? 2.174 2.383 33.853 1.00 80.31 386 PHE A O 1
ATOM 3070 N N . ILE A 1 387 ? 2.774 4.547 33.806 1.00 77.44 387 ILE A N 1
ATOM 3071 C CA . ILE A 1 387 ? 2.479 4.827 35.219 1.00 77.44 387 ILE A CA 1
ATOM 3072 C C . ILE A 1 387 ? 1.017 4.529 35.584 1.00 77.44 387 ILE A C 1
ATOM 3074 O O . ILE A 1 387 ? 0.759 3.892 36.602 1.00 77.44 387 ILE A O 1
ATOM 3078 N N . ARG A 1 388 ? 0.065 4.984 34.760 1.00 76.44 388 ARG A N 1
ATOM 3079 C CA . ARG A 1 388 ? -1.376 4.800 34.996 1.00 76.44 388 ARG A CA 1
ATOM 3080 C C . ARG A 1 388 ? -1.830 3.361 34.772 1.00 76.44 388 ARG A C 1
ATOM 3082 O O . ARG A 1 388 ? -2.640 2.855 35.535 1.00 76.44 388 ARG A O 1
ATOM 3089 N N . GLU A 1 389 ? -1.325 2.714 33.727 1.00 80.00 389 GLU A N 1
ATOM 3090 C CA . GLU A 1 389 ? -1.726 1.366 33.319 1.00 80.00 389 GLU A CA 1
ATOM 3091 C C . GLU A 1 389 ? -1.400 0.324 34.392 1.00 80.00 389 GLU A C 1
ATOM 3093 O O . GLU A 1 389 ? -2.259 -0.475 34.769 1.00 80.00 389 GLU A O 1
ATOM 3098 N N . PHE A 1 390 ? -0.188 0.397 34.941 1.00 85.12 390 PHE A N 1
ATOM 3099 C CA . PHE A 1 390 ? 0.286 -0.522 35.974 1.00 85.12 390 PHE A CA 1
ATOM 3100 C C . PHE A 1 390 ? 0.061 -0.018 37.400 1.00 85.12 390 PHE A C 1
ATOM 3102 O O . PHE A 1 390 ? 0.528 -0.658 38.343 1.00 85.12 390 PHE A O 1
ATOM 3109 N N . ASP A 1 391 ? -0.650 1.105 37.553 1.00 83.50 391 ASP A N 1
ATOM 3110 C CA . ASP A 1 391 ? -0.926 1.752 38.839 1.00 83.50 391 ASP A CA 1
ATOM 3111 C C . ASP A 1 391 ? 0.347 1.843 39.696 1.00 83.50 391 ASP A C 1
ATOM 3113 O O . ASP A 1 391 ? 0.472 1.258 40.777 1.00 83.50 391 ASP A O 1
ATOM 3117 N N . LEU A 1 392 ? 1.381 2.467 39.122 1.00 87.19 392 LEU A N 1
ATOM 3118 C CA . LEU A 1 392 ? 2.692 2.514 39.753 1.00 87.19 392 LEU A CA 1
ATOM 3119 C C . LEU A 1 392 ? 2.621 3.304 41.058 1.00 87.19 392 LEU A C 1
ATOM 3121 O O . LEU A 1 392 ? 2.169 4.448 41.095 1.00 87.19 392 LEU A O 1
ATOM 3125 N N . SER A 1 393 ? 3.186 2.730 42.121 1.00 91.00 393 SER A N 1
ATOM 3126 C CA . SER A 1 393 ? 3.394 3.446 43.379 1.00 91.00 393 SER A CA 1
ATOM 3127 C C . SER A 1 393 ? 4.188 4.734 43.152 1.00 91.00 393 SER A C 1
ATOM 3129 O O . SER A 1 393 ? 4.920 4.878 42.169 1.00 91.00 393 SER A O 1
ATOM 3131 N N . ARG A 1 394 ? 4.117 5.671 44.101 1.00 85.19 394 ARG A N 1
ATOM 3132 C CA . ARG A 1 394 ? 4.872 6.932 44.029 1.00 85.19 394 ARG A CA 1
ATOM 3133 C C . ARG A 1 394 ? 6.369 6.701 43.778 1.00 85.19 394 ARG A C 1
ATOM 3135 O O . ARG A 1 394 ? 6.951 7.332 42.904 1.00 85.19 394 ARG A O 1
ATOM 3142 N N . THR A 1 395 ? 6.966 5.727 44.464 1.00 93.00 395 THR A N 1
ATOM 3143 C CA . THR A 1 395 ? 8.381 5.370 44.291 1.00 93.00 395 THR A CA 1
ATOM 3144 C C . THR A 1 395 ? 8.677 4.781 42.906 1.00 93.00 395 THR A C 1
ATOM 3146 O O . THR A 1 395 ? 9.690 5.130 42.301 1.00 93.00 395 THR A O 1
ATOM 3149 N N . GLN A 1 396 ? 7.811 3.913 42.370 1.00 92.12 396 GLN A N 1
ATOM 3150 C CA . GLN A 1 396 ? 7.950 3.383 41.003 1.00 92.12 396 GLN A CA 1
ATOM 3151 C C . GLN A 1 396 ? 7.762 4.485 39.951 1.00 92.12 396 GLN A C 1
ATOM 3153 O O . GLN A 1 396 ? 8.513 4.537 38.982 1.00 92.12 396 GLN A O 1
ATOM 3158 N N . THR A 1 397 ? 6.818 5.400 40.175 1.00 84.38 397 THR A N 1
ATOM 3159 C CA . THR A 1 397 ? 6.557 6.570 39.329 1.00 84.38 397 THR A CA 1
ATOM 3160 C C . THR A 1 397 ? 7.777 7.488 39.254 1.00 84.38 397 THR A C 1
ATOM 3162 O O . THR A 1 397 ? 8.218 7.839 38.160 1.00 84.38 397 THR A O 1
ATOM 3165 N N . ASP A 1 398 ? 8.390 7.817 40.394 1.00 79.12 398 ASP A N 1
ATOM 3166 C CA . ASP A 1 398 ? 9.609 8.633 40.435 1.00 79.12 398 ASP A CA 1
ATOM 3167 C C . ASP A 1 398 ? 10.772 7.951 39.695 1.00 79.12 398 ASP A C 1
ATOM 3169 O O . ASP A 1 398 ? 11.527 8.605 38.964 1.00 79.12 398 ASP A O 1
ATOM 3173 N N . ARG A 1 399 ? 10.895 6.620 39.825 1.00 90.62 399 ARG A N 1
ATOM 3174 C CA . ARG A 1 399 ? 11.879 5.821 39.079 1.00 90.62 399 ARG A CA 1
ATOM 3175 C C . ARG A 1 399 ? 11.597 5.808 37.576 1.00 90.62 399 ARG A C 1
ATOM 3177 O O . ARG A 1 399 ? 12.543 5.981 36.812 1.00 90.62 399 ARG A O 1
ATOM 3184 N N . ALA A 1 400 ? 10.340 5.673 37.153 1.00 82.94 400 ALA A N 1
ATOM 3185 C CA . ALA A 1 400 ? 9.943 5.720 35.746 1.00 82.94 400 ALA A CA 1
ATOM 3186 C C . ALA A 1 400 ? 10.287 7.078 35.121 1.00 82.94 400 ALA A C 1
ATOM 3188 O O . ALA A 1 400 ? 10.950 7.136 34.088 1.00 82.94 400 ALA A O 1
ATOM 3189 N N . TRP A 1 401 ? 9.953 8.182 35.796 1.00 77.06 401 TRP A N 1
ATOM 3190 C CA . TRP A 1 401 ? 10.310 9.528 35.340 1.00 77.06 401 TRP A CA 1
ATOM 3191 C C . TRP A 1 401 ? 11.817 9.780 35.317 1.00 77.06 401 TRP A C 1
ATOM 3193 O O . TRP A 1 401 ? 12.323 10.479 34.437 1.00 77.06 401 TRP A O 1
ATOM 3203 N N . LYS A 1 402 ? 12.565 9.232 36.280 1.00 84.81 402 LYS A N 1
ATOM 3204 C CA . LYS A 1 402 ? 14.032 9.300 36.271 1.00 84.81 402 LYS A CA 1
ATOM 3205 C C . LYS A 1 402 ? 14.620 8.511 35.097 1.00 84.81 402 LYS A C 1
ATOM 3207 O O . LYS A 1 402 ? 15.513 9.026 34.427 1.00 84.81 402 LYS A O 1
ATOM 3212 N N . HIS A 1 403 ? 14.105 7.311 34.830 1.00 92.50 403 HIS A N 1
ATOM 3213 C CA . HIS A 1 403 ? 14.533 6.467 33.711 1.00 92.50 403 HIS A CA 1
ATOM 3214 C C . HIS A 1 403 ? 14.223 7.114 32.360 1.00 92.50 403 HIS A C 1
ATOM 3216 O O . HIS A 1 403 ? 15.108 7.202 31.509 1.00 92.50 403 HIS A O 1
ATOM 3222 N N . LEU A 1 404 ? 13.016 7.672 32.207 1.00 82.38 404 LEU A N 1
ATOM 3223 C CA . LEU A 1 404 ? 12.641 8.461 31.038 1.00 82.38 404 LEU A CA 1
ATOM 3224 C C . LEU A 1 404 ? 13.623 9.606 30.807 1.00 82.38 404 LEU A C 1
ATOM 3226 O O . LEU A 1 404 ? 14.186 9.703 29.723 1.00 82.38 404 LEU A O 1
ATOM 3230 N N . ARG A 1 405 ? 13.850 10.454 31.819 1.00 75.19 405 ARG A N 1
ATOM 3231 C CA . ARG A 1 405 ? 14.749 11.611 31.691 1.00 75.19 405 ARG A CA 1
ATOM 3232 C C . ARG A 1 405 ? 16.166 11.195 31.309 1.00 75.19 405 ARG A C 1
ATOM 3234 O O . ARG A 1 405 ? 16.811 11.902 30.544 1.00 75.19 405 ARG A O 1
ATOM 3241 N N . SER A 1 406 ? 16.643 10.050 31.800 1.00 79.75 406 SER A N 1
ATOM 3242 C CA . SER A 1 406 ? 17.935 9.498 31.382 1.00 79.75 406 SER A CA 1
ATOM 3243 C C . SER A 1 406 ? 17.930 9.095 29.908 1.00 79.75 406 SER A C 1
ATOM 3245 O O . SER A 1 406 ? 18.845 9.462 29.180 1.00 79.75 406 SER A O 1
ATOM 3247 N N . CYS A 1 407 ? 16.900 8.379 29.451 1.00 80.06 407 CYS A N 1
ATOM 3248 C CA . CYS A 1 407 ? 16.789 7.969 28.051 1.00 80.06 407 CYS A CA 1
ATOM 3249 C C . CYS A 1 407 ? 16.629 9.180 27.122 1.00 80.06 407 CYS A C 1
ATOM 3251 O O . CYS A 1 407 ? 17.287 9.241 26.089 1.00 80.06 407 CYS A O 1
ATOM 3253 N N . GLN A 1 408 ? 15.809 10.165 27.501 1.00 67.38 408 GLN A N 1
ATOM 3254 C CA . GLN A 1 408 ? 15.652 11.422 26.770 1.00 67.38 408 GLN A CA 1
ATOM 3255 C C . GLN A 1 408 ? 16.959 12.203 26.717 1.00 67.38 408 GLN A C 1
ATOM 3257 O O . GLN A 1 408 ? 17.309 12.704 25.659 1.00 67.38 408 GLN A O 1
ATOM 3262 N N . LYS A 1 409 ? 17.706 12.286 27.824 1.00 74.44 409 LYS A N 1
ATOM 3263 C CA . LYS A 1 409 ? 19.022 12.931 27.839 1.00 74.44 409 LYS A CA 1
ATOM 3264 C C . LYS A 1 409 ? 19.972 12.271 26.841 1.00 74.44 409 LYS A C 1
ATOM 3266 O O . LYS A 1 409 ? 20.624 12.981 26.086 1.00 74.44 409 LYS A O 1
ATOM 3271 N N . ASP A 1 410 ? 20.023 10.942 26.812 1.00 75.75 410 ASP A N 1
ATOM 3272 C CA . ASP A 1 410 ? 20.880 10.204 25.879 1.00 75.75 410 ASP A CA 1
ATOM 3273 C C . ASP A 1 410 ? 20.422 10.386 24.423 1.00 75.75 410 ASP A C 1
ATOM 3275 O O . ASP A 1 410 ? 21.247 10.551 23.525 1.00 75.75 410 ASP A O 1
ATOM 3279 N N . ALA A 1 411 ? 19.107 10.400 24.193 1.00 70.88 411 ALA A N 1
ATOM 3280 C CA . ALA A 1 411 ? 18.513 10.634 22.884 1.00 70.88 411 ALA A CA 1
ATOM 3281 C C . ALA A 1 411 ? 18.776 12.061 22.381 1.00 70.88 411 ALA A C 1
ATOM 3283 O O . ALA A 1 411 ? 19.217 12.227 21.250 1.00 70.88 411 ALA A O 1
ATOM 3284 N N . TYR A 1 412 ? 18.582 13.085 23.217 1.00 64.75 412 TYR A N 1
ATOM 3285 C CA . TYR A 1 412 ? 18.895 14.472 22.870 1.00 64.75 412 TYR A CA 1
ATOM 3286 C C . TYR A 1 412 ? 20.389 14.684 22.675 1.00 64.75 412 TYR A C 1
ATOM 3288 O O . TYR A 1 412 ? 20.766 15.309 21.699 1.00 64.75 412 TYR A O 1
ATOM 3296 N N . ALA A 1 413 ? 21.247 14.102 23.517 1.00 71.88 413 ALA A N 1
ATOM 3297 C CA . ALA A 1 413 ? 22.692 14.178 23.314 1.00 71.88 413 ALA A CA 1
ATOM 3298 C C . ALA A 1 413 ? 23.108 13.577 21.962 1.00 71.88 413 ALA A C 1
ATOM 3300 O O . ALA A 1 413 ? 23.978 14.122 21.285 1.00 71.88 413 ALA A O 1
ATOM 3301 N N . TYR A 1 414 ? 22.471 12.478 21.546 1.00 82.38 414 TYR A N 1
ATOM 3302 C CA . TYR A 1 414 ? 22.674 11.918 20.214 1.00 82.38 414 TYR A CA 1
ATOM 3303 C C . TYR A 1 414 ? 22.140 12.843 19.112 1.00 82.38 414 TYR A C 1
ATOM 3305 O O . TYR A 1 414 ? 22.875 13.135 18.173 1.00 82.38 414 TYR A O 1
ATOM 3313 N N . LEU A 1 415 ? 20.899 13.329 19.223 1.00 67.44 415 LEU A N 1
ATOM 3314 C CA . LEU A 1 415 ? 20.302 14.235 18.234 1.00 67.44 415 LEU A CA 1
ATOM 3315 C C . LEU A 1 415 ? 21.104 15.531 18.086 1.00 67.44 415 LEU A C 1
ATOM 3317 O O . LEU A 1 415 ? 21.314 15.974 16.963 1.00 67.44 415 LEU A O 1
ATOM 3321 N N . ASP A 1 416 ? 21.606 16.093 19.184 1.00 68.94 416 ASP A N 1
ATOM 3322 C CA . ASP A 1 416 ? 22.462 17.279 19.193 1.00 68.94 416 ASP A CA 1
ATOM 3323 C C . ASP A 1 416 ? 23.809 16.984 18.521 1.00 68.94 416 ASP A C 1
ATOM 3325 O O . ASP A 1 416 ? 24.267 17.757 17.679 1.00 68.94 416 ASP A O 1
ATOM 3329 N N . ALA A 1 417 ? 24.421 15.830 18.814 1.00 80.00 417 ALA A N 1
ATOM 3330 C CA . ALA A 1 417 ? 25.650 15.395 18.147 1.00 80.00 417 ALA A CA 1
ATOM 3331 C C . ALA A 1 417 ? 25.453 15.167 16.636 1.00 80.00 417 ALA A C 1
ATOM 3333 O O . ALA A 1 417 ? 26.378 15.386 15.854 1.00 80.00 417 ALA A O 1
ATOM 3334 N N . GLN A 1 418 ? 24.252 14.756 16.221 1.00 83.44 418 GLN A N 1
ATOM 3335 C CA . GLN A 1 418 ? 23.875 14.555 14.819 1.00 83.44 418 GLN A CA 1
ATOM 3336 C C . GLN A 1 418 ? 23.154 15.760 14.197 1.00 83.44 418 GLN A C 1
ATOM 3338 O O . GLN A 1 418 ? 22.744 15.685 13.039 1.00 83.44 418 GLN A O 1
ATOM 3343 N N . ALA A 1 419 ? 23.013 16.884 14.909 1.00 65.62 419 ALA A N 1
ATOM 3344 C CA . ALA A 1 419 ? 22.193 18.012 14.462 1.00 65.62 419 ALA A CA 1
ATOM 3345 C C . ALA A 1 419 ? 22.659 18.556 13.108 1.00 65.62 419 ALA A C 1
ATOM 3347 O O . ALA A 1 419 ? 21.841 18.865 12.241 1.00 65.62 419 ALA A O 1
ATOM 3348 N N . LYS A 1 420 ? 23.981 18.595 12.896 1.00 79.50 420 LYS A N 1
ATOM 3349 C CA . LYS A 1 420 ? 24.567 18.963 11.606 1.00 79.50 420 LYS A CA 1
ATOM 3350 C C . LYS A 1 420 ? 24.172 17.975 10.506 1.00 79.50 420 LYS A C 1
ATOM 3352 O O . LYS A 1 420 ? 23.731 18.409 9.455 1.00 79.50 420 LYS A O 1
ATOM 3357 N N . ALA A 1 421 ? 24.258 16.668 10.755 1.00 78.12 421 ALA A N 1
ATOM 3358 C CA . ALA A 1 421 ? 23.898 15.653 9.765 1.00 78.12 421 ALA A CA 1
ATOM 3359 C C . ALA A 1 421 ? 22.414 15.742 9.362 1.00 78.12 421 ALA A C 1
ATOM 3361 O O . ALA A 1 421 ? 22.104 15.691 8.175 1.00 78.12 421 ALA A O 1
ATOM 3362 N N . PHE A 1 422 ? 21.506 15.952 10.321 1.00 70.81 422 PHE A N 1
ATOM 3363 C CA . PHE A 1 422 ? 20.087 16.188 10.026 1.00 70.81 422 PHE A CA 1
ATOM 3364 C C . PHE A 1 422 ? 19.847 17.507 9.280 1.00 70.81 422 PHE A C 1
ATOM 3366 O O . PHE A 1 422 ? 19.014 17.557 8.376 1.00 70.81 422 PHE A O 1
ATOM 3373 N N . SER A 1 423 ? 20.570 18.574 9.631 1.00 70.38 423 SER A N 1
ATOM 3374 C CA . SER A 1 423 ? 20.503 19.854 8.915 1.00 70.38 423 SER A CA 1
ATOM 3375 C C . SER A 1 423 ? 20.975 19.710 7.469 1.00 70.38 423 SER A C 1
ATOM 3377 O O . SER A 1 423 ? 20.281 20.162 6.561 1.00 70.38 423 SER A O 1
ATOM 3379 N N . ASP A 1 424 ? 22.103 19.030 7.254 1.00 79.69 424 ASP A N 1
ATOM 3380 C CA . ASP A 1 424 ? 22.666 18.753 5.933 1.00 79.69 424 ASP A CA 1
ATOM 3381 C C . ASP A 1 424 ? 21.667 17.939 5.093 1.00 79.69 424 ASP A C 1
ATOM 3383 O O . ASP A 1 424 ? 21.408 18.280 3.941 1.00 79.69 424 ASP A O 1
ATOM 3387 N N . ILE A 1 425 ? 21.040 16.912 5.684 1.00 76.62 425 ILE A N 1
ATOM 3388 C CA . ILE A 1 425 ? 19.983 16.127 5.029 1.00 76.62 425 ILE A CA 1
ATOM 3389 C C . ILE A 1 425 ? 18.793 17.011 4.657 1.00 76.62 425 ILE A C 1
ATOM 3391 O O . ILE A 1 425 ? 18.314 16.941 3.529 1.00 76.62 425 ILE A O 1
ATOM 3395 N N . ARG A 1 426 ? 18.313 17.865 5.569 1.00 71.25 426 ARG A N 1
ATOM 3396 C CA . ARG A 1 426 ? 17.160 18.741 5.313 1.00 71.25 426 ARG A CA 1
ATOM 3397 C C . ARG A 1 426 ? 17.452 19.750 4.204 1.00 71.25 426 ARG A C 1
ATOM 3399 O O . ARG A 1 426 ? 16.594 19.975 3.352 1.00 71.25 426 ARG A O 1
ATOM 3406 N N . GLU A 1 427 ? 18.643 20.339 4.199 1.00 80.44 427 GLU A N 1
ATOM 3407 C CA . GLU A 1 427 ? 19.071 21.276 3.161 1.00 80.44 427 GLU A CA 1
ATOM 3408 C C . GLU A 1 427 ? 19.187 20.579 1.800 1.00 80.44 427 GLU A C 1
ATOM 3410 O O . GLU A 1 427 ? 18.660 21.071 0.800 1.00 80.44 427 GLU A O 1
ATOM 3415 N N . GLN A 1 428 ? 19.814 19.400 1.765 1.00 80.81 428 GLN A N 1
ATOM 3416 C CA . GLN A 1 428 ? 19.925 18.589 0.552 1.00 80.81 428 GLN A CA 1
ATOM 3417 C C . GLN A 1 428 ? 18.549 18.141 0.054 1.00 80.81 428 GLN A C 1
ATOM 3419 O O . GLN A 1 428 ? 18.286 18.212 -1.142 1.00 80.81 428 GLN A O 1
ATOM 3424 N N . ARG A 1 429 ? 17.632 17.778 0.958 1.00 79.88 429 ARG A N 1
ATOM 3425 C CA . ARG A 1 429 ? 16.258 17.386 0.623 1.00 79.88 429 ARG A CA 1
ATOM 3426 C C . ARG A 1 429 ? 15.463 18.558 0.057 1.00 79.88 429 ARG A C 1
ATOM 3428 O O . ARG A 1 429 ? 14.723 18.371 -0.900 1.00 79.88 429 ARG A O 1
ATOM 3435 N N . ALA A 1 430 ? 15.614 19.763 0.607 1.00 71.81 430 ALA A N 1
ATOM 3436 C CA . ALA A 1 430 ? 14.958 20.959 0.078 1.00 71.81 430 ALA A CA 1
ATOM 3437 C C . ALA A 1 430 ? 15.447 21.290 -1.342 1.00 71.81 430 ALA A C 1
ATOM 3439 O O . ALA A 1 430 ? 14.631 21.540 -2.228 1.00 71.81 430 ALA A O 1
ATOM 3440 N N . LYS A 1 431 ? 16.765 21.213 -1.571 1.00 83.62 431 LYS A N 1
ATOM 3441 C CA . LYS A 1 431 ? 17.377 21.387 -2.898 1.00 83.62 431 LYS A CA 1
ATOM 3442 C C . LYS A 1 431 ? 16.881 20.325 -3.880 1.00 83.62 431 LYS A C 1
ATOM 3444 O O . LYS A 1 431 ? 16.346 20.672 -4.927 1.00 83.62 431 LYS A O 1
ATOM 3449 N N . ALA A 1 432 ? 16.961 19.051 -3.500 1.00 81.94 432 ALA A N 1
ATOM 3450 C CA . ALA A 1 432 ? 16.519 17.938 -4.331 1.00 81.94 432 ALA A CA 1
ATOM 3451 C C . ALA A 1 432 ? 15.010 17.997 -4.626 1.00 81.94 432 ALA A C 1
ATOM 3453 O O . ALA A 1 432 ? 14.609 17.803 -5.764 1.00 81.94 432 ALA A O 1
ATOM 3454 N N . ARG A 1 433 ? 14.147 18.356 -3.664 1.00 79.19 433 ARG A N 1
ATOM 3455 C CA . ARG A 1 433 ? 12.704 18.537 -3.926 1.00 79.19 433 ARG A CA 1
ATOM 3456 C C . ARG A 1 433 ? 12.422 19.676 -4.896 1.00 79.19 433 ARG A C 1
ATOM 3458 O O . ARG A 1 433 ? 11.577 19.516 -5.770 1.00 79.19 433 ARG A O 1
ATOM 3465 N N . SER A 1 434 ? 13.113 20.808 -4.748 1.00 78.19 434 SER A N 1
ATOM 3466 C CA . SER A 1 434 ? 12.960 21.940 -5.666 1.00 78.19 434 SER A CA 1
ATOM 3467 C C . SER A 1 434 ? 13.317 21.536 -7.094 1.00 78.19 434 SER A C 1
ATOM 3469 O O . SER A 1 434 ? 12.574 21.861 -8.011 1.00 78.19 434 SER A O 1
ATOM 3471 N N . THR A 1 435 ? 14.409 20.792 -7.272 1.00 80.56 435 THR A N 1
ATOM 3472 C CA . THR A 1 435 ? 14.825 20.291 -8.585 1.00 80.56 435 THR A CA 1
ATOM 3473 C C . THR A 1 435 ? 13.872 19.219 -9.107 1.00 80.56 435 THR A C 1
ATOM 3475 O O . THR A 1 435 ? 13.461 19.288 -10.256 1.00 80.56 435 THR A O 1
ATOM 3478 N N . ALA A 1 436 ? 13.457 18.259 -8.275 1.00 74.38 436 ALA A N 1
ATOM 3479 C CA . ALA A 1 436 ? 12.563 17.168 -8.670 1.00 74.38 436 ALA A CA 1
ATOM 3480 C C . ALA A 1 436 ? 11.179 17.656 -9.135 1.00 74.38 436 ALA A C 1
ATOM 3482 O O . ALA A 1 436 ? 10.570 17.023 -10.000 1.00 74.38 436 ALA A O 1
ATOM 3483 N N . ASN A 1 437 ? 10.700 18.770 -8.573 1.00 74.31 437 ASN A N 1
ATOM 3484 C CA . ASN A 1 437 ? 9.385 19.344 -8.859 1.00 74.31 437 ASN A CA 1
ATOM 3485 C C . ASN A 1 437 ? 9.404 20.453 -9.923 1.00 74.31 437 ASN A C 1
ATOM 3487 O O . ASN A 1 437 ? 8.334 20.926 -10.308 1.00 74.31 437 ASN A O 1
ATOM 3491 N N . ASP A 1 438 ? 10.574 20.882 -10.402 1.00 82.12 438 ASP A N 1
ATOM 3492 C CA . ASP A 1 438 ? 10.665 21.894 -11.456 1.00 82.12 438 ASP A CA 1
ATOM 3493 C C . ASP A 1 438 ? 10.242 21.297 -12.805 1.00 82.12 438 ASP A C 1
ATOM 3495 O O . ASP A 1 438 ? 11.038 20.691 -13.517 1.00 82.12 438 ASP A O 1
ATOM 3499 N N . ALA A 1 439 ? 8.967 21.457 -13.163 1.00 68.31 439 ALA A N 1
ATOM 3500 C CA . ALA A 1 439 ? 8.396 20.909 -14.391 1.00 68.31 439 ALA A CA 1
ATOM 3501 C C . ALA A 1 439 ? 9.076 21.418 -15.678 1.00 68.31 439 ALA A C 1
ATOM 3503 O O . ALA A 1 439 ? 8.964 20.757 -16.709 1.00 68.31 439 ALA A O 1
ATOM 3504 N N . ALA A 1 440 ? 9.778 22.556 -15.621 1.00 74.94 440 ALA A N 1
ATOM 3505 C CA . ALA A 1 440 ? 10.529 23.119 -16.741 1.00 74.94 440 ALA A CA 1
ATOM 3506 C C . ALA A 1 440 ? 12.001 22.659 -16.776 1.00 74.94 440 ALA A C 1
ATOM 3508 O O . ALA A 1 440 ? 12.710 22.941 -17.745 1.00 74.94 440 ALA A O 1
ATOM 3509 N N . GLY A 1 441 ? 12.463 21.966 -15.733 1.00 80.06 441 GLY A N 1
ATOM 3510 C CA . GLY A 1 441 ? 13.835 21.496 -15.597 1.00 80.06 441 GLY A CA 1
ATOM 3511 C C . GLY A 1 441 ? 14.151 20.264 -16.462 1.00 80.06 441 GLY A C 1
ATOM 3512 O O . GLY A 1 441 ? 13.255 19.469 -16.772 1.00 80.06 441 GLY A O 1
ATOM 3513 N N . PRO A 1 442 ? 15.432 20.049 -16.829 1.00 86.12 442 PRO A N 1
ATOM 3514 C CA . PRO A 1 442 ? 15.867 18.846 -17.532 1.00 86.12 442 PRO A CA 1
ATOM 3515 C C . PRO A 1 442 ? 15.459 17.571 -16.784 1.00 86.12 442 PRO A C 1
ATOM 3517 O O . PRO A 1 442 ? 15.701 17.425 -15.587 1.00 86.12 442 PRO A O 1
ATOM 3520 N N . GLU A 1 443 ? 14.872 16.611 -17.494 1.00 79.56 443 GLU A N 1
ATOM 3521 C CA . GLU A 1 443 ? 14.371 15.361 -16.913 1.00 79.56 443 GLU A CA 1
ATOM 3522 C C . GLU A 1 443 ? 15.431 14.555 -16.154 1.00 79.56 443 GLU A C 1
ATOM 3524 O O . GLU A 1 443 ? 15.162 14.094 -15.046 1.00 79.56 443 GLU A O 1
ATOM 3529 N N . ALA A 1 444 ? 16.657 14.485 -16.678 1.00 80.50 444 ALA A N 1
ATOM 3530 C CA . ALA A 1 444 ? 17.779 13.834 -16.003 1.00 80.50 444 ALA A CA 1
ATOM 3531 C C . ALA A 1 444 ? 18.063 14.438 -14.613 1.00 80.50 444 ALA A C 1
ATOM 3533 O O . ALA A 1 444 ? 18.278 13.701 -13.654 1.00 80.50 444 ALA A O 1
ATOM 3534 N N . GLN A 1 445 ? 17.971 15.766 -14.470 1.00 81.56 445 GLN A N 1
ATOM 3535 C CA . GLN A 1 445 ? 18.165 16.442 -13.181 1.00 81.56 445 GLN A CA 1
ATOM 3536 C C . GLN A 1 445 ? 17.020 16.147 -12.208 1.00 81.56 445 GLN A C 1
ATOM 3538 O O . GLN A 1 445 ? 17.240 16.029 -11.004 1.00 81.56 445 GLN A O 1
ATOM 3543 N N . ARG A 1 446 ? 15.792 15.984 -12.714 1.00 81.62 446 ARG A N 1
ATOM 3544 C CA . ARG A 1 446 ? 14.641 15.581 -11.894 1.00 81.62 446 ARG A CA 1
ATOM 3545 C C . ARG A 1 446 ? 14.758 14.137 -11.414 1.00 81.62 446 ARG A C 1
ATOM 3547 O O . ARG A 1 446 ? 14.436 13.860 -10.260 1.00 81.62 446 ARG A O 1
ATOM 3554 N N . ALA A 1 447 ? 15.205 13.225 -12.277 1.00 75.12 447 ALA A N 1
ATOM 3555 C CA . ALA A 1 447 ? 15.425 11.823 -11.932 1.00 75.12 447 ALA A CA 1
ATOM 3556 C C . ALA A 1 447 ? 16.550 11.668 -10.896 1.00 75.12 447 ALA A C 1
ATOM 3558 O O . ALA A 1 447 ? 16.343 11.026 -9.866 1.00 75.12 447 ALA A O 1
ATOM 3559 N N . GLU A 1 448 ? 17.686 12.340 -11.106 1.00 83.00 448 GLU A N 1
ATOM 3560 C CA . GLU A 1 448 ? 18.795 12.392 -10.146 1.00 83.00 448 GLU A CA 1
ATOM 3561 C C . GLU A 1 448 ? 18.336 12.957 -8.798 1.00 83.00 448 GLU A C 1
ATOM 3563 O O . GLU A 1 448 ? 18.601 12.375 -7.746 1.00 83.00 448 GLU A O 1
ATOM 3568 N N . ALA A 1 449 ? 17.557 14.040 -8.817 1.00 79.38 449 ALA A N 1
ATOM 3569 C CA . ALA A 1 449 ? 17.003 14.617 -7.605 1.00 79.38 449 ALA A CA 1
ATOM 3570 C C . ALA A 1 449 ? 16.054 13.651 -6.871 1.00 79.38 449 ALA A C 1
ATOM 3572 O O . ALA A 1 449 ? 16.108 13.560 -5.646 1.00 79.38 449 ALA A O 1
ATOM 3573 N N . LYS A 1 450 ? 15.223 12.875 -7.582 1.00 74.50 450 LYS A N 1
ATOM 3574 C CA . LYS A 1 450 ? 14.384 11.824 -6.971 1.00 74.50 450 LYS A CA 1
ATOM 3575 C C . LYS A 1 450 ? 15.221 10.694 -6.359 1.00 74.50 450 LYS A C 1
ATOM 3577 O O . LYS A 1 450 ? 14.925 10.272 -5.242 1.00 74.50 450 LYS A O 1
ATOM 3582 N N . ALA A 1 451 ? 16.274 10.239 -7.038 1.00 76.62 451 ALA A N 1
ATOM 3583 C CA . ALA A 1 451 ? 17.200 9.242 -6.494 1.00 76.62 451 ALA A CA 1
ATOM 3584 C C . ALA A 1 451 ? 17.916 9.769 -5.237 1.00 76.62 451 ALA A C 1
ATOM 3586 O O . ALA A 1 451 ? 18.010 9.074 -4.222 1.00 76.62 451 ALA A O 1
ATOM 3587 N N . GLN A 1 452 ? 18.334 11.037 -5.262 1.00 80.94 452 GLN A N 1
ATOM 3588 C CA . GLN A 1 452 ? 18.923 11.717 -4.114 1.00 80.94 452 GLN A CA 1
ATOM 3589 C C . GLN A 1 452 ? 17.948 11.793 -2.932 1.00 80.94 452 GLN A C 1
ATOM 3591 O O . GLN A 1 452 ? 18.366 11.592 -1.795 1.00 80.94 452 GLN A O 1
ATOM 3596 N N . LEU A 1 453 ? 16.654 12.036 -3.169 1.00 68.50 453 LEU A N 1
ATOM 3597 C CA . LEU A 1 453 ? 15.643 12.008 -2.105 1.00 68.50 453 LEU A CA 1
ATOM 3598 C C . LEU A 1 453 ? 15.569 10.635 -1.427 1.00 68.50 453 LEU A C 1
ATOM 3600 O O . LEU A 1 453 ? 15.620 10.583 -0.201 1.00 68.50 453 LEU A O 1
ATOM 3604 N N . SER A 1 454 ? 15.553 9.545 -2.200 1.00 70.69 454 SER A N 1
ATOM 3605 C CA . SER A 1 454 ? 15.555 8.181 -1.647 1.00 70.69 454 SER A CA 1
ATOM 3606 C C . SER A 1 454 ? 16.787 7.915 -0.772 1.00 70.69 454 SER A C 1
ATOM 3608 O O . SER A 1 454 ? 16.664 7.409 0.342 1.00 70.69 454 SER A O 1
ATOM 3610 N N . LEU A 1 455 ? 17.980 8.316 -1.228 1.00 76.56 455 LEU A N 1
ATOM 3611 C CA . LEU A 1 455 ? 19.225 8.176 -0.458 1.00 76.56 455 LEU A CA 1
ATOM 3612 C C . LEU A 1 455 ? 19.214 8.987 0.843 1.00 76.56 455 LEU A C 1
ATOM 3614 O O . LEU A 1 455 ? 19.726 8.548 1.875 1.00 76.56 455 LEU A O 1
ATOM 3618 N N . LEU A 1 456 ? 18.643 10.191 0.805 1.00 72.88 456 LEU A N 1
ATOM 3619 C CA . LEU A 1 456 ? 18.496 11.040 1.984 1.00 72.88 456 LEU A CA 1
ATOM 3620 C C . LEU A 1 456 ? 17.528 10.432 3.002 1.00 72.88 456 LEU A C 1
ATOM 3622 O O . LEU A 1 456 ? 17.784 10.536 4.201 1.00 72.88 456 LEU A O 1
ATOM 3626 N N . ASP A 1 457 ? 16.465 9.773 2.541 1.00 70.31 457 ASP A N 1
ATOM 3627 C CA . ASP A 1 457 ? 15.496 9.081 3.394 1.00 70.31 457 ASP A CA 1
ATOM 3628 C C . ASP A 1 457 ? 16.121 7.859 4.093 1.00 70.31 457 ASP A C 1
ATOM 3630 O O . ASP A 1 457 ? 15.937 7.677 5.302 1.00 70.31 457 ASP A O 1
ATOM 3634 N N . GLU A 1 458 ? 16.932 7.069 3.382 1.00 73.56 458 GLU A N 1
ATOM 3635 C CA . GLU A 1 458 ? 17.709 5.965 3.970 1.00 73.56 458 GLU A CA 1
ATOM 3636 C C . GLU A 1 458 ? 18.716 6.470 5.008 1.00 73.56 458 GLU A C 1
ATOM 3638 O O . GLU A 1 458 ? 18.828 5.927 6.112 1.00 73.56 458 GLU A O 1
ATOM 3643 N N . ARG A 1 459 ? 19.432 7.552 4.684 1.00 76.81 459 ARG A N 1
ATOM 3644 C CA . ARG A 1 459 ? 20.430 8.141 5.580 1.00 76.81 459 ARG A CA 1
ATOM 3645 C C . ARG A 1 459 ? 19.796 8.729 6.837 1.00 76.81 459 ARG A C 1
ATOM 3647 O O . ARG A 1 459 ? 20.327 8.537 7.929 1.00 76.81 459 ARG A O 1
ATOM 3654 N N . GLU A 1 460 ? 18.676 9.436 6.704 1.00 75.62 460 GLU A N 1
ATOM 3655 C CA . GLU A 1 460 ? 17.913 9.942 7.849 1.00 75.62 460 GLU A CA 1
ATOM 3656 C C . GLU A 1 460 ? 17.424 8.791 8.726 1.00 75.62 460 GLU A C 1
ATOM 3658 O O . GLU A 1 460 ? 17.560 8.827 9.948 1.00 75.62 460 GLU A O 1
ATOM 3663 N N . SER A 1 461 ? 16.919 7.735 8.098 1.00 70.81 461 SER A N 1
ATOM 3664 C CA . SER A 1 461 ? 16.450 6.543 8.788 1.00 70.81 461 SER A CA 1
ATOM 3665 C C . SER A 1 461 ? 17.553 5.832 9.575 1.00 70.81 461 SER A C 1
ATOM 3667 O O . SER A 1 461 ? 17.330 5.462 10.728 1.00 70.81 461 SER A O 1
ATOM 3669 N N . ALA A 1 462 ? 18.756 5.707 9.009 1.00 78.69 462 ALA A N 1
ATOM 3670 C CA . ALA A 1 462 ? 19.918 5.154 9.705 1.00 78.69 462 ALA A CA 1
ATOM 3671 C C . ALA A 1 462 ? 20.341 6.010 10.915 1.00 78.69 462 ALA A C 1
ATOM 3673 O O . ALA A 1 462 ? 20.744 5.479 11.949 1.00 78.69 462 ALA A O 1
ATOM 3674 N N . LEU A 1 463 ? 20.213 7.340 10.829 1.00 76.75 463 LEU A N 1
ATOM 3675 C CA . LEU A 1 463 ? 20.444 8.219 11.983 1.00 76.75 463 LEU A CA 1
ATOM 3676 C C . LEU A 1 463 ? 19.369 8.021 13.062 1.00 76.75 463 LEU A C 1
ATOM 3678 O O . LEU A 1 463 ? 19.669 8.005 14.256 1.00 76.75 463 LEU A O 1
ATOM 3682 N N . LEU A 1 464 ? 18.110 7.838 12.667 1.00 78.50 464 LEU A N 1
ATOM 3683 C CA . LEU A 1 464 ? 17.007 7.641 13.611 1.00 78.50 464 LEU A CA 1
ATOM 3684 C C . LEU A 1 464 ? 17.007 6.251 14.267 1.00 78.50 464 LEU A C 1
ATOM 3686 O O . LEU A 1 464 ? 16.503 6.124 15.383 1.00 78.50 464 LEU A O 1
ATOM 3690 N N . GLU A 1 465 ? 17.654 5.245 13.671 1.00 80.88 465 GLU A N 1
ATOM 3691 C CA . GLU A 1 465 ? 17.781 3.892 14.239 1.00 80.88 465 GLU A CA 1
ATOM 3692 C C . GLU A 1 465 ? 18.335 3.911 15.673 1.00 80.88 465 GLU A C 1
ATOM 3694 O O . GLU A 1 465 ? 17.893 3.163 16.549 1.00 80.88 465 GLU A O 1
ATOM 3699 N N . ARG A 1 466 ? 19.273 4.820 15.973 1.00 80.00 466 ARG A N 1
ATOM 3700 C CA . ARG A 1 466 ? 19.827 4.934 17.327 1.00 80.00 466 ARG A CA 1
ATOM 3701 C C . ARG A 1 466 ? 18.789 5.397 18.349 1.00 80.00 466 ARG A C 1
ATOM 3703 O O . ARG A 1 466 ? 18.851 4.969 19.503 1.00 80.00 466 ARG A O 1
ATOM 3710 N N . ILE A 1 467 ? 17.856 6.253 17.944 1.00 78.38 467 ILE A N 1
ATOM 3711 C CA . ILE A 1 467 ? 16.750 6.712 18.791 1.00 78.38 467 ILE A CA 1
ATOM 3712 C C . ILE A 1 467 ? 15.765 5.568 19.024 1.00 78.38 467 ILE A C 1
ATOM 3714 O O . ILE A 1 467 ? 15.408 5.306 20.177 1.00 78.38 467 ILE A O 1
ATOM 3718 N N . ASP A 1 468 ? 15.443 4.818 17.970 1.00 72.25 468 ASP A N 1
ATOM 3719 C CA . ASP A 1 468 ? 14.591 3.629 18.050 1.00 72.25 468 ASP A CA 1
ATOM 3720 C C . ASP A 1 468 ? 15.194 2.580 19.004 1.00 72.25 468 ASP A C 1
ATOM 3722 O O . ASP A 1 468 ? 14.495 2.028 19.856 1.00 72.25 468 ASP A O 1
ATOM 3726 N N . LEU A 1 469 ? 16.515 2.371 18.965 1.00 82.06 469 LEU A N 1
ATOM 3727 C CA . LEU A 1 469 ? 17.216 1.488 19.903 1.00 82.06 469 LEU A CA 1
ATOM 3728 C C . LEU A 1 469 ? 17.129 1.970 21.357 1.00 82.06 469 LEU A C 1
ATOM 3730 O O . LEU A 1 469 ? 16.966 1.148 22.261 1.00 82.06 469 LEU A O 1
ATOM 3734 N N . ILE A 1 470 ? 17.228 3.277 21.621 1.00 78.62 470 ILE A N 1
ATOM 3735 C CA . ILE A 1 470 ? 17.069 3.808 22.985 1.00 78.62 470 ILE A CA 1
ATOM 3736 C C . ILE A 1 470 ? 15.639 3.552 23.478 1.00 78.62 470 ILE A C 1
ATOM 3738 O O . ILE A 1 470 ? 15.456 3.110 24.616 1.00 78.62 470 ILE A O 1
ATOM 3742 N N . PHE A 1 471 ? 14.634 3.762 22.631 1.00 81.00 471 PHE A N 1
ATOM 3743 C CA . PHE A 1 471 ? 13.243 3.507 22.989 1.00 81.00 471 PHE A CA 1
ATOM 3744 C C . PHE A 1 471 ? 12.970 2.010 23.235 1.00 81.00 471 PHE A C 1
ATOM 3746 O O . PHE A 1 471 ? 12.549 1.619 24.328 1.00 81.00 471 PHE A O 1
ATOM 3753 N N . GLU A 1 472 ? 13.269 1.154 22.255 1.00 80.81 472 GLU A N 1
ATOM 3754 C CA . GLU A 1 472 ? 12.916 -0.272 22.273 1.00 80.81 472 GLU A CA 1
ATOM 3755 C C . GLU A 1 472 ? 13.802 -1.112 23.195 1.00 80.81 472 GLU A C 1
ATOM 3757 O O . GLU A 1 472 ? 13.317 -2.038 23.845 1.00 80.81 472 GLU A O 1
ATOM 3762 N N . LYS A 1 473 ? 15.105 -0.814 23.276 1.00 86.12 473 LYS A N 1
ATOM 3763 C CA . LYS A 1 473 ? 16.064 -1.642 24.029 1.00 86.12 473 LYS A CA 1
ATOM 3764 C C . LYS A 1 473 ? 16.417 -1.082 25.402 1.00 86.12 473 LYS A C 1
ATOM 3766 O O . LYS A 1 473 ? 17.024 -1.803 26.188 1.00 86.12 473 LYS A O 1
ATOM 3771 N N . ARG A 1 474 ? 16.056 0.167 25.722 1.00 88.69 474 ARG A N 1
ATOM 3772 C CA . ARG A 1 474 ? 16.359 0.763 27.039 1.00 88.69 474 ARG A CA 1
ATOM 3773 C C . ARG A 1 474 ? 15.131 1.299 27.757 1.00 88.69 474 ARG A C 1
ATOM 3775 O O . ARG A 1 474 ? 14.902 0.908 28.902 1.00 88.69 474 ARG A O 1
ATOM 3782 N N . LEU A 1 475 ? 14.333 2.158 27.123 1.00 84.12 475 LEU A N 1
ATOM 3783 C CA . LEU A 1 475 ? 13.174 2.764 27.784 1.00 84.12 475 LEU A CA 1
ATOM 3784 C C . LEU A 1 475 ? 12.127 1.701 28.145 1.00 84.12 475 LEU A C 1
ATOM 3786 O O . LEU A 1 475 ? 11.785 1.549 29.318 1.00 84.12 475 LEU A O 1
ATOM 3790 N N . LYS A 1 476 ? 11.680 0.919 27.155 1.00 87.00 476 LYS A N 1
ATOM 3791 C CA . LYS A 1 476 ? 10.687 -0.153 27.331 1.00 87.00 476 LYS A CA 1
ATOM 3792 C C . LYS A 1 476 ? 11.115 -1.218 28.357 1.00 87.00 476 LYS A C 1
ATOM 3794 O O . LYS A 1 476 ? 10.344 -1.466 29.287 1.00 87.00 476 LYS A O 1
ATOM 3799 N N . PRO A 1 477 ? 12.313 -1.831 28.261 1.00 88.00 477 PRO A N 1
ATOM 3800 C CA . PRO A 1 477 ? 12.755 -2.825 29.238 1.00 88.00 477 PRO A CA 1
ATOM 3801 C C . PRO A 1 477 ? 12.903 -2.251 30.646 1.00 88.00 477 PRO A C 1
ATOM 3803 O O . PRO A 1 477 ? 12.388 -2.840 31.592 1.00 88.00 477 PRO A O 1
ATOM 3806 N N . GLY A 1 478 ? 13.498 -1.061 30.786 1.00 87.94 478 GLY A N 1
ATOM 3807 C CA . GLY A 1 478 ? 13.665 -0.444 32.102 1.00 87.94 478 GLY A CA 1
ATOM 3808 C C . GLY A 1 478 ? 12.340 -0.081 32.773 1.00 87.94 478 GLY A C 1
ATOM 3809 O O . GLY A 1 478 ? 12.273 -0.052 33.994 1.00 87.94 478 GLY A O 1
ATOM 3810 N N . PHE A 1 479 ? 11.263 0.133 32.012 1.00 88.50 479 PHE A N 1
ATOM 3811 C CA . PHE A 1 479 ? 9.911 0.246 32.565 1.00 88.50 479 PHE A CA 1
ATOM 3812 C C . PHE A 1 479 ? 9.351 -1.098 33.024 1.00 88.50 479 PHE A C 1
ATOM 3814 O O . PHE A 1 479 ? 8.808 -1.174 34.125 1.00 88.50 479 PHE A O 1
ATOM 3821 N N . ARG A 1 480 ? 9.533 -2.172 32.246 1.00 88.81 480 ARG A N 1
ATOM 3822 C CA . ARG A 1 480 ? 9.116 -3.528 32.649 1.00 88.81 480 ARG A CA 1
ATOM 3823 C C . ARG A 1 480 ? 9.780 -3.972 33.955 1.00 88.81 480 ARG A C 1
ATOM 3825 O O . ARG A 1 480 ? 9.108 -4.560 34.793 1.00 88.81 480 ARG A O 1
ATOM 3832 N N . GLU A 1 481 ? 11.047 -3.623 34.171 1.00 92.88 481 GLU A N 1
ATOM 3833 C CA . GLU A 1 481 ? 11.778 -3.899 35.421 1.00 92.88 481 GLU A CA 1
ATOM 3834 C C . GLU A 1 481 ? 11.205 -3.182 36.657 1.00 92.88 481 GLU A C 1
ATOM 3836 O O . GLU A 1 481 ? 11.495 -3.567 37.790 1.00 92.88 481 GLU A O 1
ATOM 3841 N N . LEU A 1 482 ? 10.399 -2.130 36.472 1.00 91.25 482 LEU A N 1
ATOM 3842 C CA . LEU A 1 482 ? 9.738 -1.439 37.582 1.00 91.25 482 LEU A CA 1
ATOM 3843 C C . LEU A 1 482 ? 8.487 -2.173 38.063 1.00 91.25 482 LEU A C 1
ATOM 3845 O O . LEU A 1 482 ? 8.002 -1.851 39.147 1.00 91.25 482 LEU A O 1
ATOM 3849 N N . LEU A 1 483 ? 7.955 -3.113 37.280 1.00 92.56 483 LEU A N 1
ATOM 3850 C CA . LEU A 1 483 ? 6.708 -3.803 37.580 1.00 92.56 483 LEU A CA 1
ATOM 3851 C C . LEU A 1 483 ? 6.914 -4.924 38.591 1.00 92.56 483 LEU A C 1
ATOM 3853 O O . LEU A 1 483 ? 7.880 -5.680 38.535 1.00 92.56 483 LEU A O 1
ATOM 3857 N N . THR A 1 484 ? 5.954 -5.070 39.497 1.00 93.69 484 THR A N 1
ATOM 3858 C CA . THR A 1 484 ? 5.853 -6.266 40.340 1.00 93.69 484 THR A CA 1
ATOM 3859 C C . THR A 1 484 ? 5.107 -7.382 39.601 1.00 93.69 484 THR A C 1
ATOM 3861 O O . THR A 1 484 ? 4.245 -7.080 38.771 1.00 93.69 484 THR A O 1
ATOM 3864 N N . PRO A 1 485 ? 5.341 -8.666 39.934 1.00 91.62 485 PRO A N 1
ATOM 3865 C CA . PRO A 1 485 ? 4.566 -9.773 39.367 1.00 91.62 485 PRO A CA 1
ATOM 3866 C C . PRO A 1 485 ? 3.051 -9.580 39.526 1.00 91.62 485 PRO A C 1
ATOM 3868 O O . PRO A 1 485 ? 2.298 -9.791 38.582 1.00 91.62 485 PRO A O 1
ATOM 3871 N N . ALA A 1 486 ? 2.609 -9.060 40.677 1.00 90.25 486 ALA A N 1
ATOM 3872 C CA . ALA A 1 486 ? 1.203 -8.761 40.936 1.00 90.25 486 ALA A CA 1
ATOM 3873 C C . ALA A 1 486 ? 0.631 -7.677 40.002 1.00 90.25 486 ALA A C 1
ATOM 3875 O O . ALA A 1 486 ? -0.513 -7.792 39.573 1.00 90.25 486 ALA A O 1
ATOM 3876 N N . GLN A 1 487 ? 1.406 -6.642 39.657 1.00 89.00 487 GLN A N 1
ATOM 3877 C CA . GLN A 1 487 ? 0.990 -5.619 38.686 1.00 89.00 487 GLN A CA 1
ATOM 3878 C C . GLN A 1 487 ? 0.933 -6.179 37.262 1.00 89.00 487 GLN A C 1
ATOM 3880 O O . GLN A 1 487 ? 0.013 -5.839 36.522 1.00 89.00 487 GLN A O 1
ATOM 3885 N N . VAL A 1 488 ? 1.868 -7.061 36.892 1.00 85.75 488 VAL A N 1
ATOM 3886 C CA . VAL A 1 488 ? 1.851 -7.755 35.593 1.00 85.75 488 VAL A CA 1
ATOM 3887 C C . VAL A 1 488 ? 0.616 -8.649 35.483 1.00 85.75 488 VAL A C 1
ATOM 3889 O O . VAL A 1 488 ? -0.126 -8.554 34.509 1.00 85.75 488 VAL A O 1
ATOM 3892 N N . GLU A 1 489 ? 0.333 -9.457 36.505 1.00 84.88 489 GLU A N 1
ATOM 3893 C CA . GLU A 1 489 ? -0.862 -10.304 36.550 1.00 84.88 489 GLU A CA 1
ATOM 3894 C C . GLU A 1 489 ? -2.158 -9.491 36.603 1.00 84.88 489 GLU A C 1
ATOM 3896 O O . GLU A 1 489 ? -3.137 -9.853 35.954 1.00 84.88 489 GLU A O 1
ATOM 3901 N N . ALA A 1 490 ? -2.192 -8.389 37.356 1.00 80.50 490 ALA A N 1
ATOM 3902 C CA . ALA A 1 490 ? -3.354 -7.510 37.416 1.00 80.50 490 ALA A CA 1
ATOM 3903 C C . ALA A 1 490 ? -3.613 -6.833 36.066 1.00 80.50 490 ALA A C 1
ATOM 3905 O O . ALA A 1 490 ? -4.767 -6.746 35.653 1.00 80.50 490 ALA A O 1
ATOM 3906 N N . ALA A 1 491 ? -2.568 -6.393 35.362 1.00 72.94 491 ALA A N 1
ATOM 3907 C CA . ALA A 1 491 ? -2.684 -5.853 34.012 1.00 72.94 491 ALA A CA 1
ATOM 3908 C C . ALA A 1 491 ? -3.154 -6.928 33.017 1.00 72.94 491 ALA A C 1
ATOM 3910 O O . ALA A 1 491 ? -4.088 -6.676 32.258 1.00 72.94 491 ALA A O 1
ATOM 3911 N N . ALA A 1 492 ? -2.607 -8.147 33.085 1.00 73.75 492 ALA A N 1
ATOM 3912 C CA . ALA A 1 492 ? -3.032 -9.275 32.252 1.00 73.75 492 ALA A CA 1
ATOM 3913 C C . ALA A 1 492 ? -4.496 -9.677 32.514 1.00 73.75 492 ALA A C 1
ATOM 3915 O O . ALA A 1 492 ? -5.258 -9.873 31.572 1.00 73.75 492 ALA A O 1
ATOM 3916 N N . LYS A 1 493 ? -4.927 -9.717 33.784 1.00 78.62 493 LYS A N 1
ATOM 3917 C CA . LYS A 1 493 ? -6.330 -9.952 34.169 1.00 78.62 493 LYS A CA 1
ATOM 3918 C C . LYS A 1 493 ? -7.247 -8.824 33.707 1.00 78.62 493 LYS A C 1
ATOM 3920 O O . LYS A 1 493 ? -8.346 -9.086 33.239 1.00 78.62 493 LYS A O 1
ATOM 3925 N N . ARG A 1 494 ? -6.813 -7.561 33.803 1.00 71.00 494 ARG A N 1
ATOM 3926 C CA . ARG A 1 494 ? -7.571 -6.434 33.240 1.00 71.00 494 ARG A CA 1
ATOM 3927 C C . ARG A 1 494 ? -7.696 -6.583 31.727 1.00 71.00 494 ARG A C 1
ATOM 3929 O O . ARG A 1 494 ? -8.778 -6.326 31.218 1.00 71.00 494 ARG A O 1
ATOM 3936 N N . ALA A 1 495 ? -6.653 -7.014 31.022 1.00 56.19 495 ALA A N 1
ATOM 3937 C CA . ALA A 1 495 ? -6.687 -7.233 29.577 1.00 56.19 495 ALA A CA 1
ATOM 3938 C C . ALA A 1 495 ? -7.577 -8.423 29.162 1.00 56.19 495 ALA A C 1
ATOM 3940 O O . ALA A 1 495 ? -8.222 -8.344 28.123 1.00 56.19 495 ALA A O 1
ATOM 3941 N N . SER A 1 496 ? -7.667 -9.481 29.978 1.00 53.34 496 SER A N 1
ATOM 3942 C CA . SER A 1 496 ? -8.428 -10.700 29.660 1.00 53.34 496 SER A CA 1
ATOM 3943 C C . SER A 1 496 ? -9.911 -10.672 30.039 1.00 53.34 496 SER A C 1
ATOM 3945 O O . SER A 1 496 ? -10.652 -11.557 29.619 1.00 53.34 496 SER A O 1
ATOM 3947 N N . VAL A 1 497 ? -10.378 -9.682 30.809 1.00 52.12 497 VAL A N 1
ATOM 3948 C CA . VAL A 1 497 ? -11.817 -9.485 31.040 1.00 52.12 497 VAL A CA 1
ATOM 3949 C C . VAL A 1 497 ? -12.425 -8.815 29.799 1.00 52.12 497 VAL A C 1
ATOM 3951 O O . VAL A 1 497 ? -12.120 -7.635 29.561 1.00 52.12 497 VAL A O 1
ATOM 3954 N N . PRO A 1 498 ? -13.277 -9.517 29.018 1.00 38.00 498 PRO A N 1
ATOM 3955 C CA . PRO A 1 498 ? -13.986 -8.913 27.900 1.00 38.00 498 PRO A CA 1
ATOM 3956 C C . PRO A 1 498 ? -14.874 -7.796 28.446 1.00 38.00 498 PRO A C 1
ATOM 3958 O O . PRO A 1 498 ? -15.654 -7.996 29.380 1.00 38.00 498 PRO A O 1
ATOM 3961 N N . SER A 1 499 ? -14.686 -6.596 27.901 1.00 42.19 499 SER A N 1
ATOM 3962 C CA . SER A 1 499 ? -15.535 -5.446 28.198 1.00 42.19 499 SER A CA 1
ATOM 3963 C C . SER A 1 499 ? -16.972 -5.810 27.818 1.00 42.19 499 SER A C 1
ATOM 3965 O O . SER A 1 499 ? -17.205 -6.206 26.677 1.00 42.19 499 SER A O 1
ATOM 3967 N N . LYS A 1 500 ? -17.897 -5.775 28.784 1.00 33.34 500 LYS A N 1
ATOM 3968 C CA . LYS A 1 500 ? -19.327 -5.999 28.534 1.00 33.34 500 LYS A CA 1
ATOM 3969 C C . LYS A 1 500 ? -19.962 -4.791 27.861 1.00 33.34 500 LYS A C 1
ATOM 3971 O O . LYS A 1 500 ? -19.613 -3.653 28.250 1.00 33.34 500 LYS A O 1
#

Radius of gyration: 30.64 Å; chains: 1; bounding box: 95×84×97 Å

Secondary structure (DSSP, 8-state):
----------------------------------------------BSSPPHHHHHHHHHHHTS-SEEEEEEEEEE--TT-SSSEEEEEEEEETTEEEEEEEPPSS---EE-TTS-EE----EEEEE-TTS-EEEE-TT-SEEEEE-TTS--SS-B--GGGTTSSSS---B-SGGGGSHHHHHHHHHTTTEEEEEEEEEETTEEEEEEEETTS-EEEEEEEGGGTTEEEEEEEEEE-GGG-EEEEEEEEEEEEETTEEEEEEEEEEETTEEEEEEEEEEEEES-TTS-SS--HHHHHTPPTT-EEEESS-SS-PPPEEE-SSSEEEHHHHHHHHHTTSS--HHHHHHHHHHHH--S----SSHHHHHTHHHHHT-TTTHHHHHHHHHHHTT--HHHHHHHHHHHHHHHHHHHHHHHHTHHHHHHHHHHHHHHHHHHH-TTS-HHHHHHHHHHHHHHHHHHHHHHHHHHHHIIIIIHHHHHTT--HHHHHHHHHHHHS---